Protein 2J5U (pdb70)

Sequence (411 aa):
TENQHLKERLEELAQLESEVADLKKENKDLKESLDITDSIRDYDPLNASVISRNPTNWNDQVEIDKGSSDGVKPDMAVTTPSGLIGKVTTTGAKSATVELLTSSDVKNRVSAKVQGKENAFGIINGYDSDTKLLELKQLPYDMKFKKGQKVVTSGLGGKFPAGIFIGTIEKVETDKMGLSQTAFIKPGADMYDLNHVTVLKRSAEAGTTDQHLKERLEELAQLESEVADLKKENKDLKESLDITDSIRDYDPLNASVISRNPTNWNDQVEIDKGSSDGVKPDMAVTTPSGLIGKVTTTGAKSATVELLTSSDVKNRVSAKVQGKENAFGIINGYDSDTKLLELKQLPYDMKFKKGQKVVTSGLGGKFPAGIFIGTIEKVETDKMGLSQTAFIKPGADMYDLNHVTVLKRSA

Structure (mmCIF, N/CA/C/O backbone):
data_2J5U
#
_entry.id   2J5U
#
_cell.length_a   162.954
_cell.length_b   162.954
_cell.length_c   95.391
_cell.angle_alpha   90.00
_cell.angle_beta   90.00
_cell.angle_gamma   120.00
#
_symmetry.space_group_name_H-M   'P 6 2 2'
#
loop_
_atom_site.group_PDB
_atom_site.id
_atom_site.type_symbol
_atom_site.label_atom_id
_atom_site.label_alt_id
_atom_site.label_comp_id
_atom_site.label_asym_id
_atom_site.label_entity_id
_atom_site.label_seq_id
_atom_site.pdbx_PDB_ins_code
_atom_site.Cartn_x
_atom_site.Cartn_y
_atom_site.Cartn_z
_atom_site.occupancy
_atom_site.B_iso_or_equiv
_atom_site.auth_seq_id
_atom_site.auth_comp_id
_atom_site.auth_asym_id
_atom_site.auth_atom_id
_atom_site.pdbx_PDB_model_num
ATOM 1 N N . THR A 1 26 ? -9.230 100.054 74.112 1.00 175.44 74 THR A N 1
ATOM 2 C CA . THR A 1 26 ? -10.538 99.466 73.697 1.00 175.39 74 THR A CA 1
ATOM 3 C C . THR A 1 26 ? -11.639 99.853 74.681 1.00 175.15 74 THR A C 1
ATOM 4 O O . THR A 1 26 ? -12.801 99.997 74.301 1.00 174.93 74 THR A O 1
ATOM 8 N N . GLU A 1 27 ? -11.262 100.022 75.946 1.00 174.94 75 GLU A N 1
ATOM 9 C CA . GLU A 1 27 ? -12.210 100.383 76.995 1.00 174.58 75 GLU A CA 1
ATOM 10 C C . GLU A 1 27 ? -12.666 101.837 76.909 1.00 174.20 75 GLU A C 1
ATOM 11 O O . GLU A 1 27 ? -13.385 102.318 77.781 1.00 174.37 75 GLU A O 1
ATOM 17 N N . ASN A 1 28 ? -12.237 102.529 75.858 1.00 173.65 76 ASN A N 1
ATOM 18 C CA . ASN A 1 28 ? -12.615 103.923 75.631 1.00 172.74 76 ASN A CA 1
ATOM 19 C C . ASN A 1 28 ? -12.491 104.271 74.154 1.00 172.24 76 ASN A C 1
ATOM 20 O O . ASN A 1 28 ? -12.715 105.414 73.754 1.00 171.90 76 ASN A O 1
ATOM 25 N N . GLN A 1 29 ? -12.129 103.274 73.352 1.00 171.78 77 GLN A N 1
ATOM 26 C CA . GLN A 1 29 ? -11.986 103.455 71.912 1.00 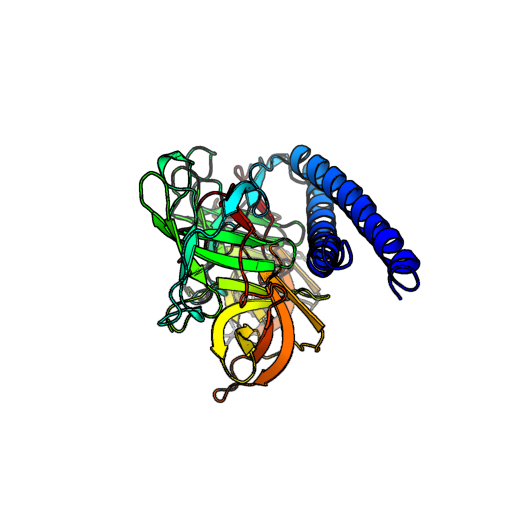171.33 77 GLN A CA 1
ATOM 27 C C . GLN A 1 29 ? -13.343 103.318 71.237 1.00 170.60 77 GLN A C 1
ATOM 28 O O . GLN A 1 29 ? -13.594 103.911 70.186 1.00 170.66 77 GLN A O 1
ATOM 34 N N . HIS A 1 30 ? -14.216 102.527 71.847 1.00 169.40 78 HIS A N 1
ATOM 35 C CA . HIS A 1 30 ? -15.540 102.309 71.294 1.00 168.05 78 HIS A CA 1
ATOM 36 C C . HIS A 1 30 ? -16.664 102.852 72.174 1.00 166.88 78 HIS A C 1
ATOM 37 O O . HIS A 1 30 ? -17.676 103.325 71.658 1.00 167.00 78 HIS A O 1
ATOM 44 N N . LEU A 1 31 ? -16.495 102.802 73.494 1.00 165.25 79 LEU A N 1
ATOM 45 C CA . LEU A 1 31 ? -17.541 103.303 74.380 1.00 163.73 79 LEU A CA 1
ATOM 46 C C . LEU A 1 31 ? -17.676 104.819 74.304 1.00 162.92 79 LEU A C 1
ATOM 47 O O . LEU A 1 31 ? -18.589 105.398 74.893 1.00 162.81 79 LEU A O 1
ATOM 52 N N . LYS A 1 32 ? -16.761 105.460 73.583 1.00 161.95 80 LYS A N 1
ATOM 53 C CA . LYS A 1 32 ? -16.812 106.907 73.423 1.00 160.91 80 LYS A CA 1
ATOM 54 C C . LYS A 1 32 ? -17.878 107.196 72.370 1.00 160.31 80 LYS A C 1
ATOM 55 O O . LYS A 1 32 ? -18.660 108.140 72.494 1.00 160.16 80 LYS A O 1
ATOM 61 N N . GLU A 1 33 ? -17.904 106.352 71.343 1.00 159.43 81 GLU A N 1
ATOM 62 C CA . GLU A 1 33 ? -18.857 106.467 70.246 1.00 158.19 81 GLU A CA 1
ATOM 63 C C . GLU A 1 33 ? -20.149 105.757 70.636 1.00 156.91 81 GLU A C 1
ATOM 64 O O . GLU A 1 33 ? -21.163 105.863 69.943 1.00 157.11 81 GLU A O 1
ATOM 70 N N . ARG A 1 34 ? -20.110 105.043 71.759 1.00 154.87 82 ARG A N 1
ATOM 71 C CA . ARG A 1 34 ? -21.276 104.309 72.226 1.00 152.55 82 ARG A CA 1
ATOM 72 C C . ARG A 1 34 ? -22.006 104.950 73.393 1.00 151.10 82 ARG A C 1
ATOM 73 O O . ARG A 1 34 ? -23.141 105.388 73.231 1.00 151.20 82 ARG A O 1
ATOM 81 N N . LEU A 1 35 ? -21.379 105.016 74.565 1.00 149.19 83 LEU A N 1
ATOM 82 C CA . LEU A 1 35 ? -22.053 105.627 75.708 1.00 147.49 83 LEU A CA 1
ATOM 83 C C . LEU A 1 35 ? -22.556 107.017 75.328 1.00 146.38 83 LEU A C 1
ATOM 84 O O . LEU A 1 35 ? -23.414 107.586 76.005 1.00 146.34 83 LEU A O 1
ATOM 89 N N . GLU A 1 36 ? -22.018 107.550 74.234 1.00 144.90 84 GLU A N 1
ATOM 90 C CA . GLU A 1 36 ? -22.403 108.864 73.730 1.00 143.45 84 GLU A CA 1
ATOM 91 C C . GLU A 1 36 ? -23.614 108.702 72.809 1.00 142.02 84 GLU A C 1
ATOM 92 O O . GLU A 1 36 ? -24.637 109.371 72.976 1.00 141.83 84 GLU A O 1
ATOM 98 N N . GLU A 1 37 ? -23.486 107.800 71.841 1.00 140.17 85 GLU A N 1
ATOM 99 C CA . GLU A 1 37 ? -24.553 107.518 70.887 1.00 138.04 85 GLU A CA 1
ATOM 100 C C . GLU A 1 37 ? -25.696 106.791 71.594 1.00 136.27 85 GLU A C 1
ATOM 101 O O . GLU A 1 37 ? -26.772 106.594 71.027 1.00 135.72 85 GLU A O 1
ATOM 107 N N . LEU A 1 38 ? -25.444 106.388 72.836 1.00 134.19 86 LEU A N 1
ATOM 108 C CA . LEU A 1 38 ? -26.436 105.693 73.645 1.00 131.91 86 LEU A CA 1
ATOM 109 C C . LEU A 1 38 ? -27.366 106.741 74.232 1.00 130.87 86 LEU A C 1
ATOM 110 O O . LEU A 1 38 ? -28.586 106.607 74.161 1.00 131.44 86 LEU A O 1
ATOM 115 N N . ALA A 1 39 ? -26.785 107.786 74.815 1.00 129.61 87 ALA A N 1
ATOM 116 C CA . ALA A 1 39 ? -27.574 108.871 75.387 1.00 128.17 87 ALA A CA 1
ATOM 117 C C . ALA A 1 39 ? -28.366 109.476 74.236 1.00 126.87 87 ALA A C 1
ATOM 118 O O . ALA A 1 39 ? -29.379 110.144 74.439 1.00 126.61 87 ALA A O 1
ATOM 120 N N . GLN A 1 40 ? -27.879 109.232 73.023 1.00 125.21 88 GLN A N 1
ATOM 121 C CA . GLN A 1 40 ? -28.527 109.700 71.808 1.00 123.58 88 GLN A CA 1
ATOM 122 C C . GLN A 1 40 ? -29.950 109.141 71.785 1.00 121.81 88 GLN A C 1
ATOM 123 O O . GLN A 1 40 ? -30.923 109.890 71.698 1.00 121.53 88 GLN A O 1
ATOM 129 N N . LEU A 1 41 ? -30.060 107.818 71.872 1.00 119.21 89 LEU A N 1
ATOM 130 C CA . LEU A 1 41 ? -31.356 107.158 71.867 1.00 116.39 89 LEU A CA 1
ATOM 131 C C . LEU A 1 41 ? -32.128 107.474 73.137 1.00 115.26 89 LEU A C 1
ATOM 132 O O . LEU A 1 41 ? -33.350 107.583 73.114 1.00 115.46 89 LEU A O 1
ATOM 137 N N . GLU A 1 42 ? -31.415 107.628 74.245 1.00 113.87 90 GLU A N 1
ATOM 138 C CA . GLU A 1 42 ? -32.059 107.919 75.515 1.00 113.06 90 GLU A CA 1
ATOM 139 C C . GLU A 1 42 ? -32.887 109.201 75.500 1.00 112.34 90 GLU A C 1
ATOM 140 O O . GLU A 1 42 ? -34.002 109.226 76.017 1.00 112.30 90 GLU A O 1
ATOM 146 N N . SER A 1 43 ? -32.360 110.267 74.910 1.00 111.49 91 SER A N 1
ATOM 147 C CA . SER A 1 43 ? -33.108 111.518 74.869 1.00 111.06 91 SER A CA 1
ATOM 148 C C . SER A 1 43 ? -34.196 111.452 73.802 1.00 110.73 91 SER A C 1
ATOM 149 O O . SER A 1 43 ? -35.263 112.047 73.962 1.00 110.75 91 SER A O 1
ATOM 152 N N . GLU A 1 44 ? -33.921 110.738 72.711 1.00 109.82 92 GLU A N 1
ATOM 153 C CA . GLU A 1 44 ? -34.904 110.599 71.639 1.00 108.73 92 GLU A CA 1
ATOM 154 C C . GLU A 1 44 ? -36.139 109.935 72.239 1.00 107.97 92 GLU A C 1
ATOM 155 O O . GLU A 1 44 ? -37.272 110.371 72.011 1.00 108.15 92 GLU A O 1
ATOM 161 N N . VAL A 1 45 ? -35.907 108.879 73.013 1.00 105.95 93 VAL A N 1
ATOM 162 C CA . VAL A 1 45 ? -36.990 108.164 73.664 1.00 104.40 93 VAL A CA 1
ATOM 163 C C . VAL A 1 45 ? -37.749 109.144 74.542 1.00 103.70 93 VAL A C 1
ATOM 164 O O . VAL A 1 45 ? -38.896 109.476 74.258 1.00 104.46 93 VAL A O 1
ATOM 168 N N . ALA A 1 46 ? -37.092 109.614 75.598 1.00 102.77 94 ALA A N 1
ATOM 169 C CA . ALA A 1 46 ? -37.690 110.556 76.540 1.00 101.72 94 ALA A CA 1
ATOM 170 C C . ALA A 1 46 ? -38.623 111.565 75.874 1.00 100.95 94 ALA A C 1
ATOM 171 O O . ALA A 1 46 ? -39.671 111.909 76.424 1.00 99.59 94 ALA A O 1
ATOM 173 N N . ASP A 1 47 ? -38.239 112.043 74.693 1.00 100.87 95 ASP A N 1
ATOM 174 C CA . ASP A 1 47 ? -39.060 113.006 73.965 1.00 100.86 95 ASP A CA 1
ATOM 175 C C . ASP A 1 47 ? -40.322 112.329 73.447 1.00 99.64 95 ASP A C 1
ATOM 176 O O . ASP A 1 47 ? -41.434 112.814 73.675 1.00 99.01 95 ASP A O 1
ATOM 181 N N . LEU A 1 48 ? -40.138 111.210 72.748 1.00 98.08 96 LEU A N 1
ATOM 182 C CA . LEU A 1 48 ? -41.251 110.430 72.212 1.00 95.96 96 LEU A CA 1
ATOM 183 C C . LEU A 1 48 ? -42.148 110.053 73.378 1.00 96.16 96 LEU A C 1
ATOM 184 O O . LEU A 1 48 ? -43.368 110.239 73.346 1.00 95.97 96 LEU A O 1
ATOM 189 N N . LYS A 1 49 ? -41.506 109.517 74.408 1.00 96.32 97 LYS A N 1
ATOM 190 C CA . LYS A 1 49 ? -42.168 109.076 75.620 1.00 96.84 97 LYS A CA 1
ATOM 191 C C . LYS A 1 49 ? -43.022 110.186 76.231 1.00 97.05 97 LYS A C 1
ATOM 192 O O . LYS A 1 49 ? -44.110 109.926 76.744 1.00 97.43 97 LYS A O 1
ATOM 198 N N . LYS A 1 50 ? -42.546 111.425 76.171 1.00 97.24 98 LYS A N 1
ATOM 199 C CA . LYS A 1 50 ? -43.322 112.525 76.732 1.00 97.28 98 LYS A CA 1
ATOM 200 C C . LYS A 1 50 ? -44.498 112.846 75.816 1.00 96.44 98 LYS A C 1
ATOM 201 O O . LYS A 1 50 ? -45.635 112.995 76.269 1.00 95.78 98 LYS A O 1
ATOM 207 N N . GLU A 1 51 ? -44.205 112.954 74.523 1.00 95.81 99 GLU A N 1
ATOM 208 C CA . GLU A 1 51 ? -45.208 113.243 73.504 1.00 94.43 99 GLU A CA 1
ATOM 209 C C . GLU A 1 51 ? -46.328 112.217 73.596 1.00 93.46 99 GLU A C 1
ATOM 210 O O . GLU A 1 51 ? -47.512 112.565 73.588 1.00 93.18 99 GLU A O 1
ATOM 216 N N . ASN A 1 52 ? -45.934 110.949 73.674 1.00 91.16 100 ASN A N 1
ATOM 217 C CA . ASN A 1 52 ? -46.873 109.844 73.786 1.00 89.29 100 ASN A CA 1
ATOM 218 C C . ASN A 1 52 ? -47.770 110.052 75.009 1.00 89.25 100 ASN A C 1
ATOM 219 O O . ASN A 1 52 ? -48.976 109.808 74.953 1.00 88.55 100 ASN A O 1
ATOM 224 N N . LYS A 1 53 ? -47.177 110.518 76.107 1.00 89.55 101 LYS A N 1
ATOM 225 C CA . LYS A 1 53 ? -47.920 110.757 77.346 1.00 89.43 101 LYS A CA 1
ATOM 226 C C . LYS A 1 53 ? -48.958 111.857 77.133 1.00 89.05 101 LYS A C 1
ATOM 227 O O . LYS A 1 53 ? -50.091 111.747 77.602 1.00 88.69 101 LYS A O 1
ATOM 233 N N . ASP A 1 54 ? -48.577 112.912 76.417 1.00 88.42 102 ASP A N 1
ATOM 234 C CA . ASP A 1 54 ? -49.507 114.004 76.156 1.00 88.36 102 ASP A CA 1
ATOM 235 C C . ASP A 1 54 ? -50.674 113.525 75.321 1.00 86.25 102 ASP A C 1
ATOM 236 O O . ASP A 1 54 ? -51.828 113.787 75.652 1.00 85.74 102 ASP A O 1
ATOM 241 N N . LEU A 1 55 ? -50.366 112.827 74.233 1.00 83.90 103 LEU A N 1
ATOM 242 C CA . LEU A 1 55 ? -51.392 112.298 73.348 1.00 81.55 103 LEU A CA 1
ATOM 243 C C . LEU A 1 55 ? -52.415 111.475 74.122 1.00 82.35 103 LEU A C 1
ATOM 244 O O . LEU A 1 55 ? -53.623 111.695 73.995 1.00 81.40 103 LEU A O 1
ATOM 249 N N . LYS A 1 56 ? -51.930 110.527 74.923 1.00 83.05 104 LYS A N 1
ATOM 250 C CA . LYS A 1 56 ? -52.817 109.671 75.705 1.00 84.44 104 LYS A CA 1
ATOM 251 C C . LYS A 1 56 ? -53.639 110.480 76.688 1.00 85.96 104 LYS A C 1
ATOM 252 O O . LYS A 1 56 ? -54.711 110.038 77.106 1.00 86.08 104 LYS A O 1
ATOM 258 N N . GLU A 1 57 ? -53.137 111.658 77.059 1.00 87.62 105 GLU A N 1
ATOM 259 C CA . GLU A 1 57 ? -53.859 112.534 77.980 1.00 88.60 105 GLU A CA 1
ATOM 260 C C . GLU A 1 57 ? -54.924 113.317 77.206 1.00 87.07 105 GLU A C 1
ATOM 261 O O . GLU A 1 57 ? -56.008 113.583 77.732 1.00 86.02 105 GLU A O 1
ATOM 267 N N . SER A 1 58 ? -54.608 113.669 75.956 1.00 85.97 106 SER A N 1
ATOM 268 C CA . SER A 1 58 ? -55.523 114.407 75.078 1.00 84.14 106 SER A CA 1
ATOM 269 C C . SER A 1 58 ? -56.741 113.529 74.815 1.00 83.01 106 SER A C 1
ATOM 270 O O . SER A 1 58 ? -57.873 114.003 74.775 1.00 81.88 106 SER A O 1
ATOM 273 N N . LEU A 1 59 ? -56.481 112.242 74.616 1.00 81.94 107 LEU A N 1
ATOM 274 C CA . LEU A 1 59 ? -57.524 111.248 74.412 1.00 80.08 107 LEU A CA 1
ATOM 275 C C . LEU A 1 59 ? -57.721 110.745 75.839 1.00 82.50 107 LEU A C 1
ATOM 276 O O . LEU A 1 59 ? -56.900 111.037 76.710 1.00 84.05 107 LEU A O 1
ATOM 281 N N . ASP A 1 60 ? -58.781 110.008 76.119 1.00 83.72 108 ASP A N 1
ATOM 282 C CA . ASP A 1 60 ? -58.945 109.552 77.498 1.00 84.94 108 ASP A CA 1
ATOM 283 C C . ASP A 1 60 ? -58.324 108.175 77.696 1.00 83.35 108 ASP A C 1
ATOM 284 O O . ASP A 1 60 ? -59.020 107.197 77.986 1.00 84.16 108 ASP A O 1
ATOM 289 N N . ILE A 1 61 ? -57.004 108.110 77.555 1.00 80.52 109 ILE A N 1
ATOM 290 C CA . ILE A 1 61 ? -56.300 106.844 77.669 1.00 78.97 109 ILE A CA 1
ATOM 291 C C . ILE A 1 61 ? -55.478 106.637 78.931 1.00 78.55 109 ILE A C 1
ATOM 292 O O . ILE A 1 61 ? -54.436 107.261 79.139 1.00 79.37 109 ILE A O 1
ATOM 297 N N . THR A 1 62 ? -55.954 105.729 79.768 1.00 77.42 110 THR A N 1
ATOM 298 C CA . THR A 1 62 ? -55.275 105.406 81.007 1.00 77.27 110 THR A CA 1
ATOM 299 C C . THR A 1 62 ? -54.835 103.951 80.974 1.00 76.13 110 THR A C 1
ATOM 300 O O . THR A 1 62 ? -55.437 103.125 80.285 1.00 74.54 110 THR A O 1
ATOM 304 N N . ASP A 1 63 ? -53.782 103.648 81.723 1.00 75.35 111 ASP A N 1
ATOM 305 C CA . ASP A 1 63 ? -53.266 102.288 81.815 1.00 74.08 111 ASP A CA 1
ATOM 306 C C . ASP A 1 63 ? -53.213 101.600 80.467 1.00 72.02 111 ASP A C 1
ATOM 307 O O . ASP A 1 63 ? -53.865 100.574 80.259 1.00 69.98 111 ASP A O 1
ATOM 312 N N . SER A 1 64 ? -52.439 102.175 79.551 1.00 70.12 112 SER A N 1
ATOM 313 C CA . SER A 1 64 ? -52.293 101.603 78.225 1.00 67.72 112 SER A CA 1
ATOM 314 C C . SER A 1 64 ? -51.563 100.264 78.341 1.00 66.54 112 SER A C 1
ATOM 315 O O . SER A 1 64 ? -51.050 99.902 79.400 1.00 65.97 112 SER A O 1
ATOM 318 N N . ILE A 1 65 ? -51.510 99.548 77.230 1.00 64.42 113 ILE A N 1
ATOM 319 C CA . ILE A 1 65 ? -50.881 98.253 77.171 1.00 62.49 113 ILE A CA 1
ATOM 320 C C . ILE A 1 65 ? -49.389 98.243 77.520 1.00 63.24 113 ILE A C 1
ATOM 321 O O . ILE A 1 65 ? -48.848 97.194 77.845 1.00 63.29 113 ILE A O 1
ATOM 326 N N . ARG A 1 66 ? -48.710 99.386 77.482 1.00 64.58 114 ARG A N 1
ATOM 327 C CA . ARG A 1 66 ? -47.274 99.374 77.796 1.00 65.13 114 ARG A CA 1
ATOM 328 C C . ARG A 1 66 ? -46.860 99.807 79.199 1.00 64.75 114 ARG A C 1
ATOM 329 O O . ARG A 1 66 ? -45.696 99.675 79.559 1.00 62.52 114 ARG A O 1
ATOM 337 N N . ASP A 1 67 ? -47.795 100.314 79.994 1.00 66.62 115 ASP A N 1
ATOM 338 C CA . ASP A 1 67 ? -47.453 100.785 81.331 1.00 68.84 115 ASP A CA 1
ATOM 339 C C . ASP A 1 67 ? -47.197 99.685 82.355 1.00 68.42 115 ASP A C 1
ATOM 340 O O . ASP A 1 67 ? -47.736 98.587 82.245 1.00 69.71 115 ASP A O 1
ATOM 345 N N . TYR A 1 68 ? -46.369 99.985 83.353 1.00 68.16 116 TYR A N 1
ATOM 346 C CA . TYR A 1 68 ? -46.062 99.014 84.399 1.00 66.57 116 TYR A CA 1
ATOM 347 C C . TYR A 1 68 ? -45.288 99.589 85.590 1.00 67.89 116 TYR A C 1
ATOM 348 O O . TYR A 1 68 ? -44.618 100.610 85.470 1.00 69.33 116 TYR A O 1
ATOM 357 N N . ASP A 1 69 ? -45.390 98.917 86.735 1.00 69.78 117 ASP A N 1
ATOM 358 C CA . ASP A 1 69 ? -44.682 99.292 87.960 1.00 70.80 117 ASP A CA 1
ATOM 359 C C . ASP A 1 69 ? -43.599 98.249 88.165 1.00 68.99 117 ASP A C 1
ATOM 360 O O . ASP A 1 69 ? -43.903 97.075 88.340 1.00 69.29 117 ASP A O 1
ATOM 365 N N . PRO A 1 70 ? -42.326 98.655 88.145 1.00 67.86 118 PRO A N 1
ATOM 366 C CA . PRO A 1 70 ? -41.238 97.688 88.337 1.00 66.99 118 PRO A CA 1
ATOM 367 C C . PRO A 1 70 ? -40.831 97.492 89.800 1.00 66.04 118 PRO A C 1
ATOM 368 O O . PRO A 1 70 ? -41.087 98.349 90.648 1.00 66.44 118 PRO A O 1
ATOM 372 N N . LEU A 1 71 ? -40.219 96.345 90.089 1.00 64.12 119 LEU A N 1
ATOM 373 C CA . LEU A 1 71 ? -39.728 96.043 91.432 1.00 62.33 119 LEU A CA 1
ATOM 374 C C . LEU A 1 71 ? -38.388 95.348 91.254 1.00 61.95 119 LEU A C 1
ATOM 375 O O . LEU A 1 71 ? -38.279 94.377 90.503 1.00 62.80 119 LEU A O 1
ATOM 380 N N . ASN A 1 72 ? -37.365 95.849 91.935 1.00 60.51 120 ASN A N 1
ATOM 381 C CA . ASN A 1 72 ? -36.046 95.257 91.823 1.00 59.04 120 ASN A CA 1
ATOM 382 C C . ASN A 1 72 ? -35.898 94.060 92.728 1.00 57.54 120 ASN A C 1
ATOM 383 O O . ASN A 1 72 ? -36.478 94.023 93.811 1.00 55.94 120 ASN A O 1
ATOM 388 N N . ALA A 1 73 ? -35.133 93.072 92.276 1.00 55.80 121 ALA A N 1
ATOM 389 C CA . ALA A 1 73 ? -34.914 91.877 93.075 1.00 56.55 121 ALA A CA 1
ATOM 390 C C . ALA A 1 73 ? -33.626 91.150 92.712 1.00 57.41 121 ALA A C 1
ATOM 391 O O . ALA A 1 73 ? -33.028 91.386 91.664 1.00 58.23 121 ALA A O 1
ATOM 393 N N . SER A 1 74 ? -33.201 90.254 93.590 1.00 58.26 122 SER A N 1
ATOM 394 C CA . SER A 1 74 ? -31.986 89.507 93.337 1.00 59.46 122 SER A CA 1
ATOM 395 C C . SER A 1 74 ? -32.249 88.014 93.370 1.00 57.84 122 SER A C 1
ATOM 396 O O . SER A 1 74 ? -33.104 87.531 94.108 1.00 58.19 122 SER A O 1
ATOM 399 N N . VAL A 1 75 ? -31.509 87.289 92.553 1.00 56.04 123 VAL A N 1
ATOM 400 C CA . VAL A 1 75 ? -31.618 85.850 92.526 1.00 54.99 123 VAL A CA 1
ATOM 401 C C . VAL A 1 75 ? -30.974 85.389 93.828 1.00 55.99 123 VAL A C 1
ATOM 402 O O . VAL A 1 75 ? -29.833 85.751 94.097 1.00 57.25 123 VAL A O 1
ATOM 406 N N . ILE A 1 76 ? -31.687 84.623 94.649 1.00 56.56 124 ILE A N 1
ATOM 407 C CA . ILE A 1 76 ? -31.086 84.132 95.887 1.00 56.27 124 ILE A CA 1
ATOM 408 C C . ILE A 1 76 ? -30.787 82.629 95.874 1.00 55.34 124 ILE A C 1
ATOM 409 O O . ILE A 1 76 ? -30.227 82.109 96.827 1.00 56.87 124 ILE A O 1
ATOM 414 N N . SER A 1 77 ? -31.150 81.930 94.804 1.00 54.18 125 SER A N 1
ATOM 415 C CA . SER A 1 77 ? -30.881 80.498 94.723 1.00 54.08 125 SER A CA 1
ATOM 416 C C . SER A 1 77 ? -31.120 79.934 93.338 1.00 54.04 125 SER A C 1
ATOM 417 O O . SER A 1 77 ? -32.083 80.286 92.670 1.00 55.75 125 SER A O 1
ATOM 420 N N . ARG A 1 78 ? -30.230 79.053 92.908 1.00 54.14 126 ARG A N 1
ATOM 421 C CA . ARG A 1 78 ? -30.336 78.430 91.601 1.00 54.51 126 ARG A CA 1
ATOM 422 C C . ARG A 1 78 ? -29.649 77.073 91.695 1.00 56.06 126 ARG A C 1
ATOM 423 O O . ARG A 1 78 ? -28.495 76.975 92.104 1.00 55.43 126 ARG A O 1
ATOM 431 N N . ASN A 1 79 ? -30.378 76.026 91.331 1.00 57.00 127 ASN A N 1
ATOM 432 C CA . ASN A 1 79 ? -29.859 74.678 91.414 1.00 57.10 127 ASN A CA 1
ATOM 433 C C . ASN A 1 79 ? -29.277 74.215 90.096 1.00 56.14 127 ASN A C 1
ATOM 434 O O . ASN A 1 79 ? -29.924 74.297 89.062 1.00 55.86 127 ASN A O 1
ATOM 439 N N . PRO A 1 80 ? -28.027 73.738 90.112 1.00 58.28 128 PRO A N 1
ATOM 440 C CA . PRO A 1 80 ? -27.441 73.271 88.851 1.00 58.53 128 PRO A CA 1
ATOM 441 C C . PRO A 1 80 ? -28.248 72.152 88.198 1.00 59.08 128 PRO A C 1
ATOM 442 O O . PRO A 1 80 ? -28.252 72.021 86.973 1.00 59.81 128 PRO A O 1
ATOM 446 N N . THR A 1 81 ? -28.943 71.355 89.000 1.00 59.13 129 THR A N 1
ATOM 447 C CA . THR A 1 81 ? -29.748 70.274 88.439 1.00 60.53 129 THR A CA 1
ATOM 448 C C . THR A 1 81 ? -30.772 70.804 87.426 1.00 61.16 129 THR A C 1
ATOM 449 O O . THR A 1 81 ? -31.023 70.159 86.413 1.00 62.73 129 THR A O 1
ATOM 453 N N . ASN A 1 82 ? -31.365 71.966 87.703 1.00 59.05 130 ASN A N 1
ATOM 454 C CA . ASN A 1 82 ? -32.348 72.561 86.801 1.00 58.96 130 ASN A CA 1
ATOM 455 C C . ASN A 1 82 ? -32.025 74.041 86.547 1.00 59.49 130 ASN A C 1
ATOM 456 O O . ASN A 1 82 ? -32.902 74.909 86.505 1.00 58.16 130 ASN A O 1
ATOM 461 N N . TRP A 1 83 ? -30.736 74.293 86.357 1.00 58.96 131 TRP A N 1
ATOM 462 C CA . TRP A 1 83 ? -30.187 75.619 86.113 1.00 58.40 131 TRP A CA 1
ATOM 463 C C . TRP A 1 83 ? -30.932 76.477 85.090 1.00 59.22 131 TRP A C 1
ATOM 464 O O . TRP A 1 83 ? -31.175 77.663 85.324 1.00 60.15 131 TRP A O 1
ATOM 475 N N . ASN A 1 84 ? -31.289 75.884 83.959 1.00 59.09 132 ASN A N 1
ATOM 476 C CA . ASN A 1 84 ? -31.970 76.623 82.905 1.00 59.99 132 ASN A CA 1
ATOM 477 C C . ASN A 1 84 ? -33.480 76.681 82.999 1.00 59.39 132 ASN A C 1
ATOM 478 O O . ASN A 1 84 ? -34.135 77.262 82.141 1.00 61.73 132 ASN A O 1
ATOM 483 N N . ASP A 1 85 ? -34.038 76.086 84.035 1.00 57.88 133 ASP A N 1
ATOM 484 C CA . ASP A 1 85 ? -35.478 76.082 84.170 1.00 59.16 133 ASP A CA 1
ATOM 485 C C . ASP A 1 85 ? -36.002 77.125 85.133 1.00 58.21 133 ASP A C 1
ATOM 486 O O . ASP A 1 85 ? -37.027 77.770 84.904 1.00 58.73 133 ASP A O 1
ATOM 491 N N . GLN A 1 86 ? -35.259 77.329 86.198 1.00 58.19 134 GLN A N 1
ATOM 492 C CA . GLN A 1 86 ? -35.787 78.148 87.243 1.00 58.78 134 GLN A CA 1
ATOM 493 C C . GLN A 1 86 ? -34.777 78.877 88.101 1.00 57.54 134 GLN A C 1
ATOM 494 O O . GLN A 1 86 ? -33.602 78.531 88.157 1.00 58.11 134 GLN A O 1
ATOM 500 N N . VAL A 1 87 ? -35.271 79.896 88.777 1.00 56.52 135 VAL A N 1
ATOM 501 C CA . VAL A 1 87 ? -34.458 80.733 89.625 1.00 56.09 135 VAL A CA 1
ATOM 502 C C . VAL A 1 87 ? -35.356 81.238 90.759 1.00 57.41 135 VAL A C 1
ATOM 503 O O . VAL A 1 87 ? -36.581 81.279 90.625 1.00 57.69 135 VAL A O 1
ATOM 507 N N . GLU A 1 88 ? -34.758 81.598 91.886 1.00 58.21 136 GLU A N 1
ATOM 508 C CA . GLU A 1 88 ? -35.537 82.102 93.009 1.00 61.23 136 GLU A CA 1
ATOM 509 C C . GLU A 1 88 ? -35.131 83.534 93.372 1.00 60.66 136 GLU A C 1
ATOM 510 O O . GLU A 1 88 ? -33.943 83.844 93.447 1.00 60.55 136 GLU A O 1
ATOM 516 N N . ILE A 1 89 ? -36.107 84.411 93.588 1.00 58.88 137 ILE A N 1
ATOM 517 C CA . ILE A 1 89 ? -35.785 85.792 93.918 1.00 58.65 137 ILE A CA 1
ATOM 518 C C . ILE A 1 89 ? -36.186 86.170 95.335 1.00 59.84 137 ILE A C 1
ATOM 519 O O . ILE A 1 89 ? -37.052 85.530 95.934 1.00 59.22 137 ILE A O 1
ATOM 524 N N . ASP A 1 90 ? -35.550 87.218 95.858 1.00 60.87 138 ASP A N 1
ATOM 525 C CA . ASP A 1 90 ? -35.782 87.684 97.222 1.00 62.84 138 ASP A CA 1
ATOM 526 C C . ASP A 1 90 ? -36.993 88.587 97.448 1.00 62.25 138 ASP A C 1
ATOM 527 O O . ASP A 1 90 ? -37.079 89.288 98.464 1.00 62.70 138 ASP A O 1
ATOM 532 N N . LYS A 1 91 ? -37.929 88.586 96.510 1.00 60.15 139 LYS A N 1
ATOM 533 C CA . LYS A 1 91 ? -39.132 89.385 96.682 1.00 60.26 139 LYS A CA 1
ATOM 534 C C . LYS A 1 91 ? -40.316 88.456 96.505 1.00 59.11 139 LYS A C 1
ATOM 535 O O . LYS A 1 91 ? -40.254 87.511 95.720 1.00 59.62 139 LYS A O 1
ATOM 541 N N . GLY A 1 92 ? -41.385 88.714 97.248 1.00 58.32 140 GLY A N 1
ATOM 542 C CA . GLY A 1 92 ? -42.557 87.870 97.154 1.00 58.15 140 GLY A CA 1
ATOM 543 C C . GLY A 1 92 ? -43.893 88.560 97.331 1.00 57.89 140 GLY A C 1
ATOM 544 O O . GLY A 1 92 ? -44.049 89.747 97.090 1.00 55.76 140 GLY A O 1
ATOM 545 N N . SER A 1 93 ? -44.867 87.770 97.747 1.00 58.76 141 SER A N 1
ATOM 546 C CA . SER A 1 93 ? -46.225 88.219 97.971 1.00 59.61 141 SER A CA 1
ATOM 547 C C . SER A 1 93 ? -46.330 89.531 98.723 1.00 60.19 141 SER A C 1
ATOM 548 O O . SER A 1 93 ? -47.000 90.451 98.278 1.00 60.91 141 SER A O 1
ATOM 551 N N . SER A 1 94 ? -45.673 89.624 99.867 1.00 61.20 142 SER A N 1
ATOM 552 C CA . SER A 1 94 ? -45.754 90.839 100.661 1.00 62.76 142 SER A CA 1
ATOM 553 C C . SER A 1 94 ? -45.064 92.034 100.013 1.00 62.61 142 SER A C 1
ATOM 554 O O . SER A 1 94 ? -45.172 93.151 100.502 1.00 64.28 142 SER A O 1
ATOM 557 N N . ASP A 1 95 ? -44.357 91.799 98.915 1.00 62.24 143 ASP A N 1
ATOM 558 C CA . ASP A 1 95 ? -43.681 92.872 98.204 1.00 61.50 143 ASP A CA 1
ATOM 559 C C . ASP A 1 95 ? -44.492 93.210 96.960 1.00 60.92 143 ASP A C 1
ATOM 560 O O . ASP A 1 95 ? -44.114 94.066 96.174 1.00 60.51 143 ASP A O 1
ATOM 565 N N . GLY A 1 96 ? -45.612 92.518 96.780 1.00 60.80 144 GLY A N 1
ATOM 566 C CA . GLY A 1 96 ? -46.462 92.775 95.636 1.00 59.04 144 GLY A CA 1
ATOM 567 C C . GLY A 1 96 ? -46.287 91.819 94.474 1.00 58.61 144 GLY A C 1
ATOM 568 O O . GLY A 1 96 ? -47.021 91.891 93.487 1.00 59.39 144 GLY A O 1
ATOM 569 N N . VAL A 1 97 ? -45.319 90.918 94.579 1.00 57.66 145 VAL A N 1
ATOM 570 C CA . VAL A 1 97 ? -45.074 89.966 93.513 1.00 55.51 145 VAL A CA 1
ATOM 571 C C . VAL A 1 97 ? -46.230 88.984 93.387 1.00 54.13 145 VAL A C 1
ATOM 572 O O . VAL A 1 97 ? -46.749 88.493 94.382 1.00 52.51 145 VAL A O 1
ATOM 576 N N . LYS A 1 98 ? -46.634 88.720 92.151 1.00 54.00 146 LYS A N 1
ATOM 577 C CA . LYS A 1 98 ? -47.723 87.795 91.869 1.00 54.34 146 LYS A CA 1
ATOM 578 C C . LYS A 1 98 ? -47.393 86.890 90.699 1.00 52.72 146 LYS A C 1
ATOM 579 O O . LYS A 1 98 ? -46.661 87.268 89.782 1.00 51.16 146 LYS A O 1
ATOM 585 N N . PRO A 1 99 ? -47.937 85.672 90.714 1.00 51.02 147 PRO A N 1
ATOM 586 C CA . PRO A 1 99 ? -47.710 84.705 89.634 1.00 52.02 147 PRO A CA 1
ATOM 587 C C . PRO A 1 99 ? -48.079 85.336 88.283 1.00 52.06 147 PRO A C 1
ATOM 588 O O . PRO A 1 99 ? -49.057 86.063 88.184 1.00 53.26 147 PRO A O 1
ATOM 592 N N . ASP A 1 100 ? -47.289 85.050 87.258 1.00 52.86 148 ASP A N 1
ATOM 593 C CA . ASP A 1 100 ? -47.512 85.553 85.904 1.00 52.97 148 ASP A CA 1
ATOM 594 C C . ASP A 1 100 ? -46.951 86.932 85.591 1.00 52.57 148 ASP A C 1
ATOM 595 O O . ASP A 1 100 ? -47.131 87.432 84.480 1.00 51.32 148 ASP A O 1
ATOM 600 N N . MET A 1 101 ? -46.278 87.550 86.558 1.00 50.78 149 MET A N 1
ATOM 601 C CA . MET A 1 101 ? -45.651 88.843 86.320 1.00 47.51 149 MET A CA 1
ATOM 602 C C . MET A 1 101 ? -44.367 88.589 85.514 1.00 49.36 149 MET A C 1
ATOM 603 O O . MET A 1 101 ? -43.692 87.571 85.693 1.00 49.79 149 MET A O 1
ATOM 608 N N . ALA A 1 102 ? -44.034 89.504 84.615 1.00 50.02 150 ALA A N 1
ATOM 609 C CA . ALA A 1 102 ? -42.833 89.353 83.803 1.00 49.57 150 ALA A CA 1
ATOM 610 C C . ALA A 1 102 ? -41.592 89.700 84.617 1.00 50.01 150 ALA A C 1
ATOM 611 O O . ALA A 1 102 ? -41.636 90.562 85.495 1.00 49.48 150 ALA A O 1
ATOM 613 N N . VAL A 1 103 ? -40.488 89.017 84.342 1.00 49.55 151 VAL A N 1
ATOM 614 C CA . VAL A 1 103 ? -39.251 89.300 85.047 1.00 49.09 151 VAL A CA 1
ATOM 615 C C . VAL A 1 103 ? -38.226 89.612 83.986 1.00 50.19 151 VAL A C 1
ATOM 616 O O . VAL A 1 103 ? -38.066 88.853 83.026 1.00 49.07 151 VAL A O 1
ATOM 620 N N . THR A 1 104 ? -37.526 90.729 84.167 1.00 51.90 152 THR A N 1
ATOM 621 C CA . THR A 1 104 ? -36.534 91.176 83.193 1.00 53.96 152 THR A CA 1
ATOM 622 C C . THR A 1 104 ? -35.229 91.689 83.783 1.00 53.18 152 THR A C 1
ATOM 623 O O . THR A 1 104 ? -35.059 91.779 84.999 1.00 53.06 152 THR A O 1
ATOM 627 N N . THR A 1 105 ? -34.325 92.035 82.874 1.00 53.82 153 THR A N 1
ATOM 628 C CA . THR A 1 105 ? -33.027 92.613 83.194 1.00 56.26 153 THR A CA 1
ATOM 629 C C . THR A 1 105 ? -32.896 93.706 82.140 1.00 59.75 153 THR A C 1
ATOM 630 O O . THR A 1 105 ? -33.689 93.763 81.197 1.00 60.57 153 THR A O 1
ATOM 634 N N . PRO A 1 106 ? -31.902 94.590 82.287 1.00 61.81 154 PRO A N 1
ATOM 635 C CA . PRO A 1 106 ? -31.696 95.672 81.320 1.00 61.55 154 PRO A CA 1
ATOM 636 C C . PRO A 1 106 ? -31.641 95.225 79.852 1.00 62.07 154 PRO A C 1
ATOM 637 O O . PRO A 1 106 ? -32.244 95.854 78.983 1.00 63.50 154 PRO A O 1
ATOM 641 N N . SER A 1 107 ? -30.930 94.141 79.572 1.00 61.06 155 SER A N 1
ATOM 642 C CA . SER A 1 107 ? -30.816 93.672 78.201 1.00 60.62 155 SER A CA 1
ATOM 643 C C . SER A 1 107 ? -31.935 92.757 77.701 1.00 60.19 155 SER A C 1
ATOM 644 O O . SER A 1 107 ? -31.807 92.160 76.630 1.00 60.60 155 SER A O 1
ATOM 647 N N . GLY A 1 108 ? -33.029 92.635 78.451 1.00 59.09 156 GLY A N 1
ATOM 648 C CA . GLY A 1 108 ? -34.121 91.791 77.981 1.00 56.51 156 GLY A CA 1
ATOM 649 C C . GLY A 1 108 ? -35.002 91.039 78.966 1.00 55.57 156 GLY A C 1
ATOM 650 O O . GLY A 1 108 ? -34.833 91.098 80.186 1.00 55.68 156 GLY A O 1
ATOM 651 N N . LEU A 1 109 ? -35.971 90.328 78.403 1.00 55.11 157 LEU A N 1
ATOM 652 C CA . LEU A 1 109 ? -36.919 89.519 79.167 1.00 53.13 157 LEU A CA 1
ATOM 653 C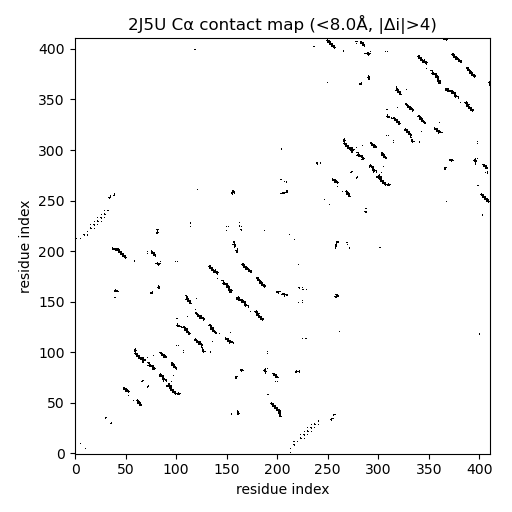 C . LEU A 1 109 ? -36.252 88.210 79.605 1.00 52.93 157 LEU A C 1
ATOM 654 O O . LEU A 1 109 ? -35.579 87.558 78.797 1.00 49.76 157 LEU A O 1
ATOM 659 N N . ILE A 1 110 ? -36.429 87.812 80.863 1.00 52.08 158 ILE A N 1
ATOM 660 C CA . ILE A 1 110 ? -35.832 86.544 81.284 1.00 53.75 158 ILE A CA 1
ATOM 661 C C . ILE A 1 110 ? -36.839 85.499 81.773 1.00 53.05 158 ILE A C 1
ATOM 662 O O . ILE A 1 110 ? -36.502 84.327 81.907 1.00 52.35 158 ILE A O 1
ATOM 667 N N . GLY A 1 111 ? -38.073 85.902 82.047 1.00 52.24 159 GLY A N 1
ATOM 668 C CA . GLY A 1 111 ? -39.033 84.911 82.489 1.00 51.29 159 GLY A CA 1
ATOM 669 C C . GLY A 1 111 ? -40.289 85.452 83.113 1.00 52.10 159 GLY A C 1
ATOM 670 O O . GLY A 1 111 ? -40.632 86.617 82.916 1.00 53.15 159 GLY A O 1
ATOM 671 N N . LYS A 1 112 ? -40.981 84.597 83.859 1.00 51.95 160 LYS A N 1
ATOM 672 C CA . LYS A 1 112 ? -42.200 85.004 84.526 1.00 53.66 160 LYS A CA 1
ATOM 673 C C . LYS A 1 112 ? -42.317 84.356 85.887 1.00 52.92 160 LYS A C 1
ATOM 674 O O . LYS A 1 112 ? -41.808 83.266 86.115 1.00 53.96 160 LYS A O 1
ATOM 680 N N . VAL A 1 113 ? -42.996 85.038 86.796 1.00 51.84 161 VAL A N 1
ATOM 681 C CA . VAL A 1 113 ? -43.172 84.508 88.129 1.00 52.86 161 VAL A CA 1
ATOM 682 C C . VAL A 1 113 ? -44.125 83.317 88.093 1.00 53.10 161 VAL A C 1
ATOM 683 O O . VAL A 1 113 ? -45.173 83.367 87.461 1.00 52.27 161 VAL A O 1
ATOM 687 N N . THR A 1 114 ? -43.759 82.234 88.756 1.00 53.99 162 THR A N 1
ATOM 688 C CA . THR A 1 114 ? -44.637 81.076 88.767 1.00 56.03 162 THR A CA 1
ATOM 689 C C . THR A 1 114 ? -45.295 80.852 90.120 1.00 57.15 162 THR A C 1
ATOM 690 O O . THR A 1 114 ? -46.518 80.841 90.207 1.00 58.76 162 THR A O 1
ATOM 694 N N . THR A 1 115 ? -44.509 80.671 91.174 1.00 57.17 163 THR A N 1
ATOM 695 C CA . THR A 1 115 ? -45.103 80.477 92.491 1.00 58.70 163 THR A CA 1
ATOM 696 C C . THR A 1 115 ? -44.527 81.494 93.449 1.00 58.33 163 THR A C 1
ATOM 697 O O . THR A 1 115 ? -43.340 81.812 93.403 1.00 58.96 163 THR A O 1
ATOM 701 N N . THR A 1 116 ? -45.375 82.003 94.326 1.00 57.98 164 THR A N 1
ATOM 702 C CA . THR A 1 116 ? -44.933 83.007 95.263 1.00 58.22 164 THR A CA 1
ATOM 703 C C . THR A 1 116 ? -45.166 82.641 96.705 1.00 56.02 164 THR A C 1
ATOM 704 O O . THR A 1 116 ? -46.160 82.017 97.054 1.00 56.84 164 THR A O 1
ATOM 708 N N . GLY A 1 117 ? -44.222 83.045 97.538 1.00 54.60 165 GLY A N 1
ATOM 709 C CA . GLY A 1 117 ? -44.321 82.822 98.964 1.00 53.02 165 GLY A CA 1
ATOM 710 C C . GLY A 1 117 ? -44.436 84.213 99.560 1.00 53.73 165 GLY A C 1
ATOM 711 O O . GLY A 1 117 ? -44.620 85.181 98.822 1.00 54.75 165 GLY A O 1
ATOM 712 N N . ALA A 1 118 ? -44.313 84.346 100.871 1.00 53.13 166 ALA A N 1
ATOM 713 C CA . ALA A 1 118 ? -44.443 85.663 101.476 1.00 54.11 166 ALA A CA 1
ATOM 714 C C . ALA A 1 118 ? -43.308 86.598 101.109 1.00 55.22 166 ALA A C 1
ATOM 715 O O . ALA A 1 118 ? -43.540 87.742 100.727 1.00 55.17 166 ALA A O 1
ATOM 717 N N . LYS A 1 119 ? -42.078 86.107 101.204 1.00 57.57 167 LYS A N 1
ATOM 718 C CA . LYS A 1 119 ? -40.933 86.951 100.915 1.00 58.45 167 LYS A CA 1
ATOM 719 C C . LYS A 1 119 ? -39.994 86.489 99.813 1.00 57.68 167 LYS A C 1
ATOM 720 O O . LYS A 1 119 ? -38.875 86.984 99.698 1.00 58.18 167 LYS A O 1
ATOM 726 N N . SER A 1 120 ? -40.438 85.549 98.992 1.00 55.29 168 SER A N 1
ATOM 727 C CA . SER A 1 120 ? -39.589 85.077 97.906 1.00 53.59 168 SER A CA 1
ATOM 728 C C . SER A 1 120 ? -40.493 84.469 96.873 1.00 51.46 168 SER A C 1
ATOM 729 O O . SER A 1 120 ? -41.675 84.268 97.143 1.00 53.59 168 SER A O 1
ATOM 732 N N . ALA A 1 121 ? -39.951 84.189 95.693 1.00 48.00 169 ALA A N 1
ATOM 733 C CA . ALA A 1 121 ? -40.749 83.607 94.631 1.00 45.73 169 ALA A CA 1
ATOM 734 C C . ALA A 1 121 ? -39.900 82.897 93.591 1.00 46.81 169 ALA A C 1
ATOM 735 O O . ALA A 1 121 ? -38.703 83.149 93.458 1.00 47.92 169 ALA A O 1
ATOM 737 N N . THR A 1 122 ? -40.548 82.014 92.843 1.00 46.97 170 THR A N 1
ATOM 738 C CA . THR A 1 122 ? -39.903 81.231 91.805 1.00 45.87 170 THR A CA 1
ATOM 739 C C . THR A 1 122 ? -40.226 81.846 90.458 1.00 46.83 170 THR A C 1
ATOM 740 O O . THR A 1 122 ? -41.356 82.265 90.226 1.00 50.43 170 THR A O 1
ATOM 744 N N . VAL A 1 123 ? -39.244 81.922 89.569 1.00 45.55 171 VAL A N 1
ATOM 745 C CA . VAL A 1 123 ? -39.514 82.446 88.249 1.00 44.05 171 VAL A CA 1
ATOM 746 C C . VAL A 1 123 ? -38.986 81.459 87.211 1.00 47.43 171 VAL A C 1
ATOM 747 O O . VAL A 1 123 ? -37.860 80.946 87.307 1.00 47.34 171 VAL A O 1
ATOM 751 N N . GLU A 1 124 ? -39.842 81.171 86.235 1.00 49.57 172 GLU A N 1
ATOM 752 C CA . GLU A 1 124 ? -39.516 80.252 85.168 1.00 51.59 172 GLU A CA 1
ATOM 753 C C . GLU A 1 124 ? -38.846 81.028 84.055 1.00 51.59 172 GLU A C 1
ATOM 754 O O . GLU A 1 124 ? -39.406 81.996 83.546 1.00 52.25 172 GLU A O 1
ATOM 760 N N . LEU A 1 125 ? -37.651 80.589 83.680 1.00 50.23 173 LEU A N 1
ATOM 761 C CA . LEU A 1 125 ? -36.858 81.239 82.644 1.00 51.02 173 LEU A CA 1
ATOM 762 C C . LEU A 1 125 ? -37.264 80.903 81.215 1.00 52.31 173 LEU A C 1
ATOM 763 O O . LEU A 1 125 ? -37.829 79.847 80.950 1.00 53.77 173 LEU A O 1
ATOM 768 N N . LEU A 1 126 ? -36.964 81.804 80.288 1.00 52.34 174 LEU A N 1
ATOM 769 C CA . LEU A 1 126 ? -37.293 81.565 78.895 1.00 53.74 174 LEU A CA 1
ATOM 770 C C . LEU A 1 126 ? -36.623 80.275 78.447 1.00 53.86 174 LEU A C 1
ATOM 771 O O . LEU A 1 126 ? -37.206 79.507 77.676 1.00 55.28 174 LEU A O 1
ATOM 776 N N . THR A 1 127 ? -35.414 80.029 78.953 1.00 52.43 175 THR A N 1
ATOM 777 C CA . THR A 1 127 ? -34.656 78.825 78.592 1.00 52.36 175 THR A CA 1
ATOM 778 C C . THR A 1 127 ? -35.219 77.528 79.183 1.00 53.04 175 THR A C 1
ATOM 779 O O . THR A 1 127 ? -34.661 76.456 78.976 1.00 53.61 175 THR A O 1
ATOM 783 N N . SER A 1 128 ? -36.322 77.624 79.914 1.00 53.26 176 SER A N 1
ATOM 784 C CA . SER A 1 128 ? -36.929 76.450 80.527 1.00 55.13 176 SER A CA 1
ATOM 785 C C . SER A 1 128 ? -37.231 75.308 79.564 1.00 55.81 176 SER A C 1
ATOM 786 O O . SER A 1 128 ? -37.471 75.525 78.373 1.00 56.43 176 SER A O 1
ATOM 789 N N . SER A 1 129 ? -37.231 74.090 80.094 1.00 56.37 177 SER A N 1
ATOM 790 C CA . SER A 1 129 ? -37.521 72.911 79.288 1.00 58.51 177 SER A CA 1
ATOM 791 C C . SER A 1 129 ? -39.003 72.542 79.305 1.00 59.58 177 SER A C 1
ATOM 792 O O . SER A 1 129 ? -39.386 71.501 78.775 1.00 60.66 177 SER A O 1
ATOM 795 N N . ASP A 1 130 ? -39.833 73.388 79.910 1.00 61.17 178 ASP A N 1
ATOM 796 C CA . ASP A 1 130 ? -41.274 73.138 79.974 1.00 63.01 178 ASP A CA 1
ATOM 797 C C . ASP A 1 130 ? -41.902 73.470 78.628 1.00 61.91 178 ASP A C 1
ATOM 798 O O . ASP A 1 130 ? -42.009 74.631 78.285 1.00 63.41 178 ASP A O 1
ATOM 803 N N . VAL A 1 131 ? -42.334 72.464 77.878 1.00 60.86 179 VAL A N 1
ATOM 804 C CA . VAL A 1 131 ? -42.925 72.692 76.561 1.00 61.31 179 VAL A CA 1
ATOM 805 C C . VAL A 1 131 ? -44.181 73.592 76.559 1.00 62.69 179 VAL A C 1
ATOM 806 O O . VAL A 1 131 ? -44.534 74.184 75.538 1.00 60.65 179 VAL A O 1
ATOM 810 N N . LYS A 1 132 ? -44.851 73.694 77.700 1.00 63.83 180 LYS A N 1
ATOM 811 C CA . LYS A 1 132 ? -46.048 74.518 77.805 1.00 65.44 180 LYS A CA 1
ATOM 812 C C . LYS A 1 132 ? -45.688 75.999 77.989 1.00 64.62 180 LYS A C 1
ATOM 813 O O . LYS A 1 132 ? -46.546 76.877 77.864 1.00 64.23 180 LYS A O 1
ATOM 819 N N . ASN A 1 133 ? -44.425 76.272 78.295 1.00 63.10 181 ASN A N 1
ATOM 820 C CA . ASN A 1 133 ? -43.972 77.639 78.525 1.00 62.46 181 ASN A CA 1
ATOM 821 C C . ASN A 1 133 ? -44.050 78.494 77.258 1.00 61.70 181 ASN A C 1
ATOM 822 O O . ASN A 1 133 ? -43.554 78.105 76.207 1.00 61.92 181 ASN A O 1
ATOM 827 N N . ARG A 1 134 ? -44.680 79.661 77.355 1.00 59.77 182 ARG A N 1
ATOM 828 C CA . ARG A 1 134 ? -44.830 80.515 76.184 1.00 59.69 182 ARG A CA 1
ATOM 829 C C . ARG A 1 134 ? -45.061 81.985 76.489 1.00 57.48 182 ARG A C 1
ATOM 830 O O . ARG A 1 134 ? -45.435 82.339 77.595 1.00 59.11 182 ARG A O 1
ATOM 838 N N . VAL A 1 135 ? -44.816 82.844 75.507 1.00 53.45 183 VAL A N 1
ATOM 839 C CA . VAL A 1 135 ? -45.049 84.272 75.681 1.00 50.23 183 VAL A CA 1
ATOM 840 C C . VAL A 1 135 ? -45.502 84.882 74.350 1.00 48.66 183 VAL A C 1
ATOM 841 O O . VAL A 1 135 ? -44.976 84.548 73.287 1.00 48.61 183 VAL A O 1
ATOM 845 N N . SER A 1 136 ? -46.519 85.739 74.412 1.00 48.18 184 SER A N 1
ATOM 846 C CA . SER A 1 136 ? -47.060 86.400 73.219 1.00 47.80 184 SER A CA 1
ATOM 847 C C . SER A 1 136 ? -46.063 87.467 72.773 1.00 47.87 184 SER A C 1
ATOM 848 O O . SER A 1 136 ? -45.681 88.341 73.558 1.00 46.26 184 SER A O 1
ATOM 851 N N . ALA A 1 137 ? -45.675 87.424 71.509 1.00 48.89 185 ALA A N 1
ATOM 852 C CA . ALA A 1 137 ? -44.694 88.370 71.016 1.00 51.77 185 ALA A CA 1
ATOM 853 C C . ALA A 1 137 ? -45.028 89.031 69.696 1.00 53.25 185 ALA A C 1
ATOM 854 O O . ALA A 1 137 ? -45.857 88.554 68.924 1.00 51.62 185 ALA A O 1
ATOM 856 N N . LYS A 1 138 ? -44.324 90.130 69.453 1.00 55.10 186 LYS A N 1
ATOM 857 C CA . LYS A 1 138 ? -44.464 90.919 68.247 1.00 57.47 186 LYS A CA 1
ATOM 858 C C . LYS A 1 138 ? -43.085 91.135 67.611 1.00 58.53 186 LYS A C 1
ATOM 859 O O . LYS A 1 138 ? -42.095 91.387 68.312 1.00 58.90 186 LYS A O 1
ATOM 865 N N . VAL A 1 139 ? -43.023 91.004 66.287 1.00 58.07 187 VAL A N 1
ATOM 866 C CA . VAL A 1 139 ? -41.785 91.230 65.547 1.00 58.28 187 VAL A CA 1
ATOM 867 C C . VAL A 1 139 ? -41.913 92.627 64.939 1.00 60.58 187 VAL A C 1
ATOM 868 O O . VAL A 1 139 ? -42.792 92.861 64.097 1.00 59.76 187 VAL A O 1
ATOM 872 N N . GLN A 1 140 ? -41.052 93.551 65.359 1.00 61.65 188 GLN A N 1
ATOM 873 C CA . GLN A 1 140 ? -41.111 94.909 64.837 1.00 64.12 188 GLN A CA 1
ATOM 874 C C . GLN A 1 140 ? -40.645 94.973 63.392 1.00 66.94 188 GLN A C 1
ATOM 875 O O . GLN A 1 140 ? -39.634 94.379 63.025 1.00 67.60 188 GLN A O 1
ATOM 881 N N . GLY A 1 141 ? -41.396 95.696 62.573 1.00 69.64 189 GLY A N 1
ATOM 882 C CA . GLY A 1 141 ? -41.043 95.839 61.173 1.00 72.18 189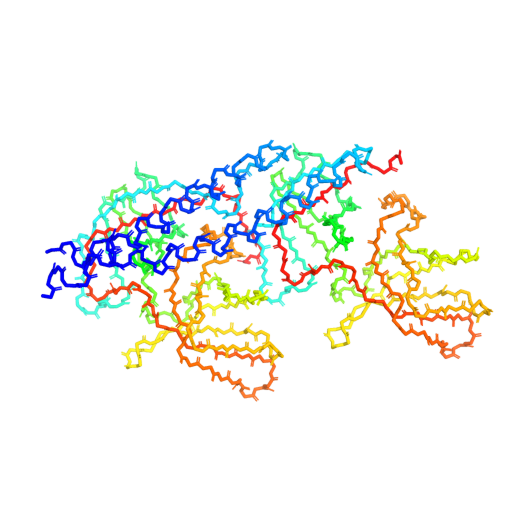 GLY A CA 1
ATOM 883 C C . GLY A 1 141 ? -41.863 96.965 60.584 1.00 74.57 189 GLY A C 1
ATOM 884 O O . GLY A 1 141 ? -42.684 97.563 61.288 1.00 75.09 189 GLY A O 1
ATOM 885 N N . LYS A 1 142 ? -41.644 97.278 59.309 1.00 74.90 190 LYS A N 1
ATOM 886 C CA . LYS A 1 142 ? -42.423 98.338 58.678 1.00 75.22 190 LYS A CA 1
ATOM 887 C C . LYS A 1 142 ? -43.873 97.955 58.924 1.00 74.44 190 LYS A C 1
ATOM 888 O O . LYS A 1 142 ? -44.764 98.795 58.995 1.00 72.84 190 LYS A O 1
ATOM 894 N N . GLU A 1 143 ? -44.077 96.655 59.070 1.00 75.10 191 GLU A N 1
ATOM 895 C CA . GLU A 1 143 ? -45.377 96.088 59.359 1.00 75.60 191 GLU A CA 1
ATOM 896 C C . GLU A 1 143 ? -45.156 94.993 60.386 1.00 72.74 191 GLU A C 1
ATOM 897 O O . GLU A 1 143 ? -44.472 94.006 60.116 1.00 72.23 191 GLU A O 1
ATOM 903 N N . ASN A 1 144 ? -45.730 95.188 61.568 1.00 68.91 192 ASN A N 1
ATOM 904 C CA . ASN A 1 144 ? -45.614 94.243 62.670 1.00 64.63 192 ASN A CA 1
ATOM 905 C C . ASN A 1 144 ? -46.282 92.896 62.417 1.00 62.88 192 ASN A C 1
ATOM 906 O O . ASN A 1 144 ? -47.232 92.790 61.640 1.00 62.80 192 ASN A O 1
ATOM 911 N N . ALA A 1 145 ? -45.767 91.864 63.074 1.00 61.96 193 ALA A N 1
ATOM 912 C CA . ALA A 1 145 ? -46.321 90.514 62.971 1.00 59.94 193 ALA A CA 1
ATOM 913 C C . ALA A 1 145 ? -46.394 89.961 64.393 1.00 57.84 193 ALA A C 1
ATOM 914 O O . ALA A 1 145 ? -45.596 90.340 65.253 1.00 56.97 193 ALA A O 1
ATOM 916 N N . PHE A 1 146 ? -47.353 89.078 64.641 1.00 55.43 194 PHE A N 1
ATOM 917 C CA . PHE A 1 146 ? -47.519 88.508 65.968 1.00 54.23 194 PHE A CA 1
ATOM 918 C C . PHE A 1 146 ? -47.326 87.005 65.995 1.00 53.71 194 PHE A C 1
ATOM 919 O O . PHE A 1 146 ? -47.562 86.318 65.010 1.00 54.12 194 PHE A O 1
ATOM 927 N N . GLY A 1 147 ? -46.882 86.498 67.133 1.00 53.77 195 GLY A N 1
ATOM 928 C CA . GLY A 1 147 ? -46.662 85.074 67.254 1.00 55.04 195 GLY A CA 1
ATOM 929 C C . GLY A 1 147 ? -46.470 84.662 68.699 1.00 55.61 195 GLY A C 1
ATOM 930 O O . GLY A 1 147 ? -46.605 85.475 69.619 1.00 53.90 195 GLY A O 1
ATOM 931 N N . ILE A 1 148 ? -46.156 83.388 68.897 1.00 55.86 196 ILE A N 1
ATOM 932 C CA . ILE A 1 148 ? -45.942 82.866 70.233 1.00 56.52 196 ILE A CA 1
ATOM 933 C C . ILE A 1 148 ? -44.525 82.329 70.393 1.00 55.60 196 ILE A C 1
ATOM 934 O O . ILE A 1 148 ? -44.067 81.522 69.589 1.00 55.65 196 ILE A O 1
ATOM 939 N N . ILE A 1 149 ? -43.815 82.805 71.406 1.00 54.82 197 ILE A N 1
ATOM 940 C CA . ILE A 1 149 ? -42.479 82.289 71.658 1.00 56.58 197 ILE A CA 1
ATOM 941 C C . ILE A 1 149 ? -42.789 81.000 72.413 1.00 58.21 197 ILE A C 1
ATOM 942 O O . ILE A 1 149 ? -43.545 81.011 73.389 1.00 58.17 197 ILE A O 1
ATOM 947 N N . ASN A 1 150 ? -42.219 79.890 71.973 1.00 58.44 198 ASN A N 1
ATOM 948 C CA . ASN A 1 150 ? -42.519 78.626 72.614 1.00 59.83 198 ASN A CA 1
ATOM 949 C C . ASN A 1 150 ? -41.476 77.563 72.321 1.00 61.67 198 ASN A C 1
ATOM 950 O O . ASN A 1 150 ? -41.569 76.853 71.326 1.00 63.80 198 ASN A O 1
ATOM 955 N N . GLY A 1 151 ? -40.482 77.448 73.192 1.00 62.95 199 GLY A N 1
ATOM 956 C CA . GLY A 1 151 ? -39.454 76.448 72.978 1.00 63.57 199 GLY A CA 1
ATOM 957 C C . GLY A 1 151 ? -38.044 76.996 72.938 1.00 64.74 199 GLY A C 1
ATOM 958 O O . GLY A 1 151 ? -37.766 77.984 72.256 1.00 66.61 199 GLY A O 1
ATOM 959 N N . TYR A 1 152 ? -37.147 76.355 73.678 1.00 64.60 200 TYR A N 1
ATOM 960 C CA . TYR A 1 152 ? -35.755 76.772 73.714 1.00 65.77 200 TYR A CA 1
ATOM 961 C C . TYR A 1 152 ? -34.863 75.591 73.338 1.00 67.73 200 TYR A C 1
ATOM 962 O O . TYR A 1 152 ? -35.107 74.459 73.753 1.00 68.38 200 TYR A O 1
ATOM 971 N N . ASP A 1 153 ? -33.840 75.858 72.534 1.00 69.86 201 ASP A N 1
ATOM 972 C CA . ASP A 1 153 ? -32.916 74.822 72.107 1.00 71.46 201 ASP A CA 1
ATOM 973 C C . ASP A 1 153 ? -31.574 75.081 72.785 1.00 71.80 201 ASP A C 1
ATOM 974 O O . ASP A 1 153 ? -30.912 76.082 72.505 1.00 69.66 201 ASP A O 1
ATOM 979 N N . SER A 1 154 ? -31.191 74.173 73.684 1.00 72.89 202 SER A N 1
ATOM 980 C CA . SER A 1 154 ? -29.948 74.276 74.455 1.00 73.64 202 SER A CA 1
ATOM 981 C C . SER A 1 154 ? -28.700 74.378 73.597 1.00 74.84 202 SER A C 1
ATOM 982 O O . SER A 1 154 ? -27.742 75.057 73.963 1.00 74.75 202 SER A O 1
ATOM 985 N N . ASP A 1 155 ? -28.718 73.687 72.462 1.00 76.47 203 ASP A N 1
ATOM 986 C CA . ASP A 1 155 ? -27.591 73.675 71.540 1.00 78.66 203 ASP A CA 1
ATOM 987 C C . ASP A 1 155 ? -27.454 74.967 70.748 1.00 78.84 203 ASP A C 1
ATOM 988 O O . ASP A 1 155 ? -26.422 75.639 70.831 1.00 80.00 203 ASP A O 1
ATOM 993 N N . THR A 1 156 ? -28.491 75.318 69.988 1.00 77.65 204 THR A N 1
ATOM 994 C CA . THR A 1 156 ? -28.459 76.537 69.187 1.00 76.48 204 THR A CA 1
ATOM 995 C C . THR A 1 156 ? -28.617 77.788 70.030 1.00 75.20 204 THR A C 1
ATOM 996 O O . THR A 1 156 ? -28.330 78.883 69.553 1.00 75.61 204 THR A O 1
ATOM 1000 N N . LYS A 1 157 ? -29.067 77.630 71.276 1.00 73.61 205 LYS A N 1
ATOM 1001 C CA . LYS A 1 157 ? -29.278 78.771 72.168 1.00 72.22 205 LYS A CA 1
ATOM 1002 C C . LYS A 1 157 ? -30.356 79.704 71.582 1.00 69.34 205 LYS A C 1
ATOM 1003 O O . LYS A 1 157 ? -30.322 80.917 71.790 1.00 68.88 205 LYS A O 1
ATOM 1009 N N . LEU A 1 158 ? -31.312 79.129 70.854 1.00 65.57 206 LEU A N 1
ATOM 1010 C CA . LEU A 1 158 ? -32.367 79.913 70.223 1.00 63.21 206 LEU A CA 1
ATOM 1011 C C . LEU A 1 158 ? -33.807 79.631 70.663 1.00 62.27 206 LEU A C 1
ATOM 1012 O O . LEU A 1 158 ? -34.198 78.487 70.915 1.00 60.81 206 LEU A O 1
ATOM 1017 N N . LEU A 1 159 ? -34.585 80.709 70.730 1.00 60.97 207 LEU A N 1
ATOM 1018 C CA . LEU A 1 159 ? -35.995 80.678 71.095 1.00 59.11 207 LEU A CA 1
ATOM 1019 C C . LEU A 1 159 ? -36.803 80.485 69.812 1.00 60.52 207 LEU A C 1
ATOM 1020 O O . LEU A 1 159 ? -36.427 81.013 68.760 1.00 59.97 207 LEU A O 1
ATOM 1025 N N . GLU A 1 160 ? -37.897 79.728 69.894 1.00 61.72 208 GLU A N 1
ATOM 1026 C CA . GLU A 1 160 ? -38.764 79.485 68.740 1.00 64.64 208 GLU A CA 1
ATOM 1027 C C . GLU A 1 160 ? -39.966 80.431 68.692 1.00 64.15 208 GLU A C 1
ATOM 1028 O O . GLU A 1 160 ? -40.795 80.435 69.597 1.00 65.73 208 GLU A O 1
ATOM 1034 N N . LEU A 1 161 ? -40.065 81.223 67.632 1.00 63.45 209 LEU A N 1
ATOM 1035 C CA . LEU A 1 161 ? -41.188 82.139 67.464 1.00 62.88 209 LEU A CA 1
ATOM 1036 C C . LEU A 1 161 ? -42.100 81.442 66.477 1.00 63.25 209 LEU A C 1
ATOM 1037 O O . LEU A 1 161 ? -41.791 81.380 65.294 1.00 63.78 209 LEU A O 1
ATOM 1042 N N . LYS A 1 162 ? -43.216 80.913 66.959 1.00 63.89 210 LYS A N 1
ATOM 1043 C CA . LYS A 1 162 ? -44.137 80.180 66.096 1.00 64.87 210 LYS A CA 1
ATOM 1044 C C . LYS A 1 162 ? -45.381 80.953 65.674 1.00 65.66 210 LYS A C 1
ATOM 1045 O O . LYS A 1 162 ? -45.829 81.879 66.355 1.00 66.36 210 LYS A O 1
ATOM 1051 N N . GLN A 1 163 ? -45.933 80.549 64.536 1.00 66.12 211 GLN A N 1
ATOM 1052 C CA . GLN A 1 163 ? -47.154 81.130 63.997 1.00 66.39 211 GLN A CA 1
ATOM 1053 C C . GLN A 1 163 ? -47.152 82.527 63.425 1.00 66.15 211 GLN A C 1
ATOM 1054 O O . GLN A 1 163 ? -48.108 83.271 63.622 1.00 65.13 211 GLN A O 1
ATOM 1060 N N . LEU A 1 164 ? -46.093 82.886 62.716 1.00 67.03 212 LEU A N 1
ATOM 1061 C CA . LEU A 1 164 ? -46.027 84.189 62.093 1.00 67.86 212 LEU A CA 1
ATOM 1062 C C . LEU A 1 164 ? -46.712 84.019 60.752 1.00 68.98 212 LEU A C 1
ATOM 1063 O O . LEU A 1 164 ? -46.690 82.934 60.178 1.00 68.40 212 LEU A O 1
ATOM 1068 N N . PRO A 1 165 ? -47.352 85.081 60.244 1.00 70.65 213 PRO A N 1
ATOM 1069 C CA . PRO A 1 165 ? -48.046 85.015 58.952 1.00 71.60 213 PRO A CA 1
ATOM 1070 C C . PRO A 1 165 ? -47.133 84.468 57.860 1.00 73.82 213 PRO A C 1
ATOM 1071 O O . PRO A 1 165 ? -45.986 84.889 57.739 1.00 73.16 213 PRO A O 1
ATOM 1075 N N . TYR A 1 166 ? -47.650 83.536 57.065 1.00 77.80 214 TYR A N 1
ATOM 1076 C CA . TYR A 1 166 ? -46.869 82.895 56.007 1.00 81.17 214 TYR A CA 1
ATOM 1077 C C . TYR A 1 166 ? -46.505 83.762 54.809 1.00 81.63 214 TYR A C 1
ATOM 1078 O O . TYR A 1 166 ? -45.572 83.444 54.077 1.00 82.45 214 TYR A O 1
ATOM 1087 N N . ASP A 1 167 ? -47.232 84.849 54.597 1.00 81.37 215 ASP A N 1
ATOM 1088 C CA . ASP A 1 167 ? -46.954 85.704 53.450 1.00 82.93 215 ASP A CA 1
ATOM 1089 C C . ASP A 1 167 ? -46.102 86.930 53.752 1.00 82.42 215 ASP A C 1
ATOM 1090 O O . ASP A 1 167 ? -45.712 87.663 52.843 1.00 83.27 215 ASP A O 1
ATOM 1095 N N . MET A 1 168 ? -45.819 87.156 55.027 1.00 80.66 216 MET A N 1
ATOM 1096 C CA . MET A 1 168 ? -45.003 88.288 55.438 1.00 79.16 216 MET A CA 1
ATOM 1097 C C . MET A 1 168 ? -43.547 87.816 55.351 1.00 79.28 216 MET A C 1
ATOM 1098 O O . MET A 1 168 ? -43.274 86.629 55.520 1.00 79.32 216 MET A O 1
ATOM 1103 N N . LYS A 1 169 ? -42.611 88.717 55.082 1.00 79.03 217 LYS A N 1
ATOM 1104 C CA . LYS A 1 169 ? -41.216 88.292 54.983 1.00 79.79 217 LYS A CA 1
ATOM 1105 C C . LYS A 1 169 ? -40.342 88.868 56.096 1.00 79.14 217 LYS A C 1
ATOM 1106 O O . LYS A 1 169 ? -40.372 90.069 56.369 1.00 78.22 217 LYS A O 1
ATOM 1112 N N . PHE A 1 170 ? -39.544 88.009 56.725 1.00 78.54 218 PHE A N 1
ATOM 1113 C CA . PHE A 1 170 ? -38.692 88.456 57.817 1.00 77.16 218 PHE A CA 1
ATOM 1114 C C . PHE A 1 170 ? -37.214 88.428 57.500 1.00 77.57 218 PHE A C 1
ATOM 1115 O O . PHE A 1 170 ? -36.742 87.590 56.737 1.00 77.68 218 PHE A O 1
ATOM 1123 N N . LYS A 1 171 ? -36.488 89.355 58.110 1.00 78.34 219 LYS A N 1
ATOM 1124 C CA . LYS A 1 171 ? -35.062 89.490 57.886 1.00 79.19 219 LYS A CA 1
ATOM 1125 C C . LYS A 1 171 ? -34.301 89.340 59.193 1.00 78.31 219 LYS A C 1
ATOM 1126 O O . LYS A 1 171 ? -34.762 89.771 60.248 1.00 78.50 219 LYS A O 1
ATOM 1132 N N . LYS A 1 172 ? -33.133 88.716 59.119 1.00 77.15 220 LYS A N 1
ATOM 1133 C CA . LYS A 1 172 ? -32.304 88.522 60.297 1.00 76.45 220 LYS A CA 1
ATOM 1134 C C . LYS A 1 172 ? -31.941 89.867 60.921 1.00 75.02 220 LYS A C 1
ATOM 1135 O O . LYS A 1 172 ? -31.375 90.726 60.250 1.00 75.66 220 LYS A O 1
ATOM 1141 N N . GLY A 1 173 ? -32.270 90.051 62.199 1.00 72.60 221 GLY A N 1
ATOM 1142 C CA . GLY A 1 173 ? -31.948 91.300 62.868 1.00 69.38 221 GLY A CA 1
ATOM 1143 C C . GLY A 1 173 ? -33.149 92.069 63.387 1.00 68.07 221 GLY A C 1
ATOM 1144 O O . GLY A 1 173 ? -33.008 93.036 64.155 1.00 66.37 221 GLY A O 1
ATOM 1145 N N . GLN A 1 174 ? -34.339 91.657 62.960 1.00 67.17 222 GLN A N 1
ATOM 1146 C CA . GLN A 1 174 ? -35.552 92.323 63.415 1.00 66.59 222 GLN A CA 1
ATOM 1147 C C . GLN A 1 174 ? -35.720 92.050 64.902 1.00 65.10 222 GLN A C 1
ATOM 1148 O O . GLN A 1 174 ? -35.432 90.947 65.387 1.00 64.08 222 GLN A O 1
ATOM 1154 N N . LYS A 1 175 ? -36.179 93.062 65.626 1.00 63.61 223 LYS A N 1
ATOM 1155 C CA . LYS A 1 175 ? -36.372 92.924 67.054 1.00 61.31 223 LYS A CA 1
ATOM 1156 C C . LYS A 1 175 ? -37.717 92.306 67.386 1.00 59.65 223 LYS A C 1
ATOM 1157 O O . LYS A 1 175 ? -38.709 92.515 66.684 1.00 59.38 223 LYS A O 1
ATOM 1163 N N . VAL A 1 176 ? -37.722 91.510 68.449 1.00 57.10 224 VAL A N 1
ATOM 1164 C CA . VAL A 1 176 ? -38.924 90.841 68.918 1.00 54.59 224 VAL A CA 1
ATOM 1165 C C . VAL A 1 176 ? -39.219 91.356 70.319 1.00 52.95 224 VAL A C 1
ATOM 1166 O O . VAL A 1 176 ? -38.334 91.426 71.169 1.00 51.92 224 VAL A O 1
ATOM 1170 N N . VAL A 1 177 ? -40.468 91.737 70.552 1.00 53.08 225 VAL A N 1
ATOM 1171 C CA . VAL A 1 177 ? -40.861 92.261 71.854 1.00 52.31 225 VAL A CA 1
ATOM 1172 C C . VAL A 1 177 ? -42.156 91.622 72.322 1.00 50.87 225 VAL A C 1
ATOM 1173 O O . VAL A 1 177 ? -42.809 90.915 71.569 1.00 51.67 225 VAL A O 1
ATOM 1177 N N . THR A 1 178 ? -42.516 91.866 73.574 1.00 50.03 226 THR A N 1
ATOM 1178 C CA . THR A 1 178 ? -43.741 91.314 74.118 1.00 50.44 226 THR A CA 1
ATOM 1179 C C . THR A 1 178 ? -44.922 92.086 73.553 1.00 50.85 226 THR A C 1
ATOM 1180 O O . THR A 1 178 ? -44.876 93.306 73.429 1.00 52.24 226 THR A O 1
ATOM 1184 N N . SER A 1 179 ? -45.978 91.364 73.201 1.00 50.51 227 SER A N 1
ATOM 1185 C CA . SER A 1 179 ? -47.177 91.970 72.636 1.00 48.45 227 SER A CA 1
ATOM 1186 C C . SER A 1 179 ? -48.197 92.354 73.703 1.00 48.43 227 SER A C 1
ATOM 1187 O O . SER A 1 179 ? -49.036 93.222 73.487 1.00 50.36 227 SER A O 1
ATOM 1190 N N . GLY A 1 180 ? -48.116 91.700 74.855 1.00 45.97 228 GLY A N 1
ATOM 1191 C CA . GLY A 1 180 ? -49.061 91.950 75.923 1.00 43.85 228 GLY A CA 1
ATOM 1192 C C . GLY A 1 180 ? -50.388 91.243 75.651 1.00 45.54 228 GLY A C 1
ATOM 1193 O O . GLY A 1 180 ? -51.265 91.189 76.510 1.00 43.72 228 GLY A O 1
ATOM 1194 N N . LEU A 1 181 ? -50.517 90.666 74.462 1.00 45.79 229 LEU A N 1
ATOM 1195 C CA . LEU A 1 181 ? -51.752 90.025 74.056 1.00 48.94 229 LEU A CA 1
ATOM 1196 C C . LEU A 1 181 ? -52.139 88.760 7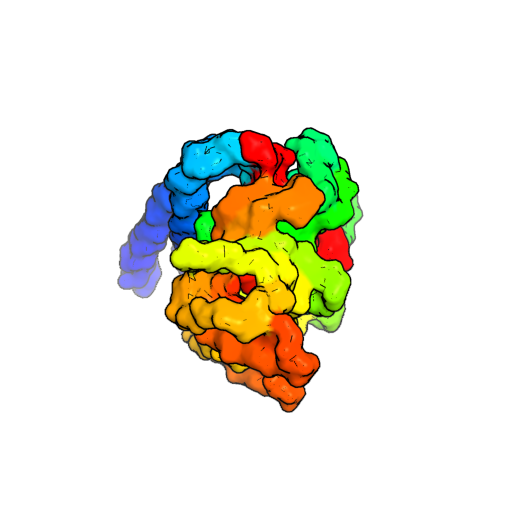4.785 1.00 49.62 229 LEU A C 1
ATOM 1197 O O . LEU A 1 181 ? -53.248 88.258 74.613 1.00 51.25 229 LEU A O 1
ATOM 1202 N N . GLY A 1 182 ? -51.228 88.254 75.602 1.00 51.63 230 GLY A N 1
ATOM 1203 C CA . GLY A 1 182 ? -51.503 87.058 76.378 1.00 49.05 230 GLY A CA 1
ATOM 1204 C C . GLY A 1 182 ? -52.211 87.465 77.656 1.00 49.03 230 GLY A C 1
ATOM 1205 O O . GLY A 1 182 ? -52.632 86.618 78.440 1.00 48.15 230 GLY A O 1
ATOM 1206 N N . GLY A 1 183 ? -52.316 88.778 77.864 1.00 49.82 231 GLY A N 1
ATOM 1207 C CA . GLY A 1 183 ? -52.996 89.314 79.026 1.00 48.52 231 GLY A CA 1
ATOM 1208 C C . GLY A 1 183 ? -52.235 89.447 80.326 1.00 49.95 231 GLY A C 1
ATOM 1209 O O . GLY A 1 183 ? -52.808 89.887 81.321 1.00 50.42 231 GLY A O 1
ATOM 1210 N N . LYS A 1 184 ? -50.955 89.099 80.350 1.00 51.85 232 LYS A N 1
ATOM 1211 C CA . LYS A 1 184 ? -50.227 89.197 81.600 1.00 51.28 232 LYS A CA 1
ATOM 1212 C C . LYS A 1 184 ? -48.924 89.971 81.628 1.00 51.68 232 LYS A C 1
ATOM 1213 O O . LYS A 1 184 ? -48.420 90.275 82.700 1.00 52.21 232 LYS A O 1
ATOM 1219 N N . PHE A 1 185 ? -48.370 90.301 80.473 1.00 53.28 233 PHE A N 1
ATOM 1220 C CA . PHE A 1 185 ? -47.120 91.060 80.447 1.00 53.73 233 PHE A CA 1
ATOM 1221 C C . PHE A 1 185 ? -47.410 92.411 79.836 1.00 54.76 233 PHE A C 1
ATOM 1222 O O . PHE A 1 185 ? -48.384 92.562 79.102 1.00 55.12 233 PHE A O 1
ATOM 1230 N N . PRO A 1 186 ? -46.595 93.428 80.164 1.00 54.71 234 PRO A N 1
ATOM 1231 C CA . PRO A 1 186 ? -46.841 94.732 79.555 1.00 53.52 234 PRO A CA 1
ATOM 1232 C C . PRO A 1 186 ? -46.230 94.533 78.174 1.00 53.23 234 PRO A C 1
ATOM 1233 O O . PRO A 1 186 ? -45.384 93.654 78.002 1.00 51.86 234 PRO A O 1
ATOM 1237 N N . ALA A 1 187 ? -46.648 95.307 77.183 1.00 53.82 235 ALA A N 1
ATOM 1238 C CA . ALA A 1 187 ? -46.066 95.127 75.863 1.00 54.25 235 ALA A CA 1
ATOM 1239 C C . ALA A 1 187 ? -44.797 95.964 75.724 1.00 54.37 235 ALA A C 1
ATOM 1240 O O . ALA A 1 187 ? -44.585 96.912 76.476 1.00 53.33 235 ALA A O 1
ATOM 1242 N N . GLY A 1 188 ? -43.941 95.587 74.781 1.00 54.37 236 GLY A N 1
ATOM 1243 C CA . GLY A 1 188 ? -42.729 96.345 74.562 1.00 56.22 236 GLY A CA 1
ATOM 1244 C C . GLY A 1 188 ? -41.458 95.864 75.232 1.00 57.56 236 GLY A C 1
ATOM 1245 O O . GLY A 1 188 ? -40.409 96.474 75.049 1.00 58.52 236 GLY A O 1
ATOM 1246 N N . ILE A 1 189 ? -41.516 94.797 76.016 1.00 57.30 237 ILE A N 1
ATOM 1247 C CA . ILE A 1 189 ? -40.291 94.333 76.639 1.00 57.09 237 ILE A CA 1
ATOM 1248 C C . ILE A 1 189 ? -39.482 93.619 75.571 1.00 56.24 237 ILE A C 1
ATOM 1249 O O . ILE A 1 189 ? -40.009 92.771 74.859 1.00 56.81 237 ILE A O 1
ATOM 1254 N N . PHE A 1 190 ? -38.206 93.971 75.450 1.00 55.37 238 PHE A N 1
ATOM 1255 C CA . PHE A 1 190 ? -37.337 93.345 74.449 1.00 55.92 238 PHE A CA 1
ATOM 1256 C C . PHE A 1 190 ? -37.083 91.869 74.773 1.00 55.65 238 PHE A C 1
ATOM 1257 O O . PHE A 1 190 ? -36.756 91.516 75.910 1.00 54.15 238 PHE A O 1
ATOM 1265 N N . ILE A 1 191 ? -37.231 91.013 73.769 1.00 55.30 239 ILE A N 1
ATOM 1266 C CA . ILE A 1 191 ? -37.018 89.586 73.960 1.00 57.35 239 ILE A CA 1
ATOM 1267 C C . ILE A 1 191 ? -35.727 89.143 73.284 1.00 59.83 239 ILE A C 1
ATOM 1268 O O . ILE A 1 191 ? -34.878 88.509 73.908 1.00 61.51 239 ILE A O 1
ATOM 1273 N N . GLY A 1 192 ? -35.581 89.476 72.005 1.00 60.62 240 GLY A N 1
ATOM 1274 C CA . GLY A 1 192 ? -34.388 89.079 71.283 1.00 60.59 240 GLY A CA 1
ATOM 1275 C C . GLY A 1 192 ? -34.373 89.482 69.823 1.00 61.49 240 GLY A C 1
ATOM 1276 O O . GLY A 1 192 ? -35.109 90.371 69.405 1.00 62.19 240 GLY A O 1
ATOM 1277 N N . THR A 1 193 ? -33.550 88.797 69.036 1.00 62.62 241 THR A N 1
ATOM 1278 C CA . THR A 1 193 ? -33.396 89.106 67.622 1.00 62.90 241 THR A CA 1
ATOM 1279 C C . THR A 1 193 ? -33.652 87.933 66.698 1.00 63.80 241 THR A C 1
ATOM 1280 O O . THR A 1 193 ? -33.241 86.814 66.995 1.00 65.20 241 THR A O 1
ATOM 1284 N N . ILE A 1 194 ? -34.330 88.174 65.576 1.00 65.01 242 ILE A N 1
ATOM 1285 C CA . ILE A 1 194 ? -34.557 87.079 64.639 1.00 66.24 242 ILE A CA 1
ATOM 1286 C C . ILE A 1 194 ? -33.175 86.711 64.150 1.00 68.68 242 ILE A C 1
ATOM 1287 O O . ILE A 1 194 ? -32.360 87.576 63.831 1.00 69.49 242 ILE A O 1
ATOM 1292 N N . GLU A 1 195 ? -32.905 85.422 64.093 1.00 71.31 243 GLU A N 1
ATOM 1293 C CA . GLU A 1 195 ? -31.601 84.970 63.676 1.00 73.47 243 GLU A CA 1
ATOM 1294 C C . GLU A 1 195 ? -31.747 84.090 62.460 1.00 74.31 243 GLU A C 1
ATOM 1295 O O . GLU A 1 195 ? -30.949 84.160 61.534 1.00 75.58 243 GLU A O 1
ATOM 1301 N N . LYS A 1 196 ? -32.793 83.275 62.467 1.00 74.96 244 LYS A N 1
ATOM 1302 C CA . LYS A 1 196 ? -33.053 82.327 61.394 1.00 75.34 244 LYS A CA 1
ATOM 1303 C C . LYS A 1 196 ? -34.562 82.311 61.137 1.00 75.76 244 LYS A C 1
ATOM 1304 O O . LYS A 1 196 ? -35.352 82.558 62.048 1.00 75.68 244 LYS A O 1
ATOM 1310 N N . VAL A 1 197 ? -34.962 82.030 59.901 1.00 76.14 245 VAL A N 1
ATOM 1311 C CA . VAL A 1 197 ? -36.383 81.970 59.555 1.00 76.62 245 VAL A CA 1
ATOM 1312 C C . VAL A 1 197 ? -36.667 80.770 58.660 1.00 77.70 245 VAL A C 1
ATOM 1313 O O . VAL A 1 197 ? -35.847 80.410 57.822 1.00 78.86 245 VAL A O 1
ATOM 1317 N N . GLU A 1 198 ? -37.825 80.148 58.837 1.00 78.69 246 GLU A N 1
ATOM 1318 C CA . GLU A 1 198 ? -38.179 79.010 58.006 1.00 81.11 246 GLU A CA 1
ATOM 1319 C C . GLU A 1 198 ? -39.682 78.810 57.977 1.00 82.61 246 GLU A C 1
ATOM 1320 O O . GLU A 1 198 ? -40.405 79.350 58.814 1.00 82.30 246 GLU A O 1
ATOM 1326 N N . THR A 1 199 ? -40.141 78.043 56.994 1.00 84.47 247 THR A N 1
ATOM 1327 C CA . THR A 1 199 ? -41.557 77.743 56.820 1.00 86.66 247 THR A CA 1
ATOM 1328 C C . THR A 1 199 ? -41.817 76.379 57.416 1.00 88.90 247 THR A C 1
ATOM 1329 O O . THR A 1 199 ? -40.968 75.499 57.315 1.00 89.90 247 THR A O 1
ATOM 1333 N N . ASP A 1 200 ? -42.981 76.193 58.032 1.00 91.86 248 ASP A N 1
ATOM 1334 C CA . ASP A 1 200 ? -43.286 74.902 58.633 1.00 96.06 248 ASP A CA 1
ATOM 1335 C C . ASP A 1 200 ? -43.875 73.951 57.596 1.00 97.11 248 ASP A C 1
ATOM 1336 O O . ASP A 1 200 ? -44.370 74.386 56.553 1.00 96.29 248 ASP A O 1
ATOM 1341 N N . LYS A 1 201 ? -43.805 72.654 57.894 1.00 99.00 249 LYS A N 1
ATOM 1342 C CA . LYS A 1 201 ? -44.293 71.604 57.002 1.00 100.74 249 LYS A CA 1
ATOM 1343 C C . LYS A 1 201 ? -45.642 71.880 56.353 1.00 101.54 249 LYS A C 1
ATOM 1344 O O . LYS A 1 201 ? -45.775 71.781 55.135 1.00 101.47 249 LYS A O 1
ATOM 1350 N N . MET A 1 202 ? -46.639 72.231 57.156 1.00 102.49 250 MET A N 1
ATOM 1351 C CA . MET A 1 202 ? -47.970 72.510 56.622 1.00 103.41 250 MET A CA 1
ATOM 1352 C C . MET A 1 202 ? -47.966 73.582 55.523 1.00 101.64 250 MET A C 1
ATOM 1353 O O . MET A 1 202 ? -48.713 73.483 54.552 1.00 101.08 250 MET A O 1
ATOM 1358 N N . GLY A 1 203 ? -47.121 74.599 55.680 1.00 99.98 251 GLY A N 1
ATOM 1359 C CA . GLY A 1 203 ? -47.066 75.682 54.711 1.00 97.14 251 GLY A CA 1
ATOM 1360 C C . GLY A 1 203 ? -48.087 76.755 55.072 1.00 96.09 251 GLY A C 1
ATOM 1361 O O . GLY A 1 203 ? -48.426 77.615 54.259 1.00 95.78 251 GLY A O 1
ATOM 1362 N N . LEU A 1 204 ? -48.563 76.705 56.315 1.00 94.53 252 LEU A N 1
ATOM 1363 C CA . LEU A 1 204 ? -49.568 77.636 56.827 1.00 91.92 252 LEU A CA 1
ATOM 1364 C C . LEU A 1 204 ? -48.992 78.854 57.546 1.00 89.06 252 LEU A C 1
ATOM 1365 O O . LEU A 1 204 ? -49.633 79.901 57.607 1.00 88.87 252 LEU A O 1
ATOM 1370 N N . SER A 1 205 ? -47.794 78.715 58.101 1.00 85.62 253 SER A N 1
ATOM 1371 C CA . SER A 1 205 ? -47.167 79.807 58.835 1.00 81.91 253 SER A CA 1
ATOM 1372 C C . SER A 1 205 ? -45.653 79.735 58.760 1.00 79.74 253 SER A C 1
ATOM 1373 O O . SER A 1 205 ? -45.100 78.859 58.107 1.00 80.74 253 SER A O 1
ATOM 1376 N N . GLN A 1 206 ? -44.985 80.666 59.429 1.00 76.62 254 GLN A N 1
ATOM 1377 C CA . GLN A 1 206 ? -43.532 80.677 59.461 1.00 73.89 254 GLN A CA 1
ATOM 1378 C C . GLN A 1 206 ? -43.066 80.551 60.901 1.00 72.72 254 GLN A C 1
ATOM 1379 O O . GLN A 1 206 ? -43.846 80.711 61.834 1.00 72.78 254 GLN A O 1
ATOM 1385 N N . THR A 1 207 ? -41.787 80.255 61.077 1.00 70.99 255 THR A N 1
ATOM 1386 C CA . THR A 1 207 ? -41.226 80.122 62.403 1.00 68.87 255 THR A CA 1
ATOM 1387 C C . THR A 1 207 ? -39.885 80.807 62.378 1.00 68.28 255 THR A C 1
ATOM 1388 O O . THR A 1 207 ? -39.075 80.554 61.494 1.00 69.55 255 THR A O 1
ATOM 1392 N N . ALA A 1 208 ? -39.657 81.697 63.330 1.00 66.74 256 ALA A N 1
ATOM 1393 C CA . ALA A 1 208 ? -38.384 82.382 63.403 1.00 65.39 256 ALA A CA 1
ATOM 1394 C C . ALA A 1 208 ? -37.653 81.856 64.629 1.00 65.42 256 ALA A C 1
ATOM 1395 O O . ALA A 1 208 ? -38.273 81.449 65.613 1.00 64.75 256 ALA A O 1
ATOM 1397 N N . PHE A 1 209 ? -36.332 81.831 64.555 1.00 65.06 257 PHE A N 1
ATOM 1398 C CA . PHE A 1 209 ? -35.537 81.383 65.679 1.00 64.06 257 PHE A CA 1
ATOM 1399 C C . PHE A 1 209 ? -34.891 82.645 66.191 1.00 64.74 257 PHE A C 1
ATOM 1400 O O . PHE A 1 209 ? -34.345 83.442 65.424 1.00 64.97 257 PHE A O 1
ATOM 1408 N N . ILE A 1 210 ? -34.980 82.834 67.498 1.00 65.12 258 ILE A N 1
ATOM 1409 C CA . ILE A 1 210 ? -34.502 84.056 68.093 1.00 64.66 258 ILE A CA 1
ATOM 1410 C C . ILE A 1 210 ? -33.401 83.955 69.121 1.00 64.58 258 ILE A C 1
ATOM 1411 O O . ILE A 1 210 ? -33.371 83.043 69.944 1.00 63.99 258 ILE A O 1
ATOM 1416 N N . LYS A 1 211 ? -32.490 84.920 69.053 1.00 65.02 259 LYS A N 1
ATOM 1417 C CA . LYS A 1 211 ? -31.370 85.001 69.973 1.00 65.50 259 LYS A CA 1
ATOM 1418 C C . LYS A 1 211 ? -31.775 85.899 71.134 1.00 63.37 259 LYS A C 1
ATOM 1419 O O . LYS A 1 211 ? -31.870 87.115 70.978 1.00 65.30 259 LYS A O 1
ATOM 1425 N N . PRO A 1 212 ? -32.024 85.315 72.314 1.00 60.04 260 PRO A N 1
ATOM 1426 C CA . PRO A 1 212 ? -32.415 86.156 73.440 1.00 59.22 260 PRO A CA 1
ATOM 1427 C C . PRO A 1 212 ? -31.403 87.251 73.668 1.00 60.17 260 PRO A C 1
ATOM 1428 O O . PRO A 1 212 ? -30.200 87.023 73.550 1.00 59.90 260 PRO A O 1
ATOM 1432 N N . GLY A 1 213 ? -31.899 88.443 73.977 1.00 61.12 261 GLY A N 1
ATOM 1433 C CA . GLY A 1 213 ? -31.023 89.573 74.217 1.00 62.01 261 GLY A CA 1
ATOM 1434 C C . GLY A 1 213 ? -30.400 89.504 75.592 1.00 62.87 261 GLY A C 1
ATOM 1435 O O . GLY A 1 213 ? -29.251 89.898 75.795 1.00 64.75 261 GLY A O 1
ATOM 1436 N N . ALA A 1 214 ? -31.162 89.005 76.551 1.00 63.13 262 ALA A N 1
ATOM 1437 C CA . ALA A 1 214 ? -30.648 88.893 77.900 1.00 64.39 262 ALA A CA 1
ATOM 1438 C C . ALA A 1 214 ? -29.879 87.588 78.039 1.00 64.60 262 ALA A C 1
ATOM 1439 O O . ALA A 1 214 ? -30.270 86.570 77.479 1.00 63.89 262 ALA A O 1
ATOM 1441 N N . ASP A 1 215 ? -28.765 87.628 78.762 1.00 66.64 263 ASP A N 1
ATOM 1442 C CA . ASP A 1 215 ? -27.981 86.422 78.988 1.00 67.82 263 ASP A CA 1
ATOM 1443 C C . ASP A 1 215 ? -28.538 85.803 80.257 1.00 68.16 263 ASP A C 1
ATOM 1444 O O . ASP A 1 215 ? -28.440 86.399 81.332 1.00 67.84 263 ASP A O 1
ATOM 1449 N N . MET A 1 216 ? -29.105 84.607 80.150 1.00 67.22 264 MET A N 1
ATOM 1450 C CA . MET A 1 216 ? -29.702 83.986 81.318 1.00 65.68 264 MET A CA 1
ATOM 1451 C C . MET A 1 216 ? -28.830 82.962 82.036 1.00 66.64 264 MET A C 1
ATOM 1452 O O . MET A 1 216 ? -29.255 82.365 83.026 1.00 67.14 264 MET A O 1
ATOM 1457 N N . TYR A 1 217 ? -27.602 82.774 81.564 1.00 68.04 265 TYR A N 1
ATOM 1458 C CA . TYR A 1 217 ? -26.707 81.812 82.203 1.00 69.10 265 TYR A CA 1
ATOM 1459 C C . TYR A 1 217 ? -26.210 82.286 83.553 1.00 67.84 265 TYR A C 1
ATOM 1460 O O . TYR A 1 217 ? -25.897 81.481 84.421 1.00 67.23 265 TYR A O 1
ATOM 1469 N N . ASP A 1 218 ? -26.137 83.593 83.735 1.00 67.84 266 ASP A N 1
ATOM 1470 C CA . ASP A 1 218 ? -25.665 84.130 84.997 1.00 68.99 266 ASP A CA 1
ATOM 1471 C C . ASP A 1 218 ? -26.587 85.263 85.421 1.00 68.44 266 ASP A C 1
ATOM 1472 O O . ASP A 1 218 ? -26.451 86.391 84.965 1.00 70.09 266 ASP A O 1
ATOM 1477 N N . LEU A 1 219 ? -27.528 84.970 86.302 1.00 67.08 267 LEU A N 1
ATOM 1478 C CA . LEU A 1 219 ? -28.467 85.992 86.733 1.00 65.20 267 LEU A CA 1
ATOM 1479 C C . LEU A 1 219 ? -28.235 86.404 88.162 1.00 65.46 267 LEU A C 1
ATOM 1480 O O . LEU A 1 219 ? -27.988 85.563 89.020 1.00 67.05 267 LEU A O 1
ATOM 1485 N N . ASN A 1 220 ? -28.322 87.700 88.418 1.00 64.71 268 ASN A N 1
ATOM 1486 C CA . ASN A 1 220 ? -28.169 88.199 89.764 1.00 64.96 268 ASN A CA 1
ATOM 1487 C C . ASN A 1 220 ? -29.235 89.243 90.015 1.00 64.05 268 ASN A C 1
ATOM 1488 O O . ASN A 1 220 ? -30.218 88.980 90.704 1.00 64.60 268 ASN A O 1
ATOM 1493 N N . HIS A 1 221 ? -29.040 90.435 89.461 1.00 63.31 269 HIS A N 1
ATOM 1494 C CA . HIS A 1 221 ? -30.019 91.502 89.626 1.00 62.86 269 HIS A CA 1
ATOM 1495 C C . HIS A 1 221 ? -31.105 91.375 88.577 1.00 61.26 269 HIS A C 1
ATOM 1496 O O . HIS A 1 221 ? -30.833 91.157 87.392 1.00 60.14 269 HIS A O 1
ATOM 1503 N N . VAL A 1 222 ? -32.343 91.531 89.027 1.00 57.86 270 VAL A N 1
ATOM 1504 C CA . VAL A 1 222 ? -33.490 91.330 88.168 1.00 55.86 270 VAL A CA 1
ATOM 1505 C C . VAL A 1 222 ? -34.669 92.251 88.492 1.00 55.74 270 VAL A C 1
ATOM 1506 O O . VAL A 1 222 ? -34.751 92.807 89.592 1.00 57.28 270 VAL A O 1
ATOM 1510 N N . THR A 1 223 ? -35.593 92.405 87.547 1.00 53.98 271 THR A N 1
ATOM 1511 C CA . THR A 1 223 ? -36.755 93.274 87.774 1.00 54.36 271 THR A CA 1
ATOM 1512 C C . THR A 1 223 ? -38.124 92.662 87.446 1.00 52.24 271 THR A C 1
ATOM 1513 O O . THR A 1 223 ? -38.374 92.202 86.325 1.00 52.05 271 THR A O 1
ATOM 1517 N N . VAL A 1 224 ? -39.011 92.675 88.434 1.00 50.89 272 VAL A N 1
ATOM 1518 C CA . VAL A 1 224 ? -40.354 92.130 88.264 1.00 51.32 272 VAL A CA 1
ATOM 1519 C C . VAL A 1 224 ? -41.316 93.258 87.874 1.00 52.62 272 VAL A C 1
ATOM 1520 O O . VAL A 1 224 ? -41.429 94.258 88.574 1.00 52.66 272 VAL A O 1
ATOM 1524 N N . LEU A 1 225 ? -42.007 93.083 86.752 1.00 54.39 273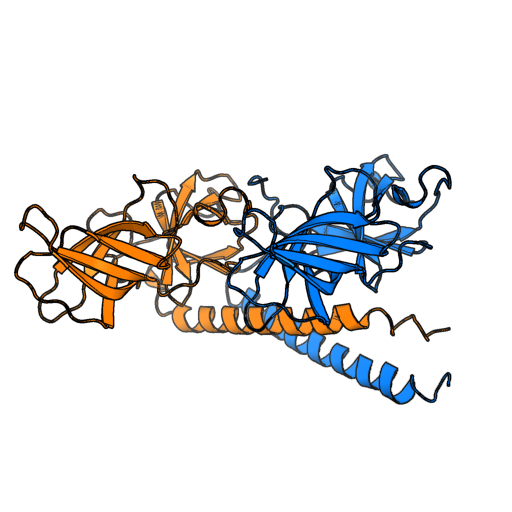 LEU A N 1
ATOM 1525 C CA . LEU A 1 225 ? -42.949 94.079 86.249 1.00 53.87 273 LEU A CA 1
ATOM 1526 C C . LEU A 1 225 ? -44.422 93.799 86.531 1.00 53.79 273 LEU A C 1
ATOM 1527 O O . LEU A 1 225 ? -44.950 92.769 86.138 1.00 53.71 273 LEU A O 1
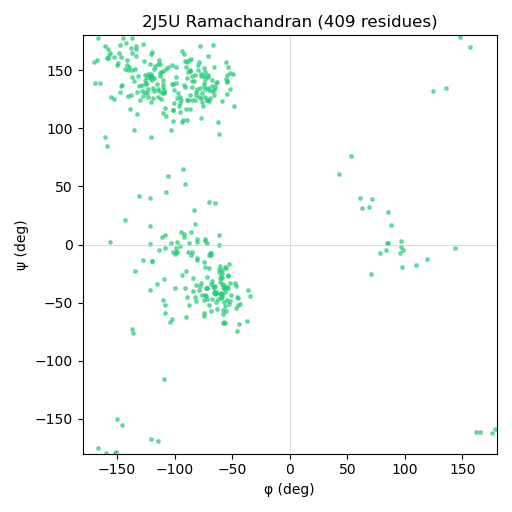ATOM 1532 N N . LYS A 1 226 ? -45.085 94.723 87.210 1.00 55.99 274 LYS A N 1
ATOM 1533 C CA . LYS A 1 226 ? -46.512 94.583 87.460 1.00 58.17 274 LYS A CA 1
ATOM 1534 C C . LYS A 1 226 ? -47.142 95.206 86.212 1.00 57.81 274 LYS A C 1
ATOM 1535 O O . LYS A 1 226 ? -46.782 96.314 85.826 1.00 58.67 274 LYS A O 1
ATOM 1541 N N . ARG A 1 227 ? -48.053 94.500 85.557 1.00 57.27 275 ARG A N 1
ATOM 1542 C CA . ARG A 1 227 ? -48.689 95.044 84.353 1.00 55.91 275 ARG A CA 1
ATOM 1543 C C . ARG A 1 227 ? -49.801 96.002 84.753 1.00 56.03 275 ARG A C 1
ATOM 1544 O O . ARG A 1 227 ? -50.603 95.684 85.631 1.00 54.31 275 ARG A O 1
ATOM 1552 N N . SER A 1 228 ? -49.846 97.172 84.121 1.00 57.46 276 SER A N 1
ATOM 1553 C CA . SER A 1 228 ? -50.875 98.163 84.450 1.00 58.87 276 SER A CA 1
ATOM 1554 C C . SER A 1 228 ? -52.181 97.872 83.742 1.00 58.66 276 SER A C 1
ATOM 1555 O O . SER A 1 228 ? -53.244 97.936 84.340 1.00 58.09 276 SER A O 1
ATOM 1558 N N . ALA A 1 229 ? -52.093 97.560 82.459 1.00 58.96 277 ALA A N 1
ATOM 1559 C CA . ALA A 1 229 ? -53.279 97.276 81.688 1.00 61.03 277 ALA A CA 1
ATOM 1560 C C . ALA A 1 229 ? -54.119 96.189 82.336 1.00 62.88 277 ALA A C 1
ATOM 1561 O O . ALA A 1 229 ? -53.592 95.268 82.961 1.00 61.96 277 ALA A O 1
ATOM 1563 N N . GLU A 1 230 ? -55.432 96.322 82.184 1.00 64.75 278 GLU A N 1
ATOM 1564 C CA . GLU A 1 230 ? -56.383 95.356 82.707 1.00 66.89 278 GLU A CA 1
ATOM 1565 C C . GLU A 1 230 ? -55.969 93.967 82.226 1.00 67.08 278 GLU A C 1
ATOM 1566 O O . GLU A 1 230 ? -55.426 93.820 81.131 1.00 66.83 278 GLU A O 1
ATOM 1572 N N . ALA A 1 231 ? -56.230 92.949 83.034 1.00 68.52 279 ALA A N 1
ATOM 1573 C CA . ALA A 1 231 ? -55.864 91.587 82.666 1.00 69.91 279 ALA A CA 1
ATOM 1574 C C . ALA A 1 231 ? -56.794 91.028 81.603 1.00 72.87 279 ALA A C 1
ATOM 1575 O O . ALA A 1 231 ? -57.994 91.314 81.598 1.00 71.57 279 ALA A O 1
ATOM 1577 N N . GLY A 1 232 ? -56.233 90.220 80.708 1.00 76.27 280 GLY A N 1
ATOM 1578 C CA . GLY A 1 232 ? -57.028 89.630 79.651 1.00 83.41 280 GLY A CA 1
ATOM 1579 C C . GLY A 1 232 ? -57.387 88.177 79.896 1.00 88.17 280 GLY A C 1
ATOM 1580 O O . GLY A 1 232 ? -56.550 87.380 80.332 1.00 88.99 280 GLY A O 1
ATOM 1581 N N . THR A 1 233 ? -58.636 87.828 79.598 1.00 92.07 281 THR A N 1
ATOM 1582 C CA . THR A 1 233 ? -59.119 86.467 79.786 1.00 96.24 281 THR A CA 1
ATOM 1583 C C . THR A 1 233 ? -59.185 85.647 78.494 1.00 99.97 281 THR A C 1
ATOM 1584 O O . THR A 1 233 ? -59.457 84.448 78.541 1.00 100.72 281 THR A O 1
ATOM 1588 N N . THR A 1 234 ? -58.929 86.285 77.350 1.00 105.13 282 THR A N 1
ATOM 1589 C CA . THR A 1 234 ? -58.975 85.613 76.039 1.00 109.43 282 THR A CA 1
ATOM 1590 C C . THR A 1 234 ? -57.959 84.464 75.917 1.00 112.55 282 THR A C 1
ATOM 1591 O O . THR A 1 234 ? -57.875 83.807 74.875 1.00 113.66 282 THR A O 1
ATOM 1595 N N . ASP A 1 235 ? -57.188 84.228 76.977 1.00 115.27 283 ASP A N 1
ATOM 1596 C CA . ASP A 1 235 ? -56.198 83.151 76.978 1.00 117.65 283 ASP A CA 1
ATOM 1597 C C . ASP A 1 235 ? -56.735 82.014 77.853 1.00 118.39 283 ASP A C 1
ATOM 1598 O O . ASP A 1 235 ? -56.066 81.664 78.854 1.00 119.11 283 ASP A O 1
ATOM 1603 N N . ASP A 1 236 ? -57.833 81.494 77.529 1.00 119.26 284 ASP A N 1
ATOM 1604 N N . GLN B 1 29 ? -15.671 98.412 83.640 1.00 164.34 77 GLN B N 1
ATOM 1605 C CA . GLN B 1 29 ? -16.909 97.775 84.179 1.00 164.69 77 GLN B CA 1
ATOM 1606 C C . GLN B 1 29 ? -18.145 98.140 83.363 1.00 164.69 77 GLN B C 1
ATOM 1607 O O . GLN B 1 29 ? -18.858 97.264 82.869 1.00 164.62 77 GLN B O 1
ATOM 1613 N N . HIS B 1 30 ? -18.394 99.442 83.244 1.00 164.67 78 HIS B N 1
ATOM 1614 C CA . HIS B 1 30 ? -19.547 99.969 82.514 1.00 164.06 78 HIS B CA 1
ATOM 1615 C C . HIS B 1 30 ? -19.484 99.664 81.013 1.00 163.22 78 HIS B C 1
ATOM 1616 O O . HIS B 1 30 ? -19.910 100.474 80.190 1.00 162.84 78 HIS B O 1
ATOM 1623 N N . LEU B 1 31 ? -18.954 98.493 80.665 1.00 162.27 79 LEU B N 1
ATOM 1624 C CA . LEU B 1 31 ? -18.834 98.081 79.268 1.00 161.04 79 LEU B CA 1
ATOM 1625 C C . LEU B 1 31 ? -20.028 97.211 78.875 1.00 159.86 79 LEU B C 1
ATOM 1626 O O . LEU B 1 31 ? -20.140 96.765 77.734 1.00 159.63 79 LEU B O 1
ATOM 1631 N N . LYS B 1 32 ? -20.912 96.970 79.835 1.00 158.35 80 LYS B N 1
ATOM 1632 C CA . LYS B 1 32 ? -22.107 96.170 79.602 1.00 156.43 80 LYS B CA 1
ATOM 1633 C C . LYS B 1 32 ? -23.282 96.907 80.238 1.00 155.10 80 LYS B C 1
ATOM 1634 O O . LYS B 1 32 ? -24.434 96.714 79.849 1.00 155.16 80 LYS B O 1
ATOM 1640 N N . GLU B 1 33 ? -22.965 97.757 81.214 1.00 153.04 81 GLU B N 1
ATOM 1641 C CA . GLU B 1 33 ? -23.956 98.545 81.944 1.00 150.77 81 GLU B CA 1
ATOM 1642 C C . GLU B 1 33 ? -24.964 99.198 81.006 1.00 148.67 81 GLU B C 1
ATOM 1643 O O . GLU B 1 33 ? -26.116 98.772 80.916 1.00 148.75 81 GLU B O 1
ATOM 1649 N N . ARG B 1 34 ? -24.528 100.240 80.312 1.00 145.69 82 ARG B N 1
ATOM 1650 C CA . ARG B 1 34 ? -25.400 100.931 79.380 1.00 142.58 82 ARG B CA 1
ATOM 1651 C C . ARG B 1 34 ? -25.229 100.393 77.966 1.00 140.25 82 ARG B C 1
ATOM 1652 O O . ARG B 1 34 ? -25.739 100.978 77.016 1.00 140.04 82 ARG B O 1
ATOM 1660 N N . LEU B 1 35 ? -24.515 99.281 77.827 1.00 137.32 83 LEU B N 1
ATOM 1661 C CA . LEU B 1 35 ? -24.283 98.691 76.511 1.00 134.37 83 LEU B CA 1
ATOM 1662 C C . LEU B 1 35 ? -25.351 97.674 76.126 1.00 131.88 83 LEU B C 1
ATOM 1663 O O . LEU B 1 35 ? -25.739 97.578 74.959 1.00 131.55 83 LEU B O 1
ATOM 1668 N N . GLU B 1 36 ? -25.818 96.909 77.107 1.00 128.64 84 GLU B N 1
ATOM 1669 C CA . GLU B 1 36 ? -26.829 95.887 76.862 1.00 125.55 84 GLU B CA 1
ATOM 1670 C C . GLU B 1 36 ? -28.222 96.471 76.628 1.00 122.04 84 GLU B C 1
ATOM 1671 O O . GLU B 1 36 ? -28.942 96.044 75.718 1.00 121.69 84 GLU B O 1
ATOM 1677 N N . GLU B 1 37 ? -28.600 97.447 77.447 1.00 117.54 85 GLU B N 1
ATOM 1678 C CA . GLU B 1 37 ? -29.910 98.073 77.322 1.00 114.19 85 GLU B CA 1
ATOM 1679 C C . GLU B 1 37 ? -30.015 98.928 76.062 1.00 110.58 85 GLU B C 1
ATOM 1680 O O . GLU B 1 37 ? -30.656 99.979 76.056 1.00 109.55 85 GLU B O 1
ATOM 1686 N N . LEU B 1 38 ? -29.383 98.464 74.993 1.00 106.67 86 LEU B N 1
ATOM 1687 C CA . LEU B 1 38 ? -29.388 99.175 73.725 1.00 102.41 86 LEU B CA 1
ATOM 1688 C C . LEU B 1 38 ? -30.567 98.722 72.877 1.00 99.52 86 LEU B C 1
ATOM 1689 O O . LEU B 1 38 ? -31.451 99.520 72.552 1.00 98.21 86 LEU B O 1
ATOM 1694 N N . ALA B 1 39 ? -30.575 97.437 72.531 1.00 95.72 87 ALA B N 1
ATOM 1695 C CA . ALA B 1 39 ? -31.639 96.867 71.725 1.00 91.54 87 ALA B CA 1
ATOM 1696 C C . ALA B 1 39 ? -32.986 97.204 72.352 1.00 89.67 87 ALA B C 1
ATOM 1697 O O . ALA B 1 39 ? -33.976 97.391 71.648 1.00 89.37 87 ALA B O 1
ATOM 1699 N N . GLN B 1 40 ? -33.022 97.286 73.677 1.00 87.29 88 GLN B N 1
ATOM 1700 C CA . GLN B 1 40 ? -34.257 97.619 74.370 1.00 85.42 88 GLN B CA 1
ATOM 1701 C C . GLN B 1 40 ? -34.647 99.057 74.050 1.00 85.60 88 GLN B C 1
ATOM 1702 O O . GLN B 1 40 ? -35.829 99.373 73.930 1.00 85.91 88 GLN B O 1
ATOM 1708 N N . LEU B 1 41 ? -33.651 99.929 73.905 1.00 85.65 89 LEU B N 1
ATOM 1709 C CA . LEU B 1 41 ? -33.909 101.332 73.599 1.00 84.79 89 LEU B CA 1
ATOM 1710 C C . LEU B 1 41 ? -34.371 101.525 72.166 1.00 84.21 89 LEU B C 1
ATOM 1711 O O . LEU B 1 41 ? -35.308 102.280 71.902 1.00 82.81 89 LEU B O 1
ATOM 1716 N N . GLU B 1 42 ? -33.708 100.846 71.240 1.00 84.02 90 GLU B N 1
ATOM 1717 C CA . GLU B 1 42 ? -34.083 100.946 69.843 1.00 85.47 90 GLU B CA 1
ATOM 1718 C C . GLU B 1 42 ? -35.526 100.468 69.680 1.00 85.91 90 GLU B C 1
ATOM 1719 O O . GLU B 1 42 ? -36.260 100.965 68.822 1.00 86.86 90 GLU B O 1
ATOM 1725 N N . SER B 1 43 ? -35.926 99.506 70.511 1.00 85.06 91 SER B N 1
ATOM 1726 C CA . SER B 1 43 ? -37.284 98.961 70.480 1.00 83.14 91 SER B CA 1
ATOM 1727 C C . SER B 1 43 ? -38.286 99.961 71.015 1.00 82.10 91 SER B C 1
ATOM 1728 O O . SER B 1 43 ? -39.400 100.041 70.516 1.00 81.72 91 SER B O 1
ATOM 1731 N N . GLU B 1 44 ? -37.898 100.709 72.040 1.00 81.45 92 GLU B N 1
ATOM 1732 C CA . GLU B 1 44 ? -38.787 101.711 72.610 1.00 82.50 92 GLU B CA 1
ATOM 1733 C C . GLU B 1 44 ? -39.073 102.780 71.564 1.00 81.78 92 GLU B C 1
ATOM 1734 O O . GLU B 1 44 ? -40.208 103.249 71.416 1.00 81.83 92 GLU B O 1
ATOM 1740 N N . VAL B 1 45 ? -38.029 103.159 70.838 1.00 79.50 93 VAL B N 1
ATOM 1741 C CA . VAL B 1 45 ? -38.150 104.162 69.800 1.00 77.11 93 VAL B CA 1
ATOM 1742 C C . VAL B 1 45 ? -39.185 103.712 68.776 1.00 75.45 93 VAL B C 1
ATOM 1743 O O . VAL B 1 45 ? -40.195 104.385 68.568 1.00 75.04 93 VAL B O 1
ATOM 1747 N N . ALA B 1 46 ? -38.933 102.568 68.148 1.00 72.70 94 ALA B N 1
ATOM 1748 C CA . ALA B 1 46 ? -39.835 102.034 67.140 1.00 70.76 94 ALA B CA 1
ATOM 1749 C C . ALA B 1 46 ? -41.281 101.949 67.629 1.00 70.45 94 ALA B C 1
ATOM 1750 O O . ALA B 1 46 ? -42.197 102.395 66.936 1.00 71.21 94 ALA B O 1
ATOM 1752 N N . ASP B 1 47 ? -41.485 101.387 68.819 1.00 69.78 95 ASP B N 1
ATOM 1753 C CA . ASP B 1 47 ? -42.828 101.247 69.373 1.00 69.41 95 ASP B CA 1
ATOM 1754 C C . ASP B 1 47 ? -43.498 102.580 69.663 1.00 69.24 95 ASP B C 1
ATOM 1755 O O . ASP B 1 47 ? -44.684 102.752 69.387 1.00 69.52 95 ASP B O 1
ATOM 1760 N N . LEU B 1 48 ? -42.752 103.523 70.227 1.00 68.86 96 LEU B N 1
ATOM 1761 C CA . LEU B 1 48 ? -43.322 104.825 70.535 1.00 68.58 96 LEU B CA 1
ATOM 1762 C C . LEU B 1 48 ? -43.700 105.571 69.262 1.00 69.75 96 LEU B C 1
ATOM 1763 O O . LEU B 1 48 ? -44.753 106.212 69.189 1.00 68.95 96 LEU B O 1
ATOM 1768 N N . LYS B 1 49 ? -42.844 105.476 68.253 1.00 70.02 97 LYS B N 1
ATOM 1769 C CA . LYS B 1 49 ? -43.115 106.135 66.992 1.00 71.75 97 LYS B CA 1
ATOM 1770 C C . LYS B 1 49 ? -44.470 105.697 66.466 1.00 72.90 97 LYS B C 1
ATOM 1771 O O . LYS B 1 49 ? -45.349 106.528 66.234 1.00 73.60 97 LYS B O 1
ATOM 1777 N N . LYS B 1 50 ? -44.650 104.392 66.289 1.00 73.11 98 LYS B N 1
ATOM 1778 C CA . LYS B 1 50 ? -45.915 103.895 65.770 1.00 71.65 98 LYS B CA 1
ATOM 1779 C C . LYS B 1 50 ? -47.102 104.270 66.648 1.00 70.82 98 LYS B C 1
ATOM 1780 O O . LYS B 1 50 ? -48.151 104.663 66.141 1.00 70.47 98 LYS B O 1
ATOM 1786 N N . GLU B 1 51 ? -46.943 104.167 67.960 1.00 69.38 99 GLU B N 1
ATOM 1787 C CA . GLU B 1 51 ? -48.046 104.495 68.850 1.00 70.06 99 GLU B CA 1
ATOM 1788 C C . GLU B 1 51 ? -48.378 105.987 68.817 1.00 70.10 99 GLU B C 1
ATOM 1789 O O . GLU B 1 51 ? -49.535 106.387 68.990 1.00 68.79 99 GLU B O 1
ATOM 1795 N N . ASN B 1 52 ? -47.366 106.814 68.591 1.00 69.76 100 ASN B N 1
ATOM 1796 C CA . ASN B 1 52 ? -47.604 108.242 68.531 1.00 70.78 100 ASN B CA 1
ATOM 1797 C C . ASN B 1 52 ? -48.349 108.596 67.244 1.00 70.72 100 ASN B C 1
ATOM 1798 O O . ASN B 1 52 ? -49.333 109.340 67.267 1.00 70.57 100 ASN B O 1
ATOM 1803 N N . LYS B 1 53 ? -47.887 108.051 66.124 1.00 69.69 101 LYS B N 1
ATOM 1804 C CA . LYS B 1 53 ? -48.526 108.311 64.846 1.00 70.68 101 LYS B CA 1
ATOM 1805 C C . LYS B 1 53 ? -50.000 107.938 64.918 1.00 72.49 101 LYS B C 1
ATOM 1806 O O . LYS B 1 53 ? -50.877 108.748 64.607 1.00 72.47 101 LYS B O 1
ATOM 1812 N N . ASP B 1 54 ? -50.270 106.710 65.343 1.00 73.71 102 ASP B N 1
ATOM 1813 C CA . ASP B 1 54 ? -51.641 106.241 65.440 1.00 74.46 102 ASP B CA 1
ATOM 1814 C C . ASP B 1 54 ? -52.450 107.130 66.377 1.00 74.07 102 ASP B C 1
ATOM 1815 O O . ASP B 1 54 ? -53.594 107.471 66.079 1.00 73.15 102 ASP B O 1
ATOM 1820 N N . LEU B 1 55 ? -51.855 107.508 67.506 1.00 74.35 103 LEU B N 1
ATOM 1821 C CA . LEU B 1 55 ? -52.542 108.351 68.477 1.00 73.93 103 LEU B CA 1
ATOM 1822 C C . LEU B 1 55 ? -52.847 109.741 67.936 1.00 74.37 103 LEU B C 1
ATOM 1823 O O . LEU B 1 55 ? -53.888 110.317 68.260 1.00 72.74 103 LEU B O 1
ATOM 1828 N N . LYS B 1 56 ? -51.943 110.278 67.116 1.00 75.02 104 LYS B N 1
ATOM 1829 C CA . LYS B 1 56 ? -52.157 111.593 66.510 1.00 75.44 104 LYS B CA 1
ATOM 1830 C C . LYS B 1 56 ? -53.390 111.474 65.625 1.00 75.46 104 LYS B C 1
ATOM 1831 O O . LYS B 1 56 ? -54.350 112.230 65.779 1.00 76.01 104 LYS B O 1
ATOM 1837 N N . GLU B 1 57 ? -53.351 110.519 64.698 1.00 75.20 105 GLU B N 1
ATOM 1838 C CA . GLU B 1 57 ? -54.472 110.276 63.795 1.00 75.83 105 GLU B CA 1
ATOM 1839 C C . GLU B 1 57 ? -55.785 110.245 64.559 1.00 75.72 105 GLU B C 1
ATOM 1840 O O . GLU B 1 57 ? -56.805 110.694 64.054 1.00 76.43 105 GLU B O 1
ATOM 1846 N N . SER B 1 58 ? -55.759 109.714 65.776 1.00 76.06 106 SER B N 1
ATOM 1847 C CA . SER B 1 58 ? -56.960 109.648 66.591 1.00 77.50 106 SER B CA 1
ATOM 1848 C C . SER B 1 58 ? -57.451 111.034 66.978 1.00 79.93 106 SER B C 1
ATOM 1849 O O . SER B 1 58 ? -58.647 111.295 66.945 1.00 79.47 106 SER B O 1
ATOM 1852 N N . LEU B 1 59 ? -56.529 111.920 67.345 1.00 82.99 107 LEU B N 1
ATOM 1853 C CA . LEU B 1 59 ? -56.894 113.271 67.746 1.00 85.44 107 LEU B CA 1
ATOM 1854 C C . LEU B 1 59 ? -57.600 114.090 66.676 1.00 88.12 107 LEU B C 1
ATOM 1855 O O . LEU B 1 59 ? -58.575 114.786 66.964 1.00 89.08 107 LEU B O 1
ATOM 1860 N N . ASP B 1 60 ? -57.112 114.011 65.444 1.00 90.50 108 ASP B N 1
ATOM 1861 C CA . ASP B 1 60 ? -57.696 114.773 64.343 1.00 93.67 108 ASP B CA 1
ATOM 1862 C C . ASP B 1 60 ? -59.163 114.487 64.089 1.00 94.73 108 ASP B C 1
ATOM 1863 O O . ASP B 1 60 ? -59.965 115.400 63.890 1.00 95.86 108 ASP B O 1
ATOM 1868 N N . ILE B 1 61 ? -59.511 113.212 64.087 1.00 94.83 109 ILE B N 1
ATOM 1869 C CA . ILE B 1 61 ? -60.876 112.818 63.832 1.00 95.02 109 ILE B CA 1
ATOM 1870 C C . ILE B 1 61 ? -61.742 112.956 65.082 1.00 95.60 109 ILE B C 1
ATOM 1871 O O . ILE B 1 61 ? -62.914 112.601 65.060 1.00 96.02 109 ILE B O 1
ATOM 1876 N N . THR B 1 62 ? -61.178 113.495 66.163 1.00 97.37 110 THR B N 1
ATOM 1877 C CA . THR B 1 62 ? -61.915 113.639 67.427 1.00 99.29 110 THR B CA 1
ATOM 1878 C C . THR B 1 62 ? -63.207 114.450 67.326 1.00 101.90 110 THR B C 1
ATOM 1879 O O . THR B 1 62 ? -64.303 113.910 67.514 1.00 101.70 110 THR B O 1
ATOM 1883 N N . ASP B 1 63 ? -63.083 115.744 67.047 1.00 104.30 111 ASP B N 1
ATOM 1884 C CA . ASP B 1 63 ? -64.257 116.602 66.916 1.00 106.20 111 ASP B CA 1
ATOM 1885 C C . ASP B 1 63 ? -65.111 116.071 65.773 1.00 105.57 111 ASP B C 1
ATOM 1886 O O . ASP B 1 63 ? -66.333 116.216 65.767 1.00 105.39 111 ASP B O 1
ATOM 1891 N N . SER B 1 64 ? -64.442 115.439 64.816 1.00 104.95 112 SER B N 1
ATOM 1892 C CA . SER B 1 64 ? -65.084 114.850 63.652 1.00 104.34 112 SER B CA 1
ATOM 1893 C C . SER B 1 64 ? -66.185 113.846 64.020 1.00 104.39 112 SER B C 1
ATOM 1894 O O . SER B 1 64 ? -67.051 113.544 63.202 1.00 104.67 112 SER B O 1
ATOM 1897 N N . ILE B 1 65 ? -66.154 113.330 65.246 1.00 104.03 113 ILE B N 1
ATOM 1898 C CA . ILE B 1 65 ? -67.152 112.356 65.687 1.00 103.60 113 ILE B CA 1
ATOM 1899 C C . ILE B 1 65 ? -67.530 112.567 67.147 1.00 103.62 113 ILE B C 1
ATOM 1900 O O . ILE B 1 65 ? -68.039 111.659 67.809 1.00 102.73 113 ILE B O 1
ATOM 1905 N N . ARG B 1 66 ? -67.272 113.770 67.644 1.00 104.11 114 ARG B N 1
ATOM 1906 C CA . ARG B 1 66 ? -67.573 114.111 69.023 1.00 105.00 114 ARG B CA 1
ATOM 1907 C C . ARG B 1 66 ? -69.039 113.820 69.342 1.00 104.77 114 ARG B C 1
ATOM 1908 O O . ARG B 1 66 ? -69.397 113.557 70.488 1.00 103.69 114 ARG B O 1
ATOM 1916 N N . ASP B 1 67 ? -69.880 113.856 68.315 1.00 105.43 115 ASP B N 1
ATOM 1917 C CA . ASP B 1 67 ? -71.310 113.612 68.483 1.00 106.19 115 ASP B CA 1
ATOM 1918 C C . ASP B 1 67 ? -71.647 112.196 68.923 1.00 105.30 115 ASP B C 1
ATOM 1919 O O . ASP B 1 67 ? -72.560 111.990 69.721 1.00 105.66 115 ASP B O 1
ATOM 1924 N N . TYR B 1 68 ? -70.915 111.221 68.402 1.00 104.22 116 TYR B N 1
ATOM 1925 C CA . TYR B 1 68 ? -71.176 109.830 68.739 1.00 102.21 116 TYR B CA 1
ATOM 1926 C C . TYR B 1 68 ? -70.729 109.449 70.148 1.00 100.13 116 TYR B C 1
ATOM 1927 O O . TYR B 1 68 ? -70.860 108.295 70.557 1.00 100.14 116 TYR B O 1
ATOM 1936 N N . ASP B 1 69 ? -70.220 110.427 70.894 1.00 97.52 117 ASP B N 1
ATOM 1937 C CA . ASP B 1 69 ? -69.759 110.194 72.261 1.00 94.48 117 ASP B CA 1
ATOM 1938 C C . ASP B 1 69 ? -68.762 109.047 72.276 1.00 90.78 117 ASP B C 1
ATOM 1939 O O . ASP B 1 69 ? -69.088 107.924 72.667 1.00 90.97 117 ASP B O 1
ATOM 1944 N N . PRO B 1 70 ? -67.527 109.321 71.841 1.00 87.06 118 PRO B N 1
ATOM 1945 C CA . PRO B 1 70 ? -66.438 108.345 71.776 1.00 84.29 118 PRO B CA 1
ATOM 1946 C C . PRO B 1 70 ? -65.807 107.951 73.108 1.00 80.88 118 PRO B C 1
ATOM 1947 O O . PRO B 1 70 ? -65.735 108.737 74.047 1.00 80.79 118 PRO B O 1
ATOM 1951 N N . LEU B 1 71 ? -65.355 106.708 73.168 1.00 77.70 119 LEU B N 1
ATOM 1952 C CA . LEU B 1 71 ? -64.708 106.164 74.348 1.00 74.70 119 LEU B CA 1
ATOM 1953 C C . LEU B 1 71 ? -63.451 105.466 73.827 1.00 72.76 119 LEU B C 1
ATOM 1954 O O . LEU B 1 71 ? -63.534 104.473 73.105 1.00 71.75 119 LEU B O 1
ATOM 1959 N N . ASN B 1 72 ? -62.288 106.002 74.170 1.00 70.96 120 ASN B N 1
ATOM 1960 C CA . ASN B 1 72 ? -61.032 105.420 73.724 1.00 69.28 120 ASN B CA 1
ATOM 1961 C C . ASN B 1 72 ? -60.628 104.252 74.591 1.00 67.58 120 ASN B C 1
ATOM 1962 O O . ASN B 1 72 ? -60.646 104.349 75.816 1.00 68.62 120 ASN B O 1
ATOM 1967 N N . ALA B 1 73 ? -60.270 103.144 73.949 1.00 65.00 121 ALA B N 1
ATOM 1968 C CA . ALA B 1 73 ? -59.866 101.946 74.668 1.00 63.08 121 ALA B CA 1
ATOM 1969 C C . ALA B 1 73 ? -58.634 101.269 74.067 1.00 63.67 121 ALA B C 1
ATOM 1970 O O . ALA B 1 73 ? -58.232 101.548 72.930 1.00 64.45 121 ALA B O 1
ATOM 1972 N N . SER B 1 74 ? -58.038 100.375 74.850 1.00 63.73 122 SER B N 1
ATOM 1973 C CA . SER B 1 74 ? -56.860 99.627 74.426 1.00 61.91 122 SER B CA 1
ATOM 1974 C C . SER B 1 74 ? -57.218 98.159 74.287 1.00 60.55 122 SER B C 1
ATOM 1975 O O . SER B 1 74 ? -58.046 97.638 75.038 1.00 59.27 122 SER B O 1
ATOM 1978 N N . VAL B 1 75 ? -56.612 97.494 73.312 1.00 59.51 123 VAL B N 1
ATOM 1979 C CA . VAL B 1 75 ? -56.845 96.069 73.159 1.00 57.74 123 VAL B CA 1
ATOM 1980 C C . VAL B 1 75 ? -55.951 95.499 74.249 1.00 57.66 123 VAL B C 1
ATOM 1981 O O . VAL B 1 75 ? -54.768 95.832 74.316 1.00 58.27 123 VAL B O 1
ATOM 1985 N N . ILE B 1 76 ? -56.502 94.667 75.117 1.00 56.47 124 ILE B N 1
ATOM 1986 C CA . ILE B 1 76 ? -55.702 94.118 76.196 1.00 55.17 124 ILE B CA 1
ATOM 1987 C C . ILE B 1 76 ? -55.505 92.629 76.056 1.00 54.81 124 ILE B C 1
ATOM 1988 O O . ILE B 1 76 ? -54.777 92.022 76.833 1.00 56.20 124 ILE B O 1
ATOM 1993 N N . SER B 1 77 ? -56.145 92.028 75.068 1.00 53.82 125 SER B N 1
ATOM 1994 C CA . SER B 1 77 ? -56.011 90.597 74.918 1.00 52.67 125 SER B CA 1
ATOM 1995 C C . SER B 1 77 ? -56.483 90.080 73.574 1.00 52.17 125 SER B C 1
ATOM 1996 O O . SER B 1 77 ? -57.505 90.507 73.058 1.00 53.45 125 SER B O 1
ATOM 1999 N N . ARG B 1 78 ? -55.742 89.144 73.008 1.00 51.97 126 ARG B N 1
ATOM 2000 C CA . ARG B 1 78 ? -56.119 88.588 71.722 1.00 51.44 126 ARG B CA 1
ATOM 2001 C C . ARG B 1 78 ? -55.505 87.210 71.656 1.00 53.64 126 ARG B C 1
ATOM 2002 O O . ARG B 1 78 ? -54.318 87.049 71.878 1.00 53.82 126 ARG B O 1
ATOM 2010 N N . ASN B 1 79 ? -56.318 86.210 71.362 1.00 58.49 127 ASN B N 1
ATOM 2011 C CA . ASN B 1 79 ? -55.819 84.847 71.308 1.00 62.28 127 ASN B CA 1
ATOM 2012 C C . ASN B 1 79 ? -55.490 84.435 69.881 1.00 62.78 127 ASN B C 1
ATOM 2013 O O . ASN B 1 79 ? -56.301 84.622 68.984 1.00 62.91 127 ASN B O 1
ATOM 2018 N N . PRO B 1 80 ? -54.287 83.871 69.649 1.00 63.85 128 PRO B N 1
ATOM 2019 C CA . PRO B 1 80 ? -53.914 83.454 68.288 1.00 63.56 128 PRO B CA 1
ATOM 2020 C C . PRO B 1 80 ? -54.858 82.420 67.676 1.00 64.69 128 PRO B C 1
ATOM 2021 O O . PRO B 1 80 ? -54.976 82.312 66.456 1.00 64.40 128 PRO B O 1
ATOM 2025 N N . THR B 1 81 ? -55.543 81.672 68.532 1.00 66.31 129 THR B N 1
ATOM 2026 C CA . THR B 1 81 ? -56.469 80.642 68.074 1.00 67.62 129 THR B CA 1
ATOM 2027 C C . THR B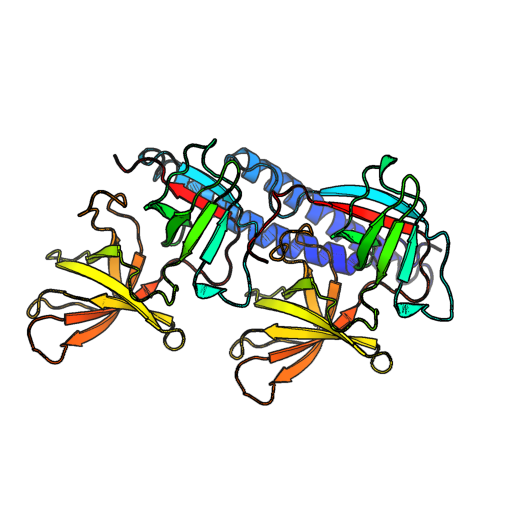 1 81 ? -57.616 81.233 67.262 1.00 67.53 129 THR B C 1
ATOM 2028 O O . THR B 1 81 ? -57.960 80.724 66.198 1.00 68.09 129 THR B O 1
ATOM 2032 N N . ASN B 1 82 ? -58.210 82.305 67.777 1.00 66.75 130 ASN B N 1
ATOM 2033 C CA . ASN B 1 82 ? -59.329 82.977 67.109 1.00 65.62 130 ASN B CA 1
ATOM 2034 C C . ASN B 1 82 ? -58.973 84.444 66.824 1.00 63.64 130 ASN B C 1
ATOM 2035 O O . ASN B 1 82 ? -59.810 85.342 66.960 1.00 62.09 130 ASN B O 1
ATOM 2040 N N . TRP B 1 83 ? -57.724 84.660 66.414 1.00 61.22 131 TRP B N 1
ATOM 2041 C CA . TRP B 1 83 ? -57.180 85.985 66.127 1.00 58.85 131 TRP B CA 1
ATOM 2042 C C . TRP B 1 83 ? -58.079 86.896 65.310 1.00 58.75 131 TRP B C 1
ATOM 2043 O O . TRP B 1 83 ? -58.262 88.063 65.651 1.00 58.76 131 TRP B O 1
ATOM 2054 N N . ASN B 1 84 ? -58.644 86.361 64.237 1.00 59.60 132 ASN B N 1
ATOM 2055 C CA . ASN B 1 84 ? -59.505 87.139 63.360 1.00 60.03 132 ASN B CA 1
ATOM 2056 C C . ASN B 1 84 ? -60.940 87.338 63.806 1.00 60.92 132 ASN B C 1
ATOM 2057 O O . ASN B 1 84 ? -61.650 88.160 63.228 1.00 60.69 132 ASN B O 1
ATOM 2062 N N . ASP B 1 85 ? -61.367 86.602 64.827 1.00 62.03 133 ASP B N 1
ATOM 2063 C CA . ASP B 1 85 ? -62.744 86.712 65.295 1.00 63.16 133 ASP B CA 1
ATOM 2064 C C . ASP B 1 85 ? -62.969 87.762 66.359 1.00 63.45 133 ASP B C 1
ATOM 2065 O O . ASP B 1 85 ? -63.936 88.522 66.292 1.00 64.97 133 ASP B O 1
ATOM 2070 N N . GLN B 1 86 ? -62.097 87.811 67.354 1.00 62.57 134 GLN B N 1
ATOM 2071 C CA . GLN B 1 86 ? -62.312 88.780 68.403 1.00 63.48 134 GLN B CA 1
ATOM 2072 C C . GLN B 1 86 ? -61.084 89.368 69.065 1.00 62.38 134 GLN B C 1
ATOM 2073 O O . GLN B 1 86 ? -59.958 88.924 68.867 1.00 62.05 134 GLN B O 1
ATOM 2079 N N . VAL B 1 87 ? -61.349 90.368 69.887 1.00 61.56 135 VAL B N 1
ATOM 2080 C CA . VAL B 1 87 ? -60.335 91.096 70.599 1.00 60.52 135 VAL B CA 1
ATOM 2081 C C . VAL B 1 87 ? -60.985 91.575 71.895 1.00 61.07 135 VAL B C 1
ATOM 2082 O O . VAL B 1 87 ? -62.199 91.730 71.953 1.00 60.74 135 VAL B O 1
ATOM 2086 N N . GLU B 1 88 ? -60.185 91.797 72.931 1.00 61.81 136 GLU B N 1
ATOM 2087 C CA . GLU B 1 88 ? -60.716 92.264 74.202 1.00 63.52 136 GLU B CA 1
ATOM 2088 C C . GLU B 1 88 ? -60.217 93.673 74.528 1.00 63.15 136 GLU B C 1
ATOM 2089 O O . GLU B 1 88 ? -59.025 93.959 74.402 1.00 63.87 136 GLU B O 1
ATOM 2095 N N . ILE B 1 89 ? -61.126 94.550 74.948 1.00 62.57 137 ILE B N 1
ATOM 2096 C CA . ILE B 1 89 ? -60.760 95.923 75.272 1.00 61.79 137 ILE B CA 1
ATOM 2097 C C . ILE B 1 89 ? -60.911 96.216 76.755 1.00 63.13 137 ILE B C 1
ATOM 2098 O O . ILE B 1 89 ? -61.694 95.565 77.445 1.00 62.89 137 ILE B O 1
ATOM 2103 N N . ASP B 1 90 ? -60.159 97.207 77.232 1.00 64.98 138 ASP B N 1
ATOM 2104 C CA . ASP B 1 90 ? -60.154 97.589 78.645 1.00 67.35 138 ASP B CA 1
ATOM 2105 C C . ASP B 1 90 ? -61.267 98.537 79.098 1.00 67.92 138 ASP B C 1
ATOM 2106 O O . ASP B 1 90 ? -61.073 99.336 80.020 1.00 68.04 138 ASP B O 1
ATOM 2111 N N . LYS B 1 91 ? -62.420 98.463 78.448 1.00 67.53 139 LYS B N 1
ATOM 2112 C CA . LYS B 1 91 ? -63.558 99.290 78.829 1.00 68.03 139 LYS B CA 1
ATOM 2113 C C . LYS B 1 91 ? -64.769 98.376 78.822 1.00 68.93 139 LYS B C 1
ATOM 2114 O O . LYS B 1 91 ? -64.888 97.493 77.967 1.00 68.86 139 LYS B O 1
ATOM 2120 N N . GLY B 1 92 ? -65.652 98.561 79.796 1.00 70.02 140 GLY B N 1
ATOM 2121 C CA . GLY B 1 92 ? -66.827 97.716 79.872 1.00 71.13 140 GLY B CA 1
ATOM 2122 C C . GLY B 1 92 ? -68.058 98.363 80.474 1.00 72.80 140 GLY B C 1
ATOM 2123 O O . GLY B 1 92 ? -68.275 99.575 80.377 1.00 73.14 140 GLY B O 1
ATOM 2124 N N . SER B 1 93 ? -68.871 97.518 81.093 1.00 74.44 141 SER B N 1
ATOM 2125 C CA . SER B 1 93 ? -70.116 97.917 81.737 1.00 75.38 141 SER B CA 1
ATOM 2126 C C . SER B 1 93 ? -70.036 99.275 82.433 1.00 75.16 141 SER B C 1
ATOM 2127 O O . SER B 1 93 ? -70.688 100.232 82.021 1.00 74.99 141 SER B O 1
ATOM 2130 N N . SER B 1 94 ? -69.228 99.348 83.483 1.00 75.55 142 SER B N 1
ATOM 2131 C CA . SER B 1 94 ? -69.063 100.573 84.257 1.00 76.36 142 SER B CA 1
ATOM 2132 C C . SER B 1 94 ? -68.514 101.776 83.487 1.00 76.74 142 SER B C 1
ATOM 2133 O O . SER B 1 94 ? -68.196 102.799 84.094 1.00 77.37 142 SER B O 1
ATOM 2136 N N . ASP B 1 95 ? -68.387 101.665 82.168 1.00 77.63 143 ASP B N 1
ATOM 2137 C CA . ASP B 1 95 ? -67.869 102.776 81.365 1.00 77.70 143 ASP B CA 1
ATOM 2138 C C . ASP B 1 95 ? -68.882 103.198 80.312 1.00 76.90 143 ASP B C 1
ATOM 2139 O O . ASP B 1 95 ? -68.644 104.118 79.522 1.00 77.13 143 ASP B O 1
ATOM 2144 N N . GLY B 1 96 ? -70.018 102.514 80.307 1.00 75.52 144 GLY B N 1
ATOM 2145 C CA . GLY B 1 96 ? -71.055 102.838 79.356 1.00 74.36 144 GLY B CA 1
ATOM 2146 C C . GLY B 1 96 ? -71.001 101.934 78.154 1.00 74.08 144 GLY B C 1
ATOM 2147 O O . GLY B 1 96 ? -71.774 102.102 77.213 1.00 76.20 144 GLY B O 1
ATOM 2148 N N . VAL B 1 97 ? -70.090 100.972 78.172 1.00 72.09 145 VAL B N 1
ATOM 2149 C CA . VAL B 1 97 ? -69.980 100.064 77.048 1.00 69.66 145 VAL B CA 1
ATOM 2150 C C . VAL B 1 97 ? -71.097 99.045 77.122 1.00 69.16 145 VAL B C 1
ATOM 2151 O O . VAL B 1 97 ? -71.279 98.389 78.142 1.00 69.09 145 VAL B O 1
ATOM 2155 N N . LYS B 1 98 ? -71.852 98.927 76.037 1.00 69.05 146 LYS B N 1
ATOM 2156 C CA . LYS B 1 98 ? -72.949 97.975 75.983 1.00 68.96 146 LYS B CA 1
ATOM 2157 C C . LYS B 1 98 ? -72.862 97.183 74.699 1.00 67.83 146 LYS B C 1
ATOM 2158 O O . LYS B 1 98 ? -72.454 97.711 73.663 1.00 68.04 146 LYS B O 1
ATOM 2164 N N . PRO B 1 99 ? -73.246 95.901 74.746 1.00 66.92 147 PRO B N 1
ATOM 2165 C CA . PRO B 1 99 ? -73.193 95.079 73.535 1.00 66.52 147 PRO B CA 1
ATOM 2166 C C . PRO B 1 99 ? -73.855 95.742 72.320 1.00 67.82 147 PRO B C 1
ATOM 2167 O O . PRO B 1 99 ? -74.818 96.502 72.449 1.00 68.21 147 PRO B O 1
ATOM 2171 N N . ASP B 1 100 ? -73.299 95.456 71.145 1.00 68.74 148 ASP B N 1
ATOM 2172 C CA . ASP B 1 100 ? -73.769 95.985 69.869 1.00 67.54 148 ASP B CA 1
ATOM 2173 C C . ASP B 1 100 ? -73.255 97.369 69.498 1.00 65.86 148 ASP B C 1
ATOM 2174 O O . ASP B 1 100 ? -73.527 97.845 68.398 1.00 66.30 148 ASP B O 1
ATOM 2179 N N . MET B 1 101 ? -72.509 98.016 70.393 1.00 63.24 149 MET B N 1
ATOM 2180 C CA . MET B 1 101 ? -71.959 99.332 70.077 1.00 61.33 149 MET B CA 1
ATOM 2181 C C . MET B 1 101 ? -70.854 99.194 69.029 1.00 61.16 149 MET B C 1
ATOM 2182 O O . MET B 1 101 ? -70.088 98.223 69.026 1.00 62.27 149 MET B O 1
ATOM 2187 N N . ALA B 1 102 ? -70.769 100.168 68.136 1.00 59.05 150 ALA B N 1
ATOM 2188 C CA . ALA B 1 102 ? -69.754 100.135 67.097 1.00 56.88 150 ALA B CA 1
ATOM 2189 C C . ALA B 1 102 ? -68.358 100.382 67.669 1.00 56.75 150 ALA B C 1
ATOM 2190 O O . ALA B 1 102 ? -68.192 101.137 68.631 1.00 55.18 150 ALA B O 1
ATOM 2192 N N . VAL B 1 103 ? -67.360 99.732 67.078 1.00 55.83 151 VAL B N 1
ATOM 2193 C CA . VAL B 1 103 ? -65.979 99.922 67.494 1.00 55.40 151 VAL B CA 1
ATOM 2194 C C . VAL B 1 103 ? -65.193 100.297 66.237 1.00 55.40 151 VAL B C 1
ATOM 2195 O O . VAL B 1 103 ? -65.316 99.631 65.207 1.00 54.62 151 VAL B O 1
ATOM 2199 N N . THR B 1 104 ? -64.386 101.354 66.319 1.00 54.01 152 THR B N 1
ATOM 2200 C CA . THR B 1 104 ? -63.637 101.821 65.154 1.00 55.41 152 THR B CA 1
ATOM 2201 C C . THR B 1 104 ? -62.227 102.331 65.415 1.00 53.76 152 THR B C 1
ATOM 2202 O O . THR B 1 104 ? -61.796 102.484 66.554 1.00 54.36 152 THR B O 1
ATOM 2206 N N . THR B 1 105 ? -61.533 102.620 64.322 1.00 52.57 153 THR B N 1
ATOM 2207 C CA . THR B 1 105 ? -60.190 103.168 64.354 1.00 54.10 153 THR B CA 1
ATOM 2208 C C . THR B 1 105 ? -60.262 104.300 63.350 1.00 56.71 153 THR B C 1
ATOM 2209 O O . THR B 1 105 ? -61.230 104.405 62.603 1.00 58.68 153 THR B O 1
ATOM 2213 N N . PRO B 1 106 ? -59.244 105.161 63.310 1.00 57.58 154 PRO B N 1
ATOM 2214 C CA . PRO B 1 106 ? -59.288 106.267 62.354 1.00 57.81 154 PRO B CA 1
ATOM 2215 C C . PRO B 1 106 ? -59.501 105.841 60.909 1.00 57.81 154 PRO B C 1
ATOM 2216 O O . PRO B 1 106 ? -60.197 106.510 60.152 1.00 59.38 154 PRO B O 1
ATOM 2220 N N . SER B 1 107 ? -58.922 104.721 60.517 1.00 58.09 155 SER B N 1
ATOM 2221 C CA . SER B 1 107 ? -59.086 104.300 59.141 1.00 58.71 155 SER B CA 1
ATOM 2222 C C . SER B 1 107 ? -60.262 103.372 58.858 1.00 57.35 155 SER B C 1
ATOM 2223 O O . SER B 1 107 ? -60.375 102.851 57.749 1.00 57.60 155 SER B O 1
ATOM 2226 N N . GLY B 1 108 ? -61.142 103.161 59.832 1.00 55.63 156 GLY B N 1
ATOM 2227 C CA . GLY B 1 108 ? -62.281 102.301 59.557 1.00 53.35 156 GLY B CA 1
ATOM 2228 C C . GLY B 1 108 ? -62.998 101.613 60.698 1.00 53.12 156 GLY B C 1
ATOM 2229 O O . GLY B 1 108 ? -62.564 101.609 61.844 1.00 53.71 156 GLY B O 1
ATOM 2230 N N . LEU B 1 109 ? -64.134 101.028 60.355 1.00 53.56 157 LEU B N 1
ATOM 2231 C CA . LEU B 1 109 ? -64.962 100.285 61.296 1.00 51.81 157 LEU B CA 1
ATOM 2232 C C . LEU B 1 109 ? -64.243 98.946 61.547 1.00 52.37 157 LEU B C 1
ATOM 2233 O O . LEU B 1 109 ? -63.731 98.329 60.610 1.00 50.68 157 LEU B O 1
ATOM 2238 N N . ILE B 1 110 ? -64.163 98.495 62.794 1.00 52.92 158 ILE B N 1
ATOM 2239 C CA . ILE B 1 110 ? -63.495 97.219 63.029 1.00 54.76 158 ILE B CA 1
ATOM 2240 C C . ILE B 1 110 ? -64.400 96.166 63.659 1.00 55.16 158 ILE B C 1
ATOM 2241 O O . ILE B 1 110 ? -64.075 94.978 63.675 1.00 53.68 158 ILE B O 1
ATOM 2246 N N . GLY B 1 111 ? -65.545 96.591 64.178 1.00 56.95 159 GLY B N 1
ATOM 2247 C CA . GLY B 1 111 ? -66.442 95.619 64.769 1.00 57.82 159 GLY B CA 1
ATOM 2248 C C . GLY B 1 111 ? -67.477 96.188 65.700 1.00 58.99 159 GLY B C 1
ATOM 2249 O O . GLY B 1 111 ? -67.762 97.394 65.674 1.00 59.06 159 GLY B O 1
ATOM 2250 N N . LYS B 1 112 ? -68.036 95.302 66.523 1.00 59.08 160 LYS B N 1
ATOM 2251 C CA . LYS B 1 112 ? -69.058 95.669 67.487 1.00 60.19 160 LYS B CA 1
ATOM 2252 C C . LYS B 1 112 ? -68.813 94.944 68.801 1.00 60.83 160 LYS B C 1
ATOM 2253 O O . LYS B 1 112 ? -68.225 93.858 68.835 1.00 60.41 160 LYS B O 1
ATOM 2259 N N . VAL B 1 113 ? -69.270 95.556 69.884 1.00 60.95 161 VAL B N 1
ATOM 2260 C CA . VAL B 1 113 ? -69.123 94.969 71.202 1.00 61.26 161 VAL B CA 1
ATOM 2261 C C . VAL B 1 113 ? -70.085 93.801 71.357 1.00 62.95 161 VAL B C 1
ATOM 2262 O O . VAL B 1 113 ? -71.253 93.900 70.987 1.00 62.82 161 VAL B O 1
ATOM 2266 N N . THR B 1 114 ? -69.587 92.687 71.881 1.00 64.80 162 THR B N 1
ATOM 2267 C CA . THR B 1 114 ? -70.432 91.528 72.136 1.00 66.10 162 THR B CA 1
ATOM 2268 C C . THR B 1 114 ? -70.574 91.427 73.663 1.00 67.35 162 THR B C 1
ATOM 2269 O O . THR B 1 114 ? -71.124 92.338 74.280 1.00 67.98 162 THR B O 1
ATOM 2273 N N . THR B 1 115 ? -70.073 90.367 74.289 1.00 66.92 163 THR B N 1
ATOM 2274 C CA . THR B 1 115 ? -70.207 90.254 75.740 1.00 68.20 163 THR B CA 1
ATOM 2275 C C . THR B 1 115 ? -69.460 91.363 76.496 1.00 69.03 163 THR B C 1
ATOM 2276 O O . THR B 1 115 ? -68.349 91.741 76.134 1.00 68.17 163 THR B O 1
ATOM 2280 N N . THR B 1 116 ? -70.087 91.884 77.546 1.00 70.01 164 THR B N 1
ATOM 2281 C CA . THR B 1 116 ? -69.498 92.957 78.338 1.00 71.27 164 THR B CA 1
ATOM 2282 C C . THR B 1 116 ? -69.313 92.562 79.790 1.00 72.61 164 THR B C 1
ATOM 2283 O O . THR B 1 116 ? -70.133 91.841 80.358 1.00 74.11 164 THR B O 1
ATOM 2287 N N . GLY B 1 117 ? -68.235 93.061 80.385 1.00 72.85 165 GLY B N 1
ATOM 2288 C CA . GLY B 1 117 ? -67.942 92.782 81.775 1.00 72.08 165 GLY B CA 1
ATOM 2289 C C . GLY B 1 117 ? -67.898 94.100 82.514 1.00 73.15 165 GLY B C 1
ATOM 2290 O O . GLY B 1 117 ? -68.291 95.128 81.976 1.00 74.54 165 GLY B O 1
ATOM 2291 N N . ALA B 1 118 ? -67.400 94.088 83.739 1.00 72.96 166 ALA B N 1
ATOM 2292 C CA . ALA B 1 118 ? -67.346 95.305 84.524 1.00 72.78 166 ALA B CA 1
ATOM 2293 C C . ALA B 1 118 ? -66.365 96.329 83.988 1.00 73.37 166 ALA B C 1
ATOM 2294 O O . ALA B 1 118 ? -66.742 97.463 83.695 1.00 72.54 166 ALA B O 1
ATOM 2296 N N . LYS B 1 119 ? -65.104 95.915 83.864 1.00 74.78 167 LYS B N 1
ATOM 2297 C CA . LYS B 1 119 ? -64.022 96.791 83.411 1.00 74.73 167 LYS B CA 1
ATOM 2298 C C . LYS B 1 119 ? -63.454 96.465 82.020 1.00 74.15 167 LYS B C 1
ATOM 2299 O O . LYS B 1 119 ? -62.465 97.064 81.587 1.00 74.05 167 LYS B O 1
ATOM 2305 N N . SER B 1 120 ? -64.078 95.522 81.321 1.00 72.86 168 SER B N 1
ATOM 2306 C CA . SER B 1 120 ? -63.609 95.139 79.995 1.00 71.18 168 SER B CA 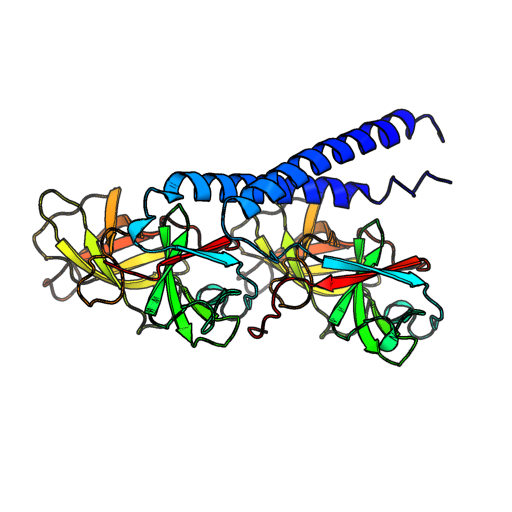1
ATOM 2307 C C . SER B 1 120 ? -64.741 94.615 79.118 1.00 69.76 168 SER B C 1
ATOM 2308 O O . SER B 1 120 ? -65.892 94.547 79.550 1.00 70.58 168 SER B O 1
ATOM 2311 N N . ALA B 1 121 ? -64.404 94.235 77.890 1.00 66.66 169 ALA B N 1
ATOM 2312 C CA . ALA B 1 121 ? -65.395 93.714 76.963 1.00 64.03 169 ALA B CA 1
ATOM 2313 C C . ALA B 1 121 ? -64.757 93.055 75.749 1.00 62.50 169 ALA B C 1
ATOM 2314 O O . ALA B 1 121 ? -63.605 93.323 75.411 1.00 61.42 169 ALA B O 1
ATOM 2316 N N . THR B 1 122 ? -65.541 92.198 75.103 1.00 60.14 170 THR B N 1
ATOM 2317 C CA . THR B 1 122 ? -65.130 91.469 73.917 1.00 57.42 170 THR B CA 1
ATOM 2318 C C . THR B 1 122 ? -65.675 92.178 72.683 1.00 58.78 170 THR B C 1
ATOM 2319 O O . THR B 1 122 ? -66.820 92.635 72.689 1.00 61.35 170 THR B O 1
ATOM 2323 N N . VAL B 1 123 ? -64.861 92.262 71.631 1.00 57.55 171 VAL B N 1
ATOM 2324 C CA . VAL B 1 123 ? -65.258 92.904 70.379 1.00 54.69 171 VAL B CA 1
ATOM 2325 C C . VAL B 1 123 ? -65.190 91.937 69.204 1.00 55.93 171 VAL B C 1
ATOM 2326 O O . VAL B 1 123 ? -64.132 91.367 68.916 1.00 55.02 171 VAL B O 1
ATOM 2330 N N . GLU B 1 124 ? -66.322 91.767 68.525 1.00 56.58 172 GLU B N 1
ATOM 2331 C CA . GLU B 1 124 ? -66.417 90.878 67.371 1.00 57.39 172 GLU B CA 1
ATOM 2332 C C . GLU B 1 124 ? -65.899 91.670 66.182 1.00 57.34 172 GLU B C 1
ATOM 2333 O O . GLU B 1 124 ? -66.401 92.757 65.901 1.00 58.24 172 GLU B O 1
ATOM 2339 N N . LEU B 1 125 ? -64.900 91.128 65.490 1.00 55.32 173 LEU B N 1
ATOM 2340 C CA . LEU B 1 125 ? -64.294 91.811 64.352 1.00 54.42 173 LEU B CA 1
ATOM 2341 C C . LEU B 1 125 ? -64.937 91.504 63.011 1.00 54.94 173 LEU B C 1
ATOM 2342 O O . LEU B 1 125 ? -65.497 90.427 62.817 1.00 58.66 173 LEU B O 1
ATOM 2347 N N . LEU B 1 126 ? -64.845 92.450 62.081 1.00 52.83 174 LEU B N 1
ATOM 2348 C CA . LEU B 1 126 ? -65.403 92.263 60.748 1.00 53.07 174 LEU B CA 1
ATOM 2349 C C . LEU B 1 126 ? -64.763 91.060 60.076 1.00 55.94 174 LEU B C 1
ATOM 2350 O O . LEU B 1 126 ? -65.370 90.427 59.214 1.00 57.70 174 LEU B O 1
ATOM 2355 N N . THR B 1 127 ? -63.530 90.753 60.465 1.00 56.04 175 THR B N 1
ATOM 2356 C CA . THR B 1 127 ? -62.816 89.639 59.871 1.00 56.42 175 THR B CA 1
ATOM 2357 C C . THR B 1 127 ? -63.239 88.311 60.478 1.00 56.79 175 THR B C 1
ATOM 2358 O O . THR B 1 127 ? -62.709 87.261 60.115 1.00 57.93 175 THR B O 1
ATOM 2362 N N . SER B 1 128 ? -64.198 88.353 61.394 1.00 56.27 176 SER B N 1
ATOM 2363 C CA . SER B 1 128 ? -64.659 87.134 62.040 1.00 58.81 176 SER B CA 1
ATOM 2364 C C . SER B 1 128 ? -65.133 86.060 61.067 1.00 60.54 176 SER B C 1
ATOM 2365 O O . SER B 1 128 ? -65.513 86.348 59.923 1.00 60.21 176 SER B O 1
ATOM 2368 N N . SER B 1 129 ? -65.107 84.815 61.533 1.00 62.55 177 SER B N 1
ATOM 2369 C CA . SER B 1 129 ? -65.536 83.685 60.715 1.00 65.53 177 SER B CA 1
ATOM 2370 C C . SER B 1 129 ? -66.976 83.292 61.055 1.00 66.40 177 SER B C 1
ATOM 2371 O O . SER B 1 129 ? -67.558 82.441 60.387 1.00 67.90 177 SER B O 1
ATOM 2374 N N . ASP B 1 130 ? -67.538 83.915 62.091 1.00 67.36 178 ASP B N 1
ATOM 2375 C CA . ASP B 1 130 ? -68.912 83.653 62.528 1.00 68.78 178 ASP B CA 1
ATOM 2376 C C . ASP B 1 130 ? -69.877 84.026 61.403 1.00 69.01 178 ASP B C 1
ATOM 2377 O O . ASP B 1 130 ? -70.146 85.208 61.161 1.00 69.31 178 ASP B O 1
ATOM 2382 N N . VAL B 1 131 ? -70.413 83.012 60.736 1.00 68.12 179 VAL B N 1
ATOM 2383 C CA . VAL B 1 131 ? -71.315 83.215 59.612 1.00 67.02 179 VAL B CA 1
ATOM 2384 C C . VAL B 1 131 ? -72.563 84.076 59.899 1.00 66.70 179 VAL B C 1
ATOM 2385 O O . VAL B 1 131 ? -73.178 84.608 58.972 1.00 63.80 179 VAL B O 1
ATOM 2389 N N . LYS B 1 132 ? -72.921 84.228 61.172 1.00 67.31 180 LYS B N 1
ATOM 2390 C CA . LYS B 1 132 ? -74.088 85.029 61.557 1.00 70.14 180 LYS B CA 1
ATOM 2391 C C . LYS B 1 132 ? -73.744 86.507 61.773 1.00 70.23 180 LYS B C 1
ATOM 2392 O O . LYS B 1 132 ? -74.624 87.343 61.997 1.00 69.74 180 LYS B O 1
ATOM 2398 N N . ASN B 1 133 ? -72.457 86.822 61.714 1.00 70.14 181 ASN B N 1
ATOM 2399 C CA . ASN B 1 133 ? -71.986 88.189 61.907 1.00 67.98 181 ASN B CA 1
ATOM 2400 C C . ASN B 1 133 ? -72.398 89.056 60.718 1.00 65.76 181 ASN B C 1
ATOM 2401 O O . ASN B 1 133 ? -72.070 88.743 59.575 1.00 64.89 181 ASN B O 1
ATOM 2406 N N . ARG B 1 134 ? -73.114 90.145 60.989 1.00 64.01 182 ARG B N 1
ATOM 2407 C CA . ARG B 1 134 ? -73.612 91.021 59.924 1.00 62.79 182 ARG B CA 1
ATOM 2408 C C . ARG B 1 134 ? -73.576 92.512 60.229 1.00 60.10 182 ARG B C 1
ATOM 2409 O O . ARG B 1 134 ? -73.612 92.928 61.380 1.00 61.42 182 ARG B O 1
ATOM 2417 N N . VAL B 1 135 ? -73.509 93.318 59.184 1.00 56.91 183 VAL B N 1
ATOM 2418 C CA . VAL B 1 135 ? -73.528 94.760 59.353 1.00 57.38 183 VAL B CA 1
ATOM 2419 C C . VAL B 1 135 ? -74.220 95.363 58.145 1.00 56.65 183 VAL B C 1
ATOM 2420 O O . VAL B 1 135 ? -73.934 95.015 56.996 1.00 55.94 183 VAL B O 1
ATOM 2424 N N . SER B 1 136 ? -75.159 96.252 58.438 1.00 56.67 184 SER B N 1
ATOM 2425 C CA . SER B 1 136 ? -75.948 96.922 57.428 1.00 55.61 184 SER B CA 1
ATOM 2426 C C . SER B 1 136 ? -75.104 98.010 56.774 1.00 53.36 184 SER B C 1
ATOM 2427 O O . SER B 1 136 ? -74.611 98.929 57.435 1.00 51.92 184 SER B O 1
ATOM 2430 N N . ALA B 1 137 ? -74.960 97.909 55.459 1.00 52.80 185 ALA B N 1
ATOM 2431 C CA . ALA B 1 137 ? -74.123 98.844 54.736 1.00 54.43 185 ALA B CA 1
ATOM 2432 C C . ALA B 1 137 ? -74.775 99.549 53.565 1.00 55.13 185 ALA B C 1
ATOM 2433 O O . ALA B 1 137 ? -75.734 99.066 52.986 1.00 53.48 185 ALA B O 1
ATOM 2435 N N . LYS B 1 138 ? -74.201 100.692 53.211 1.00 57.82 186 LYS B N 1
ATOM 2436 C CA . LYS B 1 138 ? -74.672 101.503 52.104 1.00 60.38 186 LYS B CA 1
ATOM 2437 C C . LYS B 1 138 ? -73.495 101.881 51.204 1.00 61.04 186 LYS B C 1
ATOM 2438 O O . LYS B 1 138 ? -72.431 102.245 51.702 1.00 62.20 186 LYS B O 1
ATOM 2444 N N . VAL B 1 139 ? -73.682 101.792 49.888 1.00 61.99 187 VAL B N 1
ATOM 2445 C CA . VAL B 1 139 ? -72.629 102.172 48.949 1.00 63.08 187 VAL B CA 1
ATOM 2446 C C . VAL B 1 139 ? -72.883 103.606 48.528 1.00 65.97 187 VAL B C 1
ATOM 2447 O O . VAL B 1 139 ? -73.947 103.913 48.005 1.00 66.83 187 VAL B O 1
ATOM 2451 N N . GLN B 1 140 ? -71.921 104.488 48.761 1.00 70.18 188 GLN B N 1
ATOM 2452 C CA . GLN B 1 140 ? -72.102 105.879 48.376 1.00 75.45 188 GLN B CA 1
ATOM 2453 C C . GLN B 1 140 ? -71.938 105.978 46.880 1.00 79.10 188 GLN B C 1
ATOM 2454 O O . GLN B 1 140 ? -70.883 105.652 46.345 1.00 80.75 188 GLN B O 1
ATOM 2460 N N . GLY B 1 141 ? -72.989 106.414 46.200 1.00 83.27 189 GLY B N 1
ATOM 2461 C CA . GLY B 1 141 ? -72.917 106.544 44.758 1.00 87.41 189 GLY B CA 1
ATOM 2462 C C . GLY B 1 141 ? -73.987 107.492 44.275 1.00 90.32 189 GLY B C 1
ATOM 2463 O O . GLY B 1 141 ? -74.732 108.035 45.094 1.00 89.20 189 GLY B O 1
ATOM 2464 N N . LYS B 1 142 ? -74.059 107.697 42.958 1.00 94.35 190 LYS B N 1
ATOM 2465 C CA . LYS B 1 142 ? -75.071 108.578 42.374 1.00 97.89 190 LYS B CA 1
ATOM 2466 C C . LYS B 1 142 ? -76.364 108.164 43.055 1.00 99.01 190 LYS B C 1
ATOM 2467 O O . LYS B 1 142 ? -77.067 108.973 43.664 1.00 99.47 190 LYS B O 1
ATOM 2473 N N . GLU B 1 143 ? -76.645 106.872 42.963 1.00 99.88 191 GLU B N 1
ATOM 2474 C CA . GLU B 1 143 ? -77.823 106.298 43.580 1.00 100.61 191 GLU B CA 1
ATOM 2475 C C . GLU B 1 143 ? -77.305 105.459 44.732 1.00 98.51 191 GLU B C 1
ATOM 2476 O O . GLU B 1 143 ? -76.346 104.695 44.574 1.00 98.68 191 GLU B O 1
ATOM 2482 N N . ASN B 1 144 ? -77.915 105.600 45.897 1.00 94.76 192 ASN B N 1
ATOM 2483 C CA . ASN B 1 144 ? -77.436 104.834 47.031 1.00 90.98 192 ASN B CA 1
ATOM 2484 C C . ASN B 1 144 ? -78.109 103.482 47.154 1.00 86.67 192 ASN B C 1
ATOM 2485 O O . ASN B 1 144 ? -79.338 103.360 47.197 1.00 87.16 192 ASN B O 1
ATOM 2490 N N . ALA B 1 145 ? -77.264 102.464 47.188 1.00 79.88 193 ALA B N 1
ATOM 2491 C CA . ALA B 1 145 ? -77.707 101.097 47.297 1.00 73.87 193 ALA B CA 1
ATOM 2492 C C . ALA B 1 145 ? -77.349 100.552 48.664 1.00 69.89 193 ALA B C 1
ATOM 2493 O O . ALA B 1 145 ? -76.286 100.854 49.210 1.00 69.01 193 ALA B O 1
ATOM 2495 N N . PHE B 1 146 ? -78.250 99.752 49.217 1.00 64.18 194 PHE B N 1
ATOM 2496 C CA . PHE B 1 146 ? -78.032 99.157 50.517 1.00 59.23 194 PHE B CA 1
ATOM 2497 C C . PHE B 1 146 ? -77.698 97.701 50.347 1.00 56.88 194 PHE B C 1
ATOM 2498 O O . PHE B 1 146 ? -78.091 97.080 49.371 1.00 56.85 194 PHE B O 1
ATOM 2506 N N . GLY B 1 147 ? -76.953 97.172 51.306 1.00 55.89 195 GLY B N 1
ATOM 2507 C CA . GLY B 1 147 ? -76.557 95.780 51.275 1.00 55.79 195 GLY B CA 1
ATOM 2508 C C . GLY B 1 147 ? -76.150 95.344 52.669 1.00 57.03 195 GLY B C 1
ATOM 2509 O O . GLY B 1 147 ? -76.035 96.166 53.587 1.00 55.87 195 GLY B O 1
ATOM 2510 N N . ILE B 1 148 ? -75.941 94.044 52.826 1.00 56.66 196 ILE B N 1
ATOM 2511 C CA . ILE B 1 148 ? -75.542 93.488 54.102 1.00 58.87 196 ILE B CA 1
ATOM 2512 C C . ILE B 1 148 ? -74.104 92.980 53.999 1.00 58.83 196 ILE B C 1
ATOM 2513 O O . ILE B 1 148 ? -73.781 92.198 53.107 1.00 58.08 196 ILE B O 1
ATOM 2518 N N . ILE B 1 149 ? -73.228 93.444 54.881 1.00 57.42 197 ILE B N 1
ATOM 2519 C CA . ILE B 1 149 ? -71.870 92.932 54.858 1.00 57.82 197 ILE B CA 1
ATOM 2520 C C . ILE B 1 149 ? -71.976 91.667 55.690 1.00 59.28 197 ILE B C 1
ATOM 2521 O O . ILE B 1 149 ? -72.435 91.697 56.831 1.00 59.24 197 ILE B O 1
ATOM 2526 N N . ASN B 1 150 ? -71.566 90.547 55.118 1.00 60.24 198 ASN B N 1
ATOM 2527 C CA . ASN B 1 150 ? -71.687 89.299 55.831 1.00 62.90 198 ASN B CA 1
ATOM 2528 C C . ASN B 1 150 ? -70.737 88.242 55.290 1.00 65.42 198 ASN B C 1
ATOM 2529 O O . ASN B 1 150 ? -71.113 87.428 54.452 1.00 67.09 198 ASN B O 1
ATOM 2534 N N . GLY B 1 151 ? -69.498 88.260 55.769 1.00 66.81 199 GLY B N 1
ATOM 2535 C CA . GLY B 1 151 ? -68.530 87.284 55.309 1.00 66.04 199 GLY B CA 1
ATOM 2536 C C . GLY B 1 151 ? -67.168 87.866 54.996 1.00 67.20 199 GLY B C 1
ATOM 2537 O O . GLY B 1 151 ? -67.052 88.904 54.339 1.00 67.51 199 GLY B O 1
ATOM 2538 N N . TYR B 1 152 ? -66.131 87.182 55.470 1.00 66.99 200 TYR B N 1
ATOM 2539 C CA . TYR B 1 152 ? -64.760 87.609 55.262 1.00 66.35 200 TYR B CA 1
ATOM 2540 C C . TYR B 1 152 ? -63.906 86.442 54.788 1.00 67.52 200 TYR B C 1
ATOM 2541 O O . TYR B 1 152 ? -63.939 85.360 55.374 1.00 65.86 200 TYR B O 1
ATOM 2550 N N . ASP B 1 153 ? -63.142 86.676 53.726 1.00 70.17 201 ASP B N 1
ATOM 2551 C CA . ASP B 1 153 ? -62.265 85.661 53.148 1.00 74.42 201 ASP B CA 1
ATOM 2552 C C . ASP B 1 153 ? -60.822 85.902 53.596 1.00 75.14 201 ASP B C 1
ATOM 2553 O O . ASP B 1 153 ? -60.229 86.928 53.262 1.00 75.23 201 ASP B O 1
ATOM 2558 N N . SER B 1 154 ? -60.266 84.954 54.349 1.00 77.00 202 SER B N 1
ATOM 2559 C CA . SER B 1 154 ? -58.891 85.056 54.854 1.00 78.32 202 SER B CA 1
ATOM 2560 C C . SER B 1 154 ? -57.870 85.202 53.728 1.00 79.10 202 SER B C 1
ATOM 2561 O O . SER B 1 154 ? -56.856 85.886 53.889 1.00 79.80 202 SER B O 1
ATOM 2564 N N . ASP B 1 155 ? -58.147 84.563 52.592 1.00 78.97 203 ASP B N 1
ATOM 2565 C CA . ASP B 1 155 ? -57.254 84.604 51.439 1.00 79.19 203 ASP B CA 1
ATOM 2566 C C . ASP B 1 155 ? -57.249 85.912 50.667 1.00 78.16 203 ASP B C 1
ATOM 2567 O O . ASP B 1 155 ? -56.209 86.561 50.559 1.00 79.01 203 ASP B O 1
ATOM 2572 N N . THR B 1 156 ? -58.394 86.293 50.110 1.00 75.57 204 THR B N 1
ATOM 2573 C CA . THR B 1 156 ? -58.476 87.536 49.349 1.00 73.36 204 THR B CA 1
ATOM 2574 C C . THR B 1 156 ? -58.444 88.734 50.267 1.00 71.80 204 THR B C 1
ATOM 2575 O O . THR B 1 156 ? -58.150 89.840 49.829 1.00 71.46 204 THR B O 1
ATOM 2579 N N . LYS B 1 157 ? -58.747 88.502 51.542 1.00 71.81 205 LYS B N 1
ATOM 2580 C CA . LYS B 1 157 ? -58.794 89.564 52.545 1.00 71.37 205 LYS B CA 1
ATOM 2581 C C . LYS B 1 157 ? -59.857 90.595 52.171 1.00 68.23 205 LYS B C 1
ATOM 2582 O O . LYS B 1 157 ? -59.669 91.797 52.323 1.00 66.12 205 LYS B O 1
ATOM 2588 N N . LEU B 1 158 ? -60.984 90.098 51.674 1.00 66.15 206 LEU B N 1
ATOM 2589 C CA . LEU B 1 158 ? -62.089 90.951 51.268 1.00 63.42 206 LEU B CA 1
ATOM 2590 C C . LEU B 1 158 ? -63.368 90.632 52.044 1.00 61.63 206 LEU B C 1
ATOM 2591 O O . LEU B 1 158 ? -63.612 89.484 52.425 1.00 61.08 206 LEU B O 1
ATOM 2596 N N . LEU B 1 159 ? -64.162 91.673 52.284 1.00 59.06 207 LEU B N 1
ATOM 2597 C CA . LEU B 1 159 ? -65.440 91.577 52.983 1.00 57.05 207 LEU B CA 1
ATOM 2598 C C . LEU B 1 159 ? -66.554 91.369 51.943 1.00 57.32 207 LEU B C 1
ATOM 2599 O O . LEU B 1 159 ? -66.535 92.007 50.886 1.00 55.67 207 LEU B O 1
ATOM 2604 N N . GLU B 1 160 ? -67.501 90.472 52.228 1.00 58.67 208 GLU B N 1
ATOM 2605 C CA . GLU B 1 160 ? -68.640 90.213 51.323 1.00 62.27 208 GLU B CA 1
ATOM 2606 C C . GLU B 1 160 ? -69.835 91.164 51.544 1.00 60.42 208 GLU B C 1
ATOM 2607 O O . GLU B 1 160 ? -70.447 91.161 52.616 1.00 58.63 208 GLU B O 1
ATOM 2613 N N . LEU B 1 161 ? -70.158 91.964 50.530 1.00 59.86 209 LEU B N 1
ATOM 2614 C CA . LEU B 1 161 ? -71.289 92.896 50.586 1.00 60.24 209 LEU B CA 1
ATOM 2615 C C . LEU B 1 161 ? -72.400 92.250 49.767 1.00 61.57 209 LEU B C 1
ATOM 2616 O O . LEU B 1 161 ? -72.396 92.349 48.536 1.00 62.40 209 LEU B O 1
ATOM 2621 N N . LYS B 1 162 ? -73.341 91.589 50.435 1.00 62.56 210 LYS B N 1
ATOM 2622 C CA . LYS B 1 162 ? -74.439 90.912 49.741 1.00 63.18 210 LYS B CA 1
ATOM 2623 C C . LYS B 1 162 ? -75.682 91.767 49.557 1.00 63.36 210 LYS B C 1
ATOM 2624 O O . LYS B 1 162 ? -75.835 92.810 50.196 1.00 62.91 210 LYS B O 1
ATOM 2630 N N . GLN B 1 163 ? -76.551 91.312 48.656 1.00 65.01 211 GLN B N 1
ATOM 2631 C CA . GLN B 1 163 ? -77.839 91.950 48.388 1.00 65.33 211 GLN B CA 1
ATOM 2632 C C . GLN B 1 163 ? -77.915 93.315 47.722 1.00 65.35 211 GLN B C 1
ATOM 2633 O O . GLN B 1 163 ? -78.829 94.077 48.028 1.00 65.80 211 GLN B O 1
ATOM 2639 N N . LEU B 1 164 ? -76.998 93.661 46.831 1.00 65.24 212 LEU B N 1
ATOM 2640 C CA . LEU B 1 164 ? -77.131 94.969 46.210 1.00 65.54 212 LEU B CA 1
ATOM 2641 C C . LEU B 1 164 ? -78.044 94.845 45.001 1.00 65.80 212 LEU B C 1
ATOM 2642 O O . LEU B 1 164 ? -78.112 93.790 44.368 1.00 63.49 212 LEU B O 1
ATOM 2647 N N . PRO B 1 165 ? -78.779 95.921 44.679 1.00 66.01 213 PRO B N 1
ATOM 2648 C CA . PRO B 1 165 ? -79.693 95.932 43.536 1.00 67.82 213 PRO B CA 1
ATOM 2649 C C . PRO B 1 165 ? -79.071 95.403 42.240 1.00 69.61 213 PRO B C 1
ATOM 2650 O O . PRO B 1 165 ? -78.102 95.954 41.724 1.00 69.10 213 PRO B O 1
ATOM 2654 N N . TYR B 1 166 ? -79.663 94.326 41.733 1.00 72.85 214 TYR B N 1
ATOM 2655 C CA . TYR B 1 166 ? -79.227 93.635 40.528 1.00 75.02 214 TYR B CA 1
ATOM 2656 C C . TYR B 1 166 ? -78.928 94.450 39.279 1.00 75.50 214 TYR B C 1
ATOM 2657 O O . TYR B 1 166 ? -78.049 94.084 38.508 1.00 75.38 214 TYR B O 1
ATOM 2666 N N . ASP B 1 167 ? -79.635 95.545 39.057 1.00 76.07 215 ASP B N 1
ATOM 2667 C CA . ASP B 1 167 ? -79.392 96.299 37.838 1.00 77.02 215 ASP B CA 1
ATOM 2668 C C . ASP B 1 167 ? -78.686 97.622 38.015 1.00 75.88 215 ASP B C 1
ATOM 2669 O O . ASP B 1 167 ? -78.574 98.405 37.073 1.00 76.11 215 ASP B O 1
ATOM 2674 N N . MET B 1 168 ? -78.214 97.881 39.225 1.00 74.75 216 MET B N 1
ATOM 2675 C CA . MET B 1 168 ? -77.484 99.112 39.484 1.00 73.90 216 MET B CA 1
ATOM 2676 C C . MET B 1 168 ? -76.040 98.775 39.159 1.00 74.08 216 MET B C 1
ATOM 2677 O O . MET B 1 168 ? -75.622 97.631 39.323 1.00 73.02 216 MET B O 1
ATOM 2682 N N . LYS B 1 169 ? -75.272 99.746 38.693 1.00 74.95 217 LYS B N 1
ATOM 2683 C CA . LYS B 1 169 ? -73.892 99.443 38.360 1.00 76.80 217 LYS B CA 1
ATOM 2684 C C . LYS B 1 169 ? -72.898 100.060 39.325 1.00 75.88 217 LYS B C 1
ATOM 2685 O O . LYS B 1 169 ? -72.962 101.253 39.623 1.00 75.43 217 LYS B O 1
ATOM 2691 N N . PHE B 1 170 ? -71.976 99.232 39.808 1.00 75.28 218 PHE B N 1
ATOM 2692 C CA . PHE B 1 170 ? -70.958 99.676 40.754 1.00 74.68 218 PHE B CA 1
ATOM 2693 C C . PHE B 1 170 ? -69.557 99.663 40.159 1.00 75.44 218 PHE B C 1
ATOM 2694 O O . PHE B 1 170 ? -69.226 98.814 39.329 1.00 74.99 218 PHE B O 1
ATOM 2702 N N . LYS B 1 171 ? -68.731 100.601 40.607 1.00 76.60 219 LYS B N 1
ATOM 2703 C CA . LYS B 1 171 ? -67.368 100.728 40.109 1.00 76.65 219 LYS B CA 1
ATOM 2704 C C . LYS B 1 171 ? -66.329 100.550 41.215 1.00 75.02 219 LYS B C 1
ATOM 2705 O O . LYS B 1 171 ? -66.545 100.949 42.364 1.00 74.24 219 LYS B O 1
ATOM 2711 N N . LYS B 1 172 ? -65.203 99.938 40.859 1.00 73.93 220 LYS B N 1
ATOM 2712 C CA . LYS B 1 172 ? -64.117 99.716 41.805 1.00 71.47 220 LYS B CA 1
ATOM 2713 C C . LYS B 1 172 ? -63.746 101.058 42.406 1.00 69.29 220 LYS B C 1
ATOM 2714 O O . LYS B 1 172 ? -63.537 102.021 41.679 1.00 68.17 220 LYS B O 1
ATOM 2720 N N . GLY B 1 173 ? -63.684 101.126 43.732 1.00 67.68 221 GLY B N 1
ATOM 2721 C CA . GLY B 1 173 ? -63.333 102.374 44.376 1.00 65.47 221 GLY B CA 1
ATOM 2722 C C . GLY B 1 173 ? -64.451 103.078 45.120 1.00 65.81 221 GLY B C 1
ATOM 2723 O O . GLY B 1 173 ? -64.182 103.953 45.937 1.00 66.39 221 GLY B O 1
ATOM 2724 N N . GLN B 1 174 ? -65.705 102.733 44.846 1.00 66.15 222 GLN B N 1
ATOM 2725 C CA . GLN B 1 174 ? -66.802 103.379 45.557 1.00 64.94 222 GLN B CA 1
ATOM 2726 C C . GLN B 1 174 ? -66.682 103.042 47.037 1.00 64.51 222 GLN B C 1
ATOM 2727 O O . GLN B 1 174 ? -66.340 101.911 47.412 1.00 63.77 222 GLN B O 1
ATOM 2733 N N . LYS B 1 175 ? -66.956 104.037 47.872 1.00 63.53 223 LYS B N 1
ATOM 2734 C CA . LYS B 1 175 ? -66.869 103.874 49.312 1.00 62.35 223 LYS B CA 1
ATOM 2735 C C . LYS B 1 175 ? -68.112 103.258 49.936 1.00 61.74 223 LYS B C 1
ATOM 2736 O O . LYS B 1 175 ? -69.248 103.567 49.547 1.00 61.91 223 LYS B O 1
ATOM 2742 N N . VAL B 1 176 ? -67.876 102.380 50.908 1.00 58.81 224 VAL B N 1
ATOM 2743 C CA . VAL B 1 176 ? -68.941 101.699 51.629 1.00 55.18 224 VAL B CA 1
ATOM 2744 C C . VAL B 1 176 ? -68.934 102.125 53.086 1.00 55.24 224 VAL B C 1
ATOM 2745 O O . VAL B 1 176 ? -67.903 102.049 53.757 1.00 57.45 224 VAL B O 1
ATOM 2749 N N . VAL B 1 177 ? -70.084 102.573 53.574 1.00 54.04 225 VAL B N 1
ATOM 2750 C CA . VAL B 1 177 ? -70.202 103.015 54.959 1.00 53.69 225 VAL B CA 1
ATOM 2751 C C . VAL B 1 177 ? -71.361 102.287 55.609 1.00 53.63 225 VAL B C 1
ATOM 2752 O O . VAL B 1 177 ? -72.100 101.576 54.932 1.00 52.64 225 VAL B O 1
ATOM 2756 N N . THR B 1 178 ? -71.514 102.454 56.919 1.00 53.91 226 THR B N 1
ATOM 2757 C CA . THR B 1 178 ? -72.617 101.813 57.624 1.00 55.92 226 THR B CA 1
ATOM 2758 C C . THR B 1 178 ? -73.922 102.536 57.281 1.00 56.99 226 THR B C 1
ATOM 2759 O O . THR B 1 178 ? -73.954 103.765 57.140 1.00 55.77 226 THR B O 1
ATOM 2763 N N . SER B 1 179 ? -74.998 101.771 57.149 1.00 57.48 227 SER B N 1
ATOM 2764 C CA . SER B 1 179 ? -76.285 102.344 56.800 1.00 58.75 227 SER B CA 1
ATOM 2765 C C . SER B 1 179 ? -77.061 102.882 57.992 1.00 61.50 227 SER B C 1
ATOM 2766 O O . SER B 1 179 ? -77.699 103.925 57.901 1.00 63.45 227 SER B O 1
ATOM 2769 N N . GLY B 1 180 ? -77.017 102.171 59.110 1.00 63.15 228 GLY B N 1
ATOM 2770 C CA . GLY B 1 180 ? -77.757 102.619 60.276 1.00 64.65 228 GLY B CA 1
ATOM 2771 C C . GLY B 1 180 ? -79.096 101.909 60.392 1.00 66.34 228 GLY B C 1
ATOM 2772 O O . GLY B 1 180 ? -79.699 101.885 61.463 1.00 67.03 228 GLY B O 1
ATOM 2773 N N . LEU B 1 181 ? -79.567 101.330 59.292 1.00 68.40 229 LEU B N 1
ATOM 2774 C CA . LEU B 1 181 ? -80.836 100.610 59.287 1.00 72.88 229 LEU B CA 1
ATOM 2775 C C . LEU B 1 181 ? -80.789 99.421 60.251 1.00 75.97 229 LEU B C 1
ATOM 2776 O O . LEU B 1 181 ? -80.334 98.338 59.895 1.00 78.27 229 LEU B O 1
ATOM 2781 N N . GLY B 1 182 ? -81.269 99.613 61.470 1.00 78.13 230 GLY B N 1
ATOM 2782 C CA . GLY B 1 182 ? -81.243 98.524 62.429 1.00 79.56 230 GLY B CA 1
ATOM 2783 C C . GLY B 1 182 ? -80.960 99.075 63.808 1.00 80.86 230 GLY B C 1
ATOM 2784 O O . GLY B 1 182 ? -80.934 98.332 64.792 1.00 81.11 230 GLY B O 1
ATOM 2785 N N . GLY B 1 183 ? -80.741 100.390 63.860 1.00 81.14 231 GLY B N 1
ATOM 2786 C CA . GLY B 1 183 ? -80.468 101.070 65.112 1.00 81.55 231 GLY B CA 1
ATOM 2787 C C . GLY B 1 183 ? -79.121 100.786 65.748 1.00 81.61 231 GLY B C 1
ATOM 2788 O O . GLY B 1 183 ? -78.606 101.616 66.498 1.00 83.56 231 GLY B O 1
ATOM 2789 N N . LYS B 1 184 ? -78.537 99.630 65.447 1.00 80.87 232 LYS B N 1
ATOM 2790 C CA . LYS B 1 184 ? -77.251 99.250 66.028 1.00 79.55 232 LYS B CA 1
ATOM 2791 C C . LYS B 1 184 ? -76.092 100.230 65.815 1.00 76.56 232 LYS B C 1
ATOM 2792 O O . LYS B 1 184 ? -75.632 100.851 66.768 1.00 76.46 232 LYS B O 1
ATOM 2798 N N . PHE B 1 185 ? -75.622 100.395 64.586 1.00 72.10 233 PHE B N 1
ATOM 2799 C CA . PHE B 1 185 ? -74.502 101.302 64.366 1.00 69.59 233 PHE B CA 1
ATOM 2800 C C . PHE B 1 185 ? -74.933 102.652 63.866 1.00 67.24 233 PHE B C 1
ATOM 2801 O O . PHE B 1 185 ? -75.974 102.780 63.244 1.00 67.70 233 PHE B O 1
ATOM 2809 N N . PRO B 1 186 ? -74.142 103.693 64.154 1.00 65.65 234 PRO B N 1
ATOM 2810 C CA . PRO B 1 186 ? -74.533 105.007 63.651 1.00 63.55 234 PRO B CA 1
ATOM 2811 C C . PRO B 1 186 ? -74.287 104.901 62.150 1.00 62.59 234 PRO B C 1
ATOM 2812 O O . PRO B 1 186 ? -73.572 104.003 61.705 1.00 62.95 234 PRO B O 1
ATOM 2816 N N . ALA B 1 187 ? -74.873 105.781 61.356 1.00 60.79 235 ALA B N 1
ATOM 2817 C CA . ALA B 1 187 ? -74.642 105.694 59.924 1.00 60.76 235 ALA B CA 1
ATOM 2818 C C . ALA B 1 187 ? -73.444 106.559 59.547 1.00 59.54 235 ALA B C 1
ATOM 2819 O O . ALA B 1 187 ? -73.070 107.463 60.286 1.00 59.58 235 ALA B O 1
ATOM 2821 N N . GLY B 1 188 ? -72.821 106.262 58.413 1.00 57.39 236 GLY B N 1
ATOM 2822 C CA . GLY B 1 188 ? -71.689 107.056 57.993 1.00 56.28 236 GLY B CA 1
ATOM 2823 C C . GLY B 1 188 ? -70.324 106.513 58.353 1.00 56.17 236 GLY B C 1
ATOM 2824 O O . GLY B 1 188 ? -69.313 107.060 57.919 1.00 55.68 236 GLY B O 1
ATOM 2825 N N . ILE B 1 189 ? -70.265 105.451 59.147 1.00 56.22 237 ILE B N 1
ATOM 2826 C CA . ILE B 1 189 ? -68.963 104.900 59.503 1.00 55.83 237 ILE B CA 1
ATOM 2827 C C . ILE B 1 189 ? -68.353 104.258 58.256 1.00 54.47 237 ILE B C 1
ATOM 2828 O O . ILE B 1 189 ? -68.990 103.424 57.606 1.00 55.40 237 ILE B O 1
ATOM 2833 N N . PHE B 1 190 ? -67.133 104.665 57.914 1.00 51.42 238 PHE B N 1
ATOM 2834 C CA . PHE B 1 190 ? -66.449 104.115 56.751 1.00 50.78 238 PHE B CA 1
ATOM 2835 C C . PHE B 1 190 ? -66.131 102.629 56.962 1.00 50.30 238 PHE B C 1
ATOM 2836 O O . PHE B 1 190 ? -65.614 102.238 58.011 1.00 49.99 238 PHE B O 1
ATOM 2844 N N . ILE B 1 191 ? -66.432 101.800 55.972 1.00 49.49 239 ILE B N 1
ATOM 2845 C CA . ILE B 1 191 ? -66.166 100.374 56.109 1.00 50.66 239 ILE B CA 1
ATOM 2846 C C . ILE B 1 191 ? -65.034 99.910 55.214 1.00 52.07 239 ILE B C 1
ATOM 2847 O O . ILE B 1 191 ? -64.137 99.205 55.653 1.00 53.47 239 ILE B O 1
ATOM 2852 N N . GLY B 1 192 ? -65.080 100.304 53.952 1.00 53.24 240 GLY B N 1
ATOM 2853 C CA . GLY B 1 192 ? -64.052 99.876 53.029 1.00 54.00 240 GLY B CA 1
ATOM 2854 C C . GLY B 1 192 ? -64.326 100.337 51.614 1.00 55.37 240 GLY B C 1
ATOM 2855 O O . GLY B 1 192 ? -65.141 101.226 51.393 1.00 55.97 240 GLY B O 1
ATOM 2856 N N . THR B 1 193 ? -63.661 99.703 50.654 1.00 57.72 241 THR B N 1
ATOM 2857 C CA . THR B 1 193 ? -63.770 100.062 49.241 1.00 58.65 241 THR B CA 1
ATOM 2858 C C . THR B 1 193 ? -64.245 98.937 48.339 1.00 59.65 241 THR B C 1
ATOM 2859 O O . THR B 1 193 ? -63.898 97.771 48.566 1.00 60.04 241 THR B O 1
ATOM 2863 N N . ILE B 1 194 ? -65.025 99.272 47.310 1.00 58.65 242 ILE B N 1
ATOM 2864 C CA . ILE B 1 194 ? -65.462 98.215 46.414 1.00 61.01 242 ILE B CA 1
ATOM 2865 C C . ILE B 1 194 ? -64.249 97.793 45.614 1.00 62.59 242 ILE B C 1
ATOM 2866 O O . ILE B 1 194 ? -63.595 98.620 44.981 1.00 62.72 242 ILE B O 1
ATOM 2871 N N . GLU B 1 195 ? -63.944 96.504 45.663 1.00 64.79 243 GLU B N 1
ATOM 2872 C CA . GLU B 1 195 ? -62.807 95.958 44.948 1.00 68.31 243 GLU B CA 1
ATOM 2873 C C . GLU B 1 195 ? -63.323 95.267 43.697 1.00 69.10 243 GLU B C 1
ATOM 2874 O O . GLU B 1 195 ? -63.019 95.681 42.587 1.00 68.64 243 GLU B O 1
ATOM 2880 N N . LYS B 1 196 ? -64.104 94.210 43.897 1.00 70.92 244 LYS B N 1
ATOM 2881 C CA . LYS B 1 196 ? -64.709 93.445 42.809 1.00 71.81 244 LYS B CA 1
ATOM 2882 C C . LYS B 1 196 ? -66.232 93.489 42.953 1.00 71.42 244 LYS B C 1
ATOM 2883 O O . LYS B 1 196 ? -66.765 93.819 44.013 1.00 70.59 244 LYS B O 1
ATOM 2889 N N . VAL B 1 197 ? -66.924 93.136 41.877 1.00 72.25 245 VAL B N 1
ATOM 2890 C CA . VAL B 1 197 ? -68.380 93.089 41.863 1.00 73.59 245 VAL B CA 1
ATOM 2891 C C . VAL B 1 197 ? -68.818 91.953 40.965 1.00 74.66 245 VAL B C 1
ATOM 2892 O O . VAL B 1 197 ? -68.273 91.770 39.884 1.00 74.52 245 VAL B O 1
ATOM 2896 N N . GLU B 1 198 ? -69.809 91.195 41.406 1.00 77.43 246 GLU B N 1
ATOM 2897 C CA . GLU B 1 198 ? -70.296 90.094 40.600 1.00 81.03 246 GLU B CA 1
ATOM 2898 C C . GLU B 1 198 ? -71.787 89.856 40.818 1.00 83.53 246 GLU B C 1
ATOM 2899 O O . GLU B 1 198 ? -72.379 90.352 41.777 1.00 84.25 246 GLU B O 1
ATOM 2905 N N . THR B 1 199 ? -72.391 89.100 39.910 1.00 86.07 247 THR B N 1
ATOM 2906 C CA . THR B 1 199 ? -73.807 88.774 39.994 1.00 87.62 247 THR B CA 1
ATOM 2907 C C . THR B 1 199 ? -73.916 87.371 40.556 1.00 90.27 247 THR B C 1
ATOM 2908 O O . THR B 1 199 ? -73.216 86.476 40.096 1.00 90.41 247 THR B O 1
ATOM 2912 N N . ASP B 1 200 ? -74.779 87.164 41.544 1.00 93.48 248 ASP B N 1
ATOM 2913 C CA . ASP B 1 200 ? -74.908 85.827 42.103 1.00 97.55 248 ASP B CA 1
ATOM 2914 C C . ASP B 1 200 ? -75.747 84.939 41.180 1.00 99.17 248 ASP B C 1
ATOM 2915 O O . ASP B 1 200 ? -76.341 85.417 40.207 1.00 98.49 248 ASP B O 1
ATOM 2920 N N . LYS B 1 201 ? -75.766 83.644 41.489 1.00 101.44 249 LYS B N 1
ATOM 2921 C CA . LYS B 1 201 ? -76.494 82.636 40.715 1.00 104.06 249 LYS B CA 1
ATOM 2922 C C . LYS B 1 201 ? -77.900 83.082 40.321 1.00 104.92 249 LYS B C 1
ATOM 2923 O O . LYS B 1 201 ? -78.192 83.302 39.142 1.00 105.37 249 LYS B O 1
ATOM 2929 N N . MET B 1 202 ? -78.761 83.190 41.331 1.00 104.89 250 MET B N 1
ATOM 2930 C CA . MET B 1 202 ? -80.155 83.592 41.178 1.00 104.49 250 MET B CA 1
ATOM 2931 C C . MET B 1 202 ? -80.424 84.628 40.091 1.00 102.43 250 MET B C 1
ATOM 2932 O O . MET B 1 202 ? -81.379 84.500 39.326 1.00 102.06 250 MET B O 1
ATOM 2937 N N . GLY B 1 203 ? -79.584 85.652 40.021 1.00 100.17 251 GLY B N 1
ATOM 2938 C CA . GLY B 1 203 ? -79.793 86.692 39.031 1.00 96.77 251 GLY B CA 1
ATOM 2939 C C . GLY B 1 203 ? -80.775 87.694 39.609 1.00 94.44 251 GLY B C 1
ATOM 2940 O O . GLY B 1 203 ? -81.505 88.366 38.880 1.00 94.06 251 GLY B O 1
ATOM 2941 N N . LEU B 1 204 ? -80.778 87.786 40.938 1.00 91.83 252 LEU B N 1
ATOM 2942 C CA . LEU B 1 204 ? -81.661 88.685 41.672 1.00 88.74 252 LEU B CA 1
ATOM 2943 C C . LEU B 1 204 ? -80.921 89.853 42.311 1.00 86.66 252 LEU B C 1
ATOM 2944 O O . LEU B 1 204 ? -81.482 90.936 42.485 1.00 86.11 252 LEU B O 1
ATOM 2949 N N . SER B 1 205 ? -79.659 89.630 42.664 1.00 83.98 253 SER B N 1
ATOM 2950 C CA . SER B 1 205 ? -78.849 90.667 43.298 1.00 79.77 253 SER B CA 1
ATOM 2951 C C . SER B 1 205 ? -77.382 90.611 42.891 1.00 76.45 253 SER B C 1
ATOM 2952 O O . SER B 1 205 ? -76.969 89.739 42.132 1.00 76.25 253 SER B O 1
ATOM 2955 N N . GLN B 1 206 ? -76.603 91.558 43.404 1.00 73.54 254 GLN B N 1
ATOM 2956 C CA . GLN B 1 206 ? -75.171 91.625 43.140 1.00 69.58 254 GLN B CA 1
ATOM 2957 C C . GLN B 1 206 ? -74.420 91.549 44.448 1.00 67.94 254 GLN B C 1
ATOM 2958 O O . GLN B 1 206 ? -74.948 91.896 45.501 1.00 67.83 254 GLN B O 1
ATOM 2964 N N . THR B 1 207 ? -73.178 91.095 44.369 1.00 67.54 255 THR B N 1
ATOM 2965 C CA . THR B 1 207 ? -72.314 90.999 45.535 1.00 65.51 255 THR B CA 1
ATOM 2966 C C . THR B 1 207 ? -71.014 91.712 45.215 1.00 63.16 255 THR B C 1
ATOM 2967 O O . THR B 1 207 ? -70.389 91.458 44.196 1.00 62.86 255 THR B O 1
ATOM 2971 N N . ALA B 1 208 ? -70.618 92.628 46.076 1.00 62.68 256 ALA B N 1
ATOM 2972 C CA . ALA B 1 208 ? -69.371 93.338 45.875 1.00 61.27 256 ALA B CA 1
ATOM 2973 C C . ALA B 1 208 ? -68.409 92.789 46.909 1.00 61.01 256 ALA B C 1
ATOM 2974 O O . ALA B 1 208 ? -68.830 92.317 47.969 1.00 59.74 256 ALA B O 1
ATOM 2976 N N . PHE B 1 209 ? -67.122 92.810 46.594 1.00 60.60 257 PHE B N 1
ATOM 2977 C CA . PHE B 1 209 ? -66.134 92.359 47.557 1.00 59.78 257 PHE B CA 1
ATOM 2978 C C . PHE B 1 209 ? -65.392 93.606 47.956 1.00 60.04 257 PHE B C 1
ATOM 2979 O O . PHE B 1 209 ? -64.965 94.400 47.122 1.00 58.74 257 PHE B O 1
ATOM 2987 N N . ILE B 1 210 ? -65.274 93.781 49.261 1.00 61.49 258 ILE B N 1
ATOM 2988 C CA . ILE B 1 210 ? -64.706 94.991 49.803 1.00 62.25 258 ILE B CA 1
ATOM 2989 C C . ILE B 1 210 ? -63.411 94.914 50.576 1.00 62.17 258 ILE B C 1
ATOM 2990 O O . ILE B 1 210 ? -63.198 94.019 51.390 1.00 61.97 258 ILE B O 1
ATOM 2995 N N . LYS B 1 211 ? -62.553 95.890 50.306 1.00 62.62 259 LYS B N 1
ATOM 2996 C CA . LYS B 1 211 ? -61.262 96.007 50.967 1.00 63.15 259 LYS B CA 1
ATOM 2997 C C . LYS B 1 211 ? -61.467 96.851 52.210 1.00 59.50 259 LYS B C 1
ATOM 2998 O O . LYS B 1 211 ? -61.670 98.057 52.116 1.00 60.12 259 LYS B O 1
ATOM 3004 N N . PRO B 1 212 ? -61.425 96.231 53.392 1.00 57.03 260 PRO B N 1
ATOM 3005 C CA . PRO B 1 212 ? -61.622 97.029 54.602 1.00 57.12 260 PRO B CA 1
ATOM 3006 C C . PRO B 1 212 ? -60.653 98.189 54.716 1.00 56.87 260 PRO B C 1
ATOM 3007 O O . PRO B 1 212 ? -59.493 98.090 54.336 1.00 59.07 260 PRO B O 1
ATOM 3011 N N . GLY B 1 213 ? -61.149 99.304 55.229 1.00 57.86 261 GLY B N 1
ATOM 3012 C CA . GLY B 1 213 ? -60.314 100.477 55.369 1.00 58.42 261 GLY B CA 1
ATOM 3013 C C . GLY B 1 213 ? -59.378 100.348 56.540 1.00 58.75 261 GLY B C 1
ATOM 3014 O O . GLY B 1 213 ? -58.203 100.680 56.447 1.00 59.75 261 GLY B O 1
ATOM 3015 N N . ALA B 1 214 ? -59.908 99.855 57.648 1.00 58.80 262 ALA B N 1
ATOM 3016 C CA . ALA B 1 214 ? -59.118 99.680 58.850 1.00 58.62 262 ALA B CA 1
ATOM 3017 C C . ALA B 1 214 ? -58.281 98.412 58.758 1.00 58.88 262 ALA B C 1
ATOM 3018 O O . ALA B 1 214 ? -58.664 97.457 58.083 1.00 58.49 262 ALA B O 1
ATOM 3020 N N . ASP B 1 215 ? -57.125 98.422 59.417 1.00 59.60 263 ASP B N 1
ATOM 3021 C CA . ASP B 1 215 ? -56.247 97.257 59.442 1.00 60.01 263 ASP B CA 1
ATOM 3022 C C . ASP B 1 215 ? -56.593 96.524 60.717 1.00 58.95 263 ASP B C 1
ATOM 3023 O O . ASP B 1 215 ? -56.368 97.035 61.806 1.00 58.46 263 ASP B O 1
ATOM 3028 N N . MET B 1 216 ? -57.137 95.325 60.599 1.00 58.26 264 MET B N 1
ATOM 3029 C CA . MET B 1 216 ? -57.523 94.624 61.805 1.00 57.85 264 MET B CA 1
ATOM 3030 C C . MET B 1 216 ? -56.526 93.597 62.290 1.00 57.47 264 MET B C 1
ATOM 3031 O O . MET B 1 216 ? -56.714 93.011 63.348 1.00 58.25 264 MET B O 1
ATOM 3036 N N . TYR B 1 217 ? -55.448 93.409 61.536 1.00 58.23 265 TYR B N 1
ATOM 3037 C CA . TYR B 1 217 ? -54.416 92.463 61.927 1.00 58.61 265 TYR B CA 1
ATOM 3038 C C . TYR B 1 217 ? -53.625 92.991 63.112 1.00 59.26 265 TYR B C 1
ATOM 3039 O O . TYR B 1 217 ? -53.252 92.236 63.998 1.00 58.56 265 TYR B O 1
ATOM 3048 N N . ASP B 1 218 ? -53.384 94.296 63.125 1.00 59.77 266 ASP B N 1
ATOM 3049 C CA . ASP B 1 218 ? -52.623 94.928 64.193 1.00 59.38 266 ASP B CA 1
ATOM 3050 C C . ASP B 1 218 ? -53.464 95.992 64.887 1.00 59.27 266 ASP B C 1
ATOM 3051 O O . ASP B 1 218 ? -53.486 97.148 64.466 1.00 58.62 266 ASP B O 1
ATOM 3056 N N . LEU B 1 219 ? -54.146 95.589 65.957 1.00 57.95 267 LEU B N 1
ATOM 3057 C CA . LEU B 1 219 ? -54.996 96.487 66.723 1.00 57.65 267 LEU B CA 1
ATOM 3058 C C . LEU B 1 219 ? -54.417 96.790 68.091 1.00 58.38 267 LEU B C 1
ATOM 3059 O O . LEU B 1 219 ? -53.969 95.898 68.799 1.00 59.05 267 LEU B O 1
ATOM 3064 N N . ASN B 1 220 ? -54.449 98.056 68.468 1.00 58.91 268 ASN B N 1
ATOM 3065 C CA . ASN B 1 220 ? -53.949 98.458 69.758 1.00 60.07 268 ASN B CA 1
ATOM 3066 C C . ASN B 1 220 ? -54.932 99.454 70.347 1.00 59.30 268 ASN B C 1
ATOM 3067 O O . ASN B 1 220 ? -55.662 99.146 71.283 1.00 59.73 268 ASN B O 1
ATOM 3072 N N . HIS B 1 221 ? -54.943 100.657 69.790 1.00 59.97 269 HIS B N 1
ATOM 3073 C CA . HIS B 1 221 ? -55.853 101.686 70.254 1.00 59.84 269 HIS B CA 1
ATOM 3074 C C . HIS B 1 221 ? -57.143 101.605 69.456 1.00 58.32 269 HIS B C 1
ATOM 3075 O O . HIS B 1 221 ? -57.139 101.472 68.239 1.00 57.17 269 HIS B O 1
ATOM 3082 N N . VAL B 1 222 ? -58.257 101.696 70.156 1.00 57.44 270 VAL B N 1
ATOM 3083 C CA . VAL B 1 222 ? -59.541 101.552 69.514 1.00 58.11 270 VAL B CA 1
ATOM 3084 C C . VAL B 1 222 ? -60.586 102.516 70.077 1.00 59.18 270 VAL B C 1
ATOM 3085 O O . VAL B 1 222 ? -60.432 103.005 71.193 1.00 60.35 270 VAL B O 1
ATOM 3089 N N . THR B 1 223 ? -61.647 102.789 69.317 1.00 59.76 271 THR B N 1
ATOM 3090 C CA . THR B 1 223 ? -62.694 103.701 69.791 1.00 61.74 271 THR B CA 1
ATOM 3091 C C . THR B 1 223 ? -64.113 103.132 69.823 1.00 63.65 271 THR B C 1
ATOM 3092 O O . THR B 1 223 ? -64.610 102.613 68.827 1.00 64.14 271 THR B O 1
ATOM 3096 N N . VAL B 1 224 ? -64.768 103.241 70.974 1.00 66.27 272 VAL B N 1
ATOM 3097 C CA . VAL B 1 224 ? -66.132 102.751 71.102 1.00 69.40 272 VAL B CA 1
ATOM 3098 C C . VAL B 1 224 ? -67.083 103.921 70.941 1.00 72.90 272 VAL B C 1
ATOM 3099 O O . VAL B 1 224 ? -66.949 104.928 71.627 1.00 75.06 272 VAL B O 1
ATOM 3103 N N . LEU B 1 225 ? -68.029 103.797 70.017 1.00 76.27 273 LEU B N 1
ATOM 3104 C CA . LEU B 1 225 ? -69.014 104.847 69.793 1.00 78.46 273 LEU B CA 1
ATOM 3105 C C . LEU B 1 225 ? -70.226 104.503 70.648 1.00 81.47 273 LEU B C 1
ATOM 3106 O O . LEU B 1 225 ? -70.989 103.591 70.317 1.00 81.13 273 LEU B O 1
ATOM 3111 N N . LYS B 1 226 ? -70.389 105.232 71.750 1.00 86.04 274 LYS B N 1
ATOM 3112 C CA . LYS B 1 226 ? -71.487 105.002 72.688 1.00 91.04 274 LYS B CA 1
ATOM 3113 C C . LYS B 1 226 ? -72.864 105.447 72.196 1.00 93.94 274 LYS B C 1
ATOM 3114 O O . LYS B 1 226 ? -73.863 104.779 72.467 1.00 94.11 274 LYS B O 1
ATOM 3120 N N . ARG B 1 227 ? -72.928 106.564 71.477 1.00 97.42 275 ARG B N 1
ATOM 3121 C CA . ARG B 1 227 ? -74.212 107.050 70.979 1.00 101.44 275 ARG B CA 1
ATOM 3122 C C . ARG B 1 227 ? -74.276 107.225 69.465 1.00 103.45 275 ARG B C 1
ATOM 3123 O O . ARG B 1 227 ? -73.373 107.802 68.858 1.00 104.05 275 ARG B O 1
ATOM 3131 N N . SER B 1 228 ? -75.359 106.733 68.864 1.00 105.31 276 SER B N 1
ATOM 3132 C CA . SER B 1 228 ? -75.562 106.843 67.420 1.00 106.86 276 SER B CA 1
ATOM 3133 C C . SER B 1 228 ? -76.658 107.863 67.107 1.00 108.34 276 SER B C 1
ATOM 3134 O O . SER B 1 228 ? -77.532 107.616 66.275 1.00 108.83 276 SER B O 1
ATOM 3137 N N . ALA B 1 229 ? -76.605 109.011 67.777 1.00 109.42 277 ALA B N 1
ATOM 3138 C CA . ALA B 1 229 ? -77.597 110.064 67.572 1.00 110.57 277 ALA B CA 1
ATOM 3139 C C . ALA B 1 229 ? -77.143 111.033 66.478 1.00 110.75 277 ALA B C 1
ATOM 3140 O O . ALA B 1 229 ? -77.138 112.262 66.730 1.00 111.40 277 ALA B O 1
ATOM 3142 N N . GLU B 1 230 ? -76.805 110.545 65.375 1.00 110.26 278 GLU B N 1
#

Solvent-accessible surface area: 21066 Å² total

B-factor: mean 75.59, std 25.85, range [39.03, 176.03]

Nearest PDB structures (foldseek):
  2j5u-assembly1_A  TM=1.005E+00  e=2.190E-38  Listeria monocytogenes
  7eft-assembly1_A  TM=8.425E-01  e=2.521E-14  Escherichia coli
  2qf4-assembly2_B  TM=8.996E-01  e=1.264E-13  Streptococcus pneumoniae R6
  2qf5-assembly1_A  TM=8.973E-01  e=3.703E-13  Streptococcus pneumoniae R6
  7eft-assembly1_B  TM=7.232E-01  e=1.856E-12  Escherichia coli

Radius of gyration: 23.66 Å; Cα contacts (8 Å, |Δi|>4): 1030; chains: 2; bounding box: 71×46×64 Å

Secondary structure (P-SEA, 3-state):
cccccaaaaaaaaaaaaaaaaaaaaaaaaaaaacccccccccbbbbbbbbcccccccccccccccccccccccccbbbbccccccccccccccccccccccccccccbbbbbbbbccbbbbbbbccccccccbbbbcccccccccccbbbbbbcccccccccccccccccbbbbcccccbbbbbbcccccccccccbbbbbbcccccccc/ccccccccaaaaaaaaaaaaaaaaaaaaaaaaacccccccbbbbbcccccccccccccccccccccccccccccccccccccbbbcccccccccccccccccccbbbbbbbbccbbbbbbbccccccccbbbbcccccccccccbbbbbbcccccccccccccccccbbbbcccccbbbbbbccccccccccccccccccc

CATH classification: 1.20.5.490 (+2 more: 2.40.10.340, 2.40.10.350)

Foldseek 3Di:
DVCPVVVVPVVVVVVVVVVCVVVVVVVVVVCVVPVHDQDLADWDKDKWWFPDADPVQRQFKTKIQAFDCNPADFLWWKFDPQFTFFTWHDGDHGMTMTTGLSHPPQVDWAWKWWDDVDIWIFIFGDADPVVRWIKTDFTALVDDDDWFTWMWGPCVQFRYRTDTTFFTFHAKAADPVSGGIMTIGHGRDDSNDTTMMMTIGRRDGGDDPD/DCPCVVVVCPVVVVVVVVVVVVVVVQVVLVVVCCVVVVVLVKDKWWFDDADPVQRQFKTKTQAFDCNLADWLWWKFGSQFTFFTWHDTDNGMTMTTGLSGQPQVDWFWKWWDDPDIWIFIFGDADPVVRWIKTDFTALPDDDDWFTWMWGCCVPVRYATDTTFFTFHAKAADDVSGGIITIGHGRDDSNDGTMMMTRNHND

Organism: Listeria monocytogenes serovar 1/2a (strain ATCC BAA-679 / EGD-e) (NCBI:txid169963)

InterPro domains:
  IPR007221 Rod shape-determining protein MreC [PIRSF038471] (1-279)
  IPR007221 Rod shape-determining protein MreC [PTHR34138] (7-280)
  IPR007221 Rod shape-determining protein MreC [TIGR00219] (6-278)
  IPR042175 Cell/Rod shape-determining protein MreC, domain 2 [G3DSA:2.40.10.350] (182-261)
  IPR042177 Cell/Rod shape-determining protein MreC, domain 1 [G3DSA:2.40.10.340] (120-272)
  IPR055342 Rod shape-determining protein MreC, beta-barrel core [PF04085] (123-274)